Protein AF-A0A2H9SI60-F1 (afdb_monomer_lite)

Radius of gyration: 34.33 Å; chains: 1; bounding box: 69×38×108 Å

Sequence (485 aa):
MTLIVFSLGQKINSDFNVLLRNLSELSQNQLTSEQAKSWVTPHLKALRLEAYYVESSSKYQALLNDVLPIDNGLDKVLRAFNQQFNLNVDYDAFLEKWNEMCRISPEKLGELQHELHLLDQSESVQMLLVTHTNHYHLRFILDQIRNFDPAMAQKINIFDQARSNRSSKVLMVSSMHTQQIDHSDMLEKVLRDLNVGIDEKIACFHNAIELKIPVNLSYHNPGKTMQHAHALIQSLKPIHPAKQKLVMSLGEIVRQDRRKAMALFLPLIPEERISALMLFLKDAEHSWIKSFKEGAMTEEAFDAQMIADIKDCTGVELSVETFNSIWAAMNPSFEEVVATLMTLNVDELRQQGYELKIVSYTNLKDIRHWQQELEKNDQAYVLHKGHLVGFSGFELVCSYQVKQNKHQLFRSCVEKRPHSPTFSFASTDGASPVWYITSAPSTHSDVCDINAIEGIEVKADWDGQTSLSTWLATHSSPESLAAII

Secondary structure (DSSP, 8-state):
-EEEEEEGGGTS---HHHHHHHHHHHTTT-S-HHHHHHHHHHHHHHHHHS------SGGGGTTTTS---S--HHHHHHHHHHHHHT----HHHHHHHHHGGGPPPHHHHHHHHHHHHHHHT-TTEEEEEEE---HHHHHHHHHHHHHH-HHHHHTEEEP-TTS-GGG-SEEEEEHHHH--SSHHHHHHHHHHHTT--TTSEEEE--TT----S--EEEE----SSTHHHHHHHHHT----S--EEEEEEHHHHS---HHHHHHHHGGGS-GGGHHHHHHHHH-TT-HHHHHHHTTSS-HHHHHHHHHHHHHHHHSPPPPHHHHHHHHHTTSPPHHHHHHHHHHT-HHHHHHTTEEEEEEE---HHHHHHHHHHHHHTT--EEEETTEEEEETTEEEEEHHHHT--HHHHHHHHHS--S--SS------SS-PPEEEEESSS--SHHHHHHHTSTTEEEEE---SSS-HHHHHHHH-SHHHHTTT-

Structure (mmCIF, N/CA/C/O backbone):
data_AF-A0A2H9SI60-F1
#
_entry.id   AF-A0A2H9SI60-F1
#
loop_
_atom_site.group_PDB
_atom_site.id
_atom_site.type_symbol
_atom_site.label_atom_id
_atom_site.label_alt_id
_atom_site.label_comp_id
_atom_site.label_asym_id
_atom_site.label_entity_id
_atom_site.label_seq_id
_atom_site.pdbx_PDB_ins_code
_atom_site.Cartn_x
_atom_site.Cartn_y
_atom_site.Cartn_z
_atom_site.occupancy
_atom_site.B_iso_or_equiv
_atom_site.auth_seq_id
_atom_site.auth_comp_id
_atom_site.auth_asym_id
_atom_site.auth_atom_id
_atom_site.pdbx_PDB_model_num
ATOM 1 N N . MET A 1 1 ? 0.396 1.955 -5.304 1.00 77.06 1 MET A N 1
ATOM 2 C CA . MET A 1 1 ? 1.523 2.461 -6.112 1.00 77.06 1 MET A CA 1
ATOM 3 C C . MET A 1 1 ? 0.955 3.159 -7.348 1.00 77.06 1 MET A C 1
ATOM 5 O O . MET A 1 1 ? -0.186 2.897 -7.710 1.00 77.06 1 MET A O 1
ATOM 9 N N . THR A 1 2 ? 1.678 4.105 -7.951 1.00 86.75 2 THR A N 1
ATO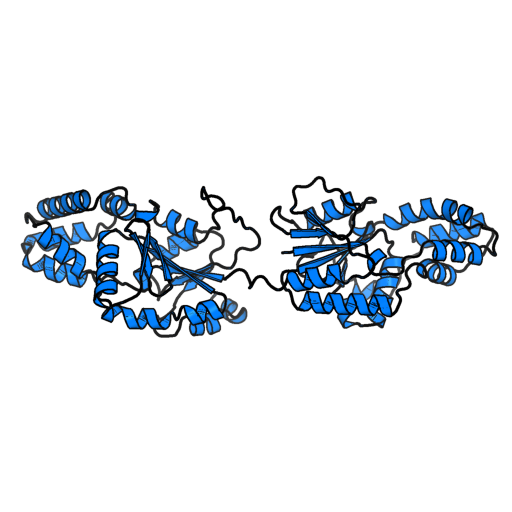M 10 C CA . THR A 1 2 ? 1.318 4.710 -9.243 1.00 86.75 2 THR A CA 1
ATOM 11 C C . THR A 1 2 ? 2.375 4.344 -10.273 1.00 86.75 2 THR A C 1
ATOM 13 O O . THR A 1 2 ? 3.559 4.611 -10.070 1.00 86.75 2 THR A O 1
ATOM 16 N N . LEU A 1 3 ? 1.941 3.760 -11.385 1.00 89.81 3 LEU A N 1
ATOM 17 C CA . LEU A 1 3 ? 2.791 3.427 -12.517 1.00 89.81 3 LEU A CA 1
ATOM 18 C C . LEU A 1 3 ? 2.677 4.500 -13.586 1.00 89.81 3 LEU A C 1
ATOM 20 O O . LEU A 1 3 ? 1.579 4.852 -14.017 1.00 89.81 3 LEU A O 1
ATOM 24 N N . ILE A 1 4 ? 3.818 4.998 -14.046 1.00 91.19 4 ILE A N 1
ATOM 25 C CA . ILE A 1 4 ? 3.871 5.953 -15.149 1.00 91.19 4 ILE A CA 1
ATOM 26 C C . ILE A 1 4 ? 4.554 5.292 -16.333 1.00 91.19 4 ILE A C 1
ATOM 28 O O . ILE A 1 4 ? 5.718 4.911 -16.252 1.00 91.19 4 ILE A O 1
ATOM 32 N N . VAL A 1 5 ? 3.826 5.155 -17.435 1.00 91.19 5 VAL A N 1
ATOM 33 C CA . VAL A 1 5 ? 4.270 4.402 -18.608 1.00 91.19 5 VAL A CA 1
ATOM 34 C C . VAL A 1 5 ? 4.674 5.358 -19.723 1.00 91.19 5 VAL A C 1
ATOM 36 O O . VAL A 1 5 ? 3.852 6.145 -20.200 1.00 91.19 5 VAL A O 1
ATOM 39 N N . PHE A 1 6 ? 5.919 5.236 -20.182 1.00 90.56 6 PHE A N 1
ATOM 40 C CA . PHE A 1 6 ? 6.437 5.908 -21.373 1.00 90.56 6 PHE A CA 1
ATOM 41 C C . PHE A 1 6 ? 6.926 4.893 -22.400 1.00 90.56 6 PHE A C 1
ATOM 43 O O . PHE A 1 6 ? 7.384 3.804 -22.054 1.00 90.56 6 PHE A O 1
ATOM 50 N N . SER A 1 7 ? 6.915 5.288 -23.671 1.00 88.19 7 SER A N 1
ATOM 51 C CA . SER A 1 7 ? 7.772 4.637 -24.658 1.00 88.19 7 SER A CA 1
ATOM 52 C C . SER A 1 7 ? 9.204 5.137 -24.481 1.00 88.19 7 SER A C 1
ATOM 54 O O . SER A 1 7 ? 9.429 6.342 -24.357 1.00 88.19 7 SER A O 1
ATOM 56 N N . LEU A 1 8 ? 10.196 4.245 -24.544 1.00 87.81 8 LEU A N 1
ATOM 57 C CA . LEU A 1 8 ? 11.604 4.654 -24.523 1.00 87.81 8 LEU A CA 1
ATOM 58 C C . LEU A 1 8 ? 11.927 5.644 -25.650 1.00 87.81 8 LEU A C 1
ATOM 60 O O . LEU A 1 8 ? 12.702 6.568 -25.436 1.00 87.81 8 LEU A O 1
ATOM 64 N N . GLY A 1 9 ? 11.280 5.515 -26.814 1.00 84.38 9 GLY A N 1
ATOM 65 C CA . GLY A 1 9 ? 11.445 6.441 -27.940 1.00 84.38 9 GLY A CA 1
ATOM 66 C C . GLY A 1 9 ? 11.015 7.883 -2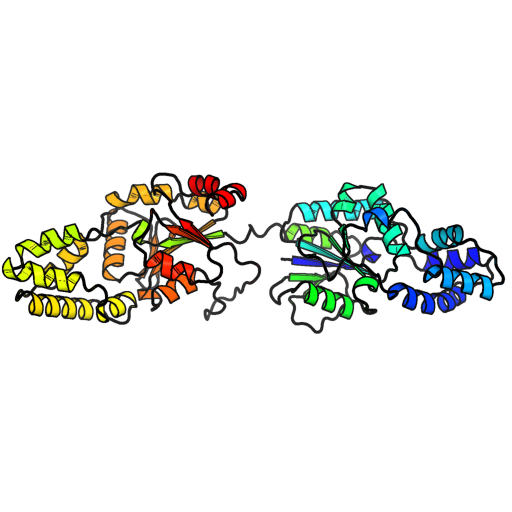7.642 1.00 84.38 9 GLY A C 1
ATOM 67 O O . GLY A 1 9 ? 11.397 8.788 -28.369 1.00 84.38 9 GLY A O 1
ATOM 68 N N . GLN A 1 10 ? 10.263 8.131 -26.564 1.00 83.19 10 GLN A N 1
ATOM 69 C CA . GLN A 1 10 ? 9.963 9.491 -26.089 1.00 83.19 10 GLN A CA 1
ATOM 70 C C . GLN A 1 10 ? 11.130 10.093 -25.282 1.00 83.19 10 GLN A C 1
ATOM 72 O O . GLN A 1 10 ? 11.234 11.316 -25.142 1.00 83.19 10 GLN A O 1
ATOM 77 N N . LYS A 1 11 ? 12.008 9.231 -24.755 1.00 83.62 11 LYS A N 1
ATOM 78 C CA . LYS A 1 11 ? 13.147 9.565 -23.887 1.00 83.62 11 LYS A CA 1
ATOM 79 C C . LYS A 1 11 ? 14.493 9.517 -24.601 1.00 83.62 11 LYS A C 1
ATOM 81 O O . LYS A 1 11 ? 15.465 10.036 -24.071 1.00 83.62 11 LYS A O 1
ATOM 86 N N . ILE A 1 12 ? 14.563 8.913 -25.785 1.00 84.56 12 ILE A N 1
ATOM 87 C CA . ILE A 1 12 ? 15.786 8.827 -26.591 1.00 84.56 12 ILE A CA 1
ATOM 88 C C . ILE A 1 12 ? 15.520 9.285 -28.023 1.00 84.56 12 ILE A C 1
ATOM 90 O O . ILE A 1 12 ? 14.391 9.194 -28.504 1.00 84.56 12 ILE A O 1
ATOM 94 N N . ASN A 1 13 ? 16.565 9.700 -28.739 1.00 78.69 13 ASN A N 1
ATOM 95 C CA . ASN A 1 13 ? 16.451 10.076 -30.151 1.00 78.69 13 ASN A CA 1
ATOM 96 C C . ASN A 1 13 ? 16.470 8.826 -31.037 1.00 78.69 13 ASN A C 1
ATOM 98 O O . ASN A 1 13 ? 17.417 8.593 -31.780 1.00 78.69 13 ASN A O 1
ATOM 102 N N . SER A 1 14 ? 15.435 7.993 -30.920 1.00 82.50 14 SER A N 1
ATOM 103 C CA . SER A 1 14 ? 15.285 6.810 -31.764 1.00 82.50 14 SER A CA 1
ATOM 104 C C . SER A 1 14 ? 14.895 7.228 -33.183 1.00 82.50 14 SER A C 1
ATOM 106 O O . SER A 1 14 ? 13.711 7.422 -33.459 1.00 82.50 14 SER A O 1
ATOM 108 N N . ASP A 1 15 ? 15.867 7.324 -34.090 1.00 89.19 15 ASP A N 1
ATOM 109 C CA . ASP A 1 15 ? 15.628 7.705 -35.486 1.00 89.19 15 ASP A CA 1
ATOM 110 C C . ASP A 1 15 ? 15.933 6.549 -36.443 1.00 89.19 15 ASP A C 1
ATOM 112 O O . ASP A 1 15 ? 17.079 6.253 -36.784 1.00 89.19 15 ASP A O 1
ATOM 116 N N . PHE A 1 16 ? 14.876 5.898 -36.923 1.00 89.88 16 PHE A N 1
ATOM 117 C CA . PHE A 1 16 ? 15.004 4.808 -37.884 1.00 89.88 16 PHE A CA 1
ATOM 118 C C . PHE A 1 16 ? 15.634 5.264 -39.209 1.00 89.88 16 PHE A C 1
ATOM 120 O O . PHE A 1 16 ? 16.330 4.478 -39.845 1.00 89.88 16 PHE A O 1
ATOM 127 N N . ASN A 1 17 ? 15.480 6.532 -39.607 1.00 92.75 17 ASN A N 1
ATOM 128 C CA . ASN A 1 17 ? 16.110 7.041 -40.826 1.00 92.75 17 ASN A CA 1
ATOM 129 C C . ASN A 1 17 ? 17.635 7.104 -40.701 1.00 92.75 17 ASN A C 1
ATOM 131 O O . ASN A 1 17 ? 18.323 6.940 -41.708 1.00 92.75 17 ASN A O 1
ATOM 135 N N . VAL A 1 18 ? 18.170 7.283 -39.486 1.00 93.50 18 VAL A N 1
ATOM 136 C CA . VAL A 1 18 ? 19.614 7.174 -39.232 1.00 93.50 18 VAL A CA 1
ATOM 137 C C . VAL A 1 18 ? 20.090 5.759 -39.536 1.00 93.50 18 VAL A C 1
ATOM 139 O O . VAL A 1 18 ? 21.079 5.607 -40.247 1.00 93.50 18 VAL A O 1
ATOM 142 N N . LEU A 1 19 ? 19.357 4.727 -39.101 1.00 92.75 19 LEU A N 1
ATOM 143 C CA . LEU A 1 19 ? 19.691 3.342 -39.446 1.00 92.75 19 LEU A CA 1
ATOM 144 C C . LEU A 1 19 ? 19.655 3.118 -40.964 1.00 92.75 19 LEU A C 1
ATOM 146 O O . LEU A 1 19 ? 20.586 2.540 -41.516 1.00 92.75 19 LEU A O 1
ATOM 150 N N . LEU A 1 20 ? 18.616 3.601 -41.653 1.00 94.25 20 LEU A N 1
ATOM 151 C CA . LEU A 1 20 ? 18.503 3.448 -43.109 1.00 94.25 20 LEU A CA 1
ATOM 152 C C . LEU A 1 20 ? 19.657 4.128 -43.854 1.00 94.25 20 LEU A C 1
ATOM 154 O O . LEU A 1 20 ? 20.244 3.528 -44.754 1.00 94.25 20 LEU A O 1
ATOM 158 N N . ARG A 1 21 ? 20.009 5.356 -43.458 1.00 94.62 21 ARG A N 1
ATOM 159 C CA . ARG A 1 21 ? 21.152 6.087 -44.016 1.00 94.62 21 ARG A CA 1
ATOM 160 C C . ARG A 1 21 ? 22.457 5.339 -43.760 1.00 94.62 21 ARG A C 1
ATOM 162 O O . ARG A 1 21 ? 23.238 5.161 -44.685 1.00 94.62 21 ARG A O 1
ATOM 169 N N . ASN A 1 22 ? 22.662 4.852 -42.543 1.00 94.50 22 ASN A N 1
ATOM 170 C CA . ASN A 1 22 ? 23.868 4.126 -42.170 1.00 94.50 22 ASN A CA 1
ATOM 171 C C . ASN A 1 22 ? 24.013 2.807 -42.945 1.00 94.50 22 ASN A C 1
ATOM 173 O O . ASN A 1 22 ? 25.107 2.481 -43.391 1.00 94.50 22 ASN A O 1
ATOM 177 N N . LEU A 1 23 ? 22.918 2.077 -43.177 1.00 93.19 23 LEU A N 1
ATOM 178 C CA . LEU A 1 23 ? 22.928 0.892 -44.040 1.00 93.19 23 LEU A CA 1
ATOM 179 C C . LEU A 1 23 ? 23.219 1.252 -45.503 1.00 93.19 23 LEU A C 1
ATOM 181 O O . LEU A 1 23 ? 23.973 0.540 -46.162 1.00 93.19 23 LEU A O 1
ATOM 185 N N . SER A 1 24 ? 22.684 2.371 -46.006 1.00 92.25 24 SER A N 1
ATOM 186 C CA . SER A 1 24 ? 23.043 2.891 -47.333 1.00 92.25 24 SER A CA 1
ATOM 187 C C . SER A 1 24 ? 24.539 3.190 -47.425 1.00 92.25 24 SER A C 1
ATOM 189 O O . SER A 1 24 ? 25.197 2.695 -48.338 1.00 92.25 24 SER A O 1
ATOM 191 N N . GLU A 1 25 ? 25.097 3.922 -46.459 1.00 92.50 25 GLU A N 1
ATOM 192 C CA . GLU A 1 25 ? 26.527 4.249 -46.388 1.00 92.50 25 GLU A CA 1
ATOM 193 C C . GLU A 1 25 ? 27.399 2.987 -46.352 1.00 92.50 25 GLU A C 1
ATOM 195 O O . GLU A 1 25 ? 28.327 2.858 -47.152 1.00 92.50 25 GLU A O 1
ATOM 200 N N . LEU A 1 26 ? 27.066 2.026 -45.483 1.00 92.94 26 LEU A N 1
ATOM 201 C CA . LEU A 1 26 ? 27.769 0.744 -45.381 1.00 92.94 26 LEU A CA 1
ATOM 202 C C . LEU A 1 26 ? 27.690 -0.063 -46.679 1.00 92.94 26 LEU A C 1
ATOM 204 O O . LEU A 1 26 ? 28.658 -0.723 -47.050 1.00 92.94 26 LEU A O 1
ATOM 208 N N . SER A 1 27 ? 26.570 0.035 -47.400 1.00 89.94 27 SER A N 1
ATOM 209 C CA . SER A 1 27 ? 26.397 -0.584 -48.717 1.00 89.94 27 SER A CA 1
ATOM 210 C C . SER A 1 27 ? 27.090 0.161 -49.858 1.00 89.94 27 SER A C 1
ATOM 212 O O . SER A 1 27 ? 26.871 -0.177 -51.016 1.00 89.94 27 SER A O 1
ATOM 214 N N . GLN A 1 28 ? 27.884 1.199 -49.569 1.00 90.31 28 GLN A N 1
ATOM 215 C CA . GLN A 1 28 ? 28.483 2.078 -50.579 1.00 90.31 28 GLN A CA 1
ATOM 216 C C . GLN A 1 28 ? 27.424 2.711 -51.504 1.00 90.31 28 GLN A C 1
ATOM 218 O O . GLN A 1 28 ? 27.647 2.899 -52.698 1.00 90.31 28 GLN A O 1
ATOM 223 N N . ASN A 1 29 ? 26.259 3.044 -50.938 1.00 87.69 29 ASN A N 1
ATOM 224 C CA . ASN A 1 29 ? 25.079 3.588 -51.617 1.00 87.69 29 ASN A CA 1
ATOM 225 C C . ASN A 1 29 ? 24.453 2.661 -52.675 1.00 87.69 29 ASN A C 1
ATOM 227 O O . ASN A 1 29 ? 23.776 3.133 -53.589 1.00 87.69 29 ASN A O 1
ATOM 231 N N . GLN A 1 30 ? 24.634 1.343 -52.541 1.00 86.06 30 GLN A N 1
ATOM 232 C CA . GLN A 1 30 ? 23.893 0.354 -53.334 1.00 86.06 30 GLN A CA 1
ATOM 233 C C . GLN A 1 30 ? 22.415 0.247 -52.913 1.00 86.06 30 GLN A C 1
ATOM 235 O O . GLN A 1 30 ? 21.586 -0.234 -53.686 1.00 86.06 30 GLN A O 1
ATOM 240 N N . LEU A 1 31 ? 22.073 0.696 -51.699 1.00 86.31 31 LEU A N 1
ATOM 241 C CA . LEU A 1 31 ? 20.716 0.707 -51.162 1.00 86.31 31 LEU A CA 1
ATOM 242 C C . LEU A 1 31 ? 20.084 2.098 -51.206 1.00 86.31 31 LEU A C 1
ATOM 244 O O . LEU A 1 31 ? 20.589 3.043 -50.611 1.00 86.31 31 LEU A O 1
ATOM 248 N N . THR A 1 32 ? 18.893 2.204 -51.793 1.00 89.12 32 THR A N 1
ATOM 249 C CA . THR A 1 32 ? 17.984 3.316 -51.471 1.00 89.12 32 THR A CA 1
ATOM 250 C C . THR A 1 32 ? 17.386 3.135 -50.069 1.00 89.12 32 THR A C 1
ATOM 252 O O . THR A 1 32 ? 17.312 2.015 -49.558 1.00 89.12 32 THR A O 1
ATOM 255 N N . SER A 1 33 ? 16.877 4.209 -49.455 1.00 86.25 33 SER A N 1
ATOM 256 C CA . SER A 1 33 ? 16.237 4.136 -48.130 1.00 86.25 33 SER A CA 1
ATOM 257 C C . SER A 1 33 ? 15.079 3.128 -48.071 1.00 86.25 33 SER A C 1
ATOM 259 O O . SER A 1 33 ? 14.945 2.406 -47.085 1.00 86.25 33 SER A O 1
ATOM 261 N N . GLU A 1 34 ? 14.269 3.020 -49.131 1.00 90.00 34 GLU A N 1
ATOM 262 C CA . GLU A 1 34 ? 13.149 2.064 -49.187 1.00 90.00 34 GLU A CA 1
ATOM 263 C C . GLU A 1 34 ? 13.619 0.608 -49.312 1.00 90.00 34 GLU A C 1
ATOM 265 O O . GLU A 1 34 ? 13.040 -0.296 -48.701 1.00 90.00 34 GLU A O 1
ATOM 270 N N . GLN A 1 35 ? 14.706 0.365 -50.051 1.00 90.44 35 GLN A N 1
ATOM 271 C CA . GLN A 1 35 ? 15.323 -0.960 -50.133 1.00 90.44 35 GLN A CA 1
ATOM 272 C C . GLN A 1 35 ? 15.969 -1.350 -48.801 1.00 90.44 35 GLN A C 1
ATOM 274 O O . GLN A 1 35 ? 15.750 -2.465 -48.332 1.00 90.44 35 GLN A O 1
ATOM 279 N N . ALA A 1 36 ? 16.689 -0.428 -48.151 1.00 88.56 36 ALA A N 1
ATOM 280 C CA . ALA A 1 36 ? 17.264 -0.651 -46.825 1.00 88.56 36 ALA A CA 1
ATOM 281 C C . ALA A 1 36 ? 16.170 -0.977 -45.799 1.00 88.56 36 ALA A C 1
ATOM 283 O O . ALA A 1 36 ? 16.299 -1.926 -45.027 1.00 88.56 36 ALA A O 1
ATOM 284 N N . LYS A 1 37 ? 15.050 -0.245 -45.838 1.00 92.06 37 LYS A N 1
ATOM 285 C CA . LYS A 1 37 ? 13.888 -0.476 -44.976 1.00 92.06 37 LYS A CA 1
ATOM 286 C C . LYS A 1 37 ? 13.269 -1.848 -45.207 1.00 92.06 37 LYS A C 1
ATOM 288 O O . LYS A 1 37 ? 13.022 -2.575 -44.242 1.00 92.06 37 LYS A O 1
ATOM 293 N N . SER A 1 38 ? 13.037 -2.207 -46.466 1.00 91.06 38 SER A N 1
ATOM 294 C CA . SER A 1 38 ? 12.468 -3.506 -46.842 1.00 91.06 38 SER A CA 1
ATOM 295 C C . SER A 1 38 ? 13.372 -4.663 -46.416 1.00 91.06 38 SER A C 1
ATOM 297 O O . SER A 1 38 ? 12.882 -5.663 -45.898 1.00 91.06 38 SER A O 1
ATOM 299 N N . TRP A 1 39 ? 14.689 -4.498 -46.565 1.00 90.94 39 TRP A N 1
ATOM 300 C CA . TRP A 1 39 ? 15.684 -5.489 -46.165 1.00 90.94 39 TRP A CA 1
ATOM 301 C C . TRP A 1 39 ? 15.796 -5.634 -44.642 1.00 90.94 39 TRP A C 1
ATOM 303 O O . TRP A 1 39 ? 15.775 -6.747 -44.128 1.00 90.94 39 TRP A O 1
ATOM 313 N N . VAL A 1 40 ? 15.865 -4.529 -43.891 1.00 90.81 40 VAL A N 1
ATOM 314 C CA . VAL A 1 40 ? 16.146 -4.574 -42.445 1.00 90.81 40 VAL A CA 1
ATOM 315 C C . VAL A 1 40 ? 14.928 -4.958 -41.598 1.00 90.81 40 VAL A C 1
ATOM 317 O O . VAL A 1 40 ? 15.074 -5.502 -40.504 1.00 90.81 40 VAL A O 1
ATOM 320 N N . THR A 1 41 ? 13.707 -4.705 -42.078 1.00 88.69 41 THR A N 1
ATOM 321 C CA . THR A 1 41 ? 12.476 -4.904 -41.290 1.00 88.69 41 THR A CA 1
ATOM 322 C C . THR A 1 41 ? 12.277 -6.353 -40.804 1.00 88.69 41 THR A C 1
ATOM 324 O O . THR A 1 41 ? 12.015 -6.534 -39.608 1.00 88.69 41 THR A O 1
ATOM 327 N N . PRO A 1 42 ? 12.434 -7.401 -41.644 1.00 85.88 42 PRO A N 1
ATOM 328 C CA . PRO A 1 42 ? 12.361 -8.791 -41.188 1.00 85.88 42 PRO A CA 1
ATOM 329 C C . PRO A 1 42 ? 13.407 -9.123 -40.115 1.00 85.88 42 PRO A C 1
ATOM 331 O O . PRO A 1 42 ? 13.096 -9.801 -39.134 1.00 85.88 42 PRO A O 1
ATOM 334 N N . HIS A 1 43 ? 14.625 -8.593 -40.262 1.00 88.19 43 HIS A N 1
ATOM 335 C CA . HIS A 1 43 ? 15.719 -8.804 -39.316 1.00 88.19 43 HIS A CA 1
ATOM 336 C C . HIS A 1 43 ? 15.462 -8.121 -37.970 1.00 88.19 43 HIS A C 1
ATOM 338 O O . HIS A 1 43 ? 15.686 -8.727 -36.925 1.00 88.19 43 HIS A O 1
ATOM 344 N N . LEU A 1 44 ? 14.909 -6.903 -37.964 1.00 84.62 44 LEU A N 1
ATOM 345 C CA . LEU A 1 44 ? 14.552 -6.205 -36.725 1.00 84.62 44 LEU A CA 1
ATOM 346 C C . LEU A 1 44 ? 13.514 -6.963 -35.906 1.00 84.62 44 LEU A C 1
ATOM 348 O O . LEU A 1 44 ? 13.621 -7.004 -34.683 1.00 84.62 44 LEU A O 1
ATOM 352 N N . LYS A 1 45 ? 12.519 -7.571 -36.560 1.00 82.25 45 LYS A N 1
ATOM 353 C CA . LYS A 1 45 ? 11.515 -8.384 -35.865 1.00 82.25 45 LYS A CA 1
ATOM 354 C C . LYS A 1 45 ? 12.167 -9.573 -35.155 1.00 82.25 45 LYS A C 1
ATOM 356 O O . LYS A 1 45 ? 11.852 -9.819 -33.995 1.00 82.25 45 LYS A O 1
ATOM 361 N N . ALA A 1 46 ? 13.087 -10.263 -35.831 1.00 81.94 46 ALA A N 1
ATOM 362 C CA . ALA A 1 46 ? 13.824 -11.382 -35.251 1.00 81.94 46 ALA A CA 1
ATOM 363 C C . ALA A 1 46 ? 14.707 -10.932 -34.074 1.00 81.94 46 ALA A C 1
ATOM 365 O O . ALA A 1 46 ? 14.587 -11.473 -32.980 1.00 81.94 46 ALA A O 1
ATOM 366 N N . LEU A 1 47 ? 15.509 -9.879 -34.259 1.00 83.88 47 LEU A N 1
ATOM 367 C CA . LEU A 1 47 ? 16.407 -9.343 -33.226 1.00 83.88 47 LEU A CA 1
ATOM 368 C C . LEU A 1 47 ? 15.673 -8.811 -31.984 1.00 83.88 47 LEU A C 1
ATOM 370 O O . LEU A 1 47 ? 16.218 -8.819 -30.886 1.00 83.88 47 LEU A O 1
ATOM 374 N N . ARG A 1 48 ? 14.439 -8.319 -32.138 1.00 82.94 48 ARG A N 1
ATOM 375 C CA . ARG A 1 48 ? 13.603 -7.825 -31.027 1.00 82.94 48 ARG A CA 1
ATOM 376 C C . ARG A 1 48 ? 13.044 -8.931 -30.140 1.00 82.94 48 ARG A C 1
ATOM 378 O O . ARG A 1 48 ? 12.643 -8.633 -29.015 1.00 82.94 48 ARG A O 1
ATOM 385 N N . LEU A 1 49 ? 12.955 -10.150 -30.666 1.00 77.12 49 LEU A N 1
ATOM 386 C CA . LEU A 1 49 ? 12.439 -11.328 -29.971 1.00 77.12 49 LEU A CA 1
ATOM 387 C C . LEU A 1 49 ? 13.529 -12.326 -29.601 1.00 77.12 49 LEU A C 1
ATOM 389 O O . LEU A 1 49 ? 13.245 -13.263 -28.861 1.00 77.12 49 LEU A O 1
ATOM 393 N N . GLU A 1 50 ? 14.751 -12.139 -30.100 1.00 76.94 50 GLU A N 1
ATOM 394 C CA . GLU A 1 50 ? 15.893 -12.971 -29.745 1.00 76.94 50 GLU A CA 1
ATOM 395 C C . GLU A 1 50 ? 15.981 -13.063 -28.217 1.00 76.94 50 GLU A C 1
ATOM 397 O O . GLU A 1 50 ? 16.131 -12.055 -27.520 1.00 76.94 50 GLU A O 1
ATOM 402 N N . ALA A 1 51 ? 15.736 -14.273 -27.706 1.00 57.25 51 ALA A N 1
ATOM 403 C CA . ALA A 1 51 ? 15.515 -14.492 -26.290 1.00 57.25 51 ALA A CA 1
ATOM 404 C C . ALA A 1 51 ? 16.763 -14.096 -25.506 1.00 57.25 51 ALA A C 1
ATOM 406 O O . ALA A 1 51 ? 17.866 -14.583 -25.761 1.00 57.25 51 ALA A O 1
ATOM 407 N N . TYR A 1 52 ? 16.567 -13.228 -24.519 1.00 52.47 52 TYR A N 1
ATOM 408 C CA . TYR A 1 52 ? 17.596 -12.921 -23.547 1.00 52.47 52 TYR A CA 1
ATOM 409 C C . TYR A 1 52 ? 17.669 -14.089 -22.555 1.00 52.47 52 TYR A C 1
ATOM 411 O O . TYR A 1 52 ? 16.833 -14.207 -21.661 1.00 52.47 52 TYR A O 1
ATOM 419 N N . TYR A 1 53 ? 18.630 -14.997 -22.743 1.00 46.91 53 TYR A N 1
ATOM 420 C CA . TYR A 1 53 ? 18.922 -16.049 -21.765 1.00 46.91 53 TYR A CA 1
ATOM 421 C C . TYR A 1 53 ? 19.634 -15.428 -20.554 1.00 46.91 53 TYR A C 1
ATOM 423 O O . TYR A 1 53 ? 20.859 -15.332 -20.516 1.00 46.91 53 TYR A O 1
ATOM 431 N N . VAL A 1 54 ? 18.856 -14.998 -19.558 1.00 42.28 54 VAL A N 1
ATOM 432 C CA . VAL A 1 54 ? 19.353 -14.734 -18.200 1.00 42.28 54 VAL A CA 1
ATOM 433 C C . VAL A 1 54 ? 19.188 -16.019 -17.407 1.00 42.28 54 VAL A C 1
ATOM 435 O O . VAL A 1 54 ? 18.152 -16.243 -16.788 1.00 42.28 54 VAL A O 1
ATOM 438 N N . GLU A 1 55 ? 20.194 -16.890 -17.404 1.00 36.84 55 GLU A N 1
ATOM 439 C CA . GLU A 1 55 ? 20.264 -17.862 -16.314 1.00 36.84 55 GLU A CA 1
ATOM 440 C C . GLU A 1 55 ? 20.700 -17.131 -15.041 1.00 36.84 55 GLU A C 1
ATOM 442 O O . GLU A 1 55 ? 21.793 -16.570 -14.926 1.00 36.84 55 GLU A O 1
ATOM 447 N N . SER A 1 56 ? 19.780 -17.111 -14.085 1.00 38.69 56 SER A N 1
ATOM 448 C CA . SER A 1 56 ? 19.912 -16.578 -12.739 1.00 38.69 56 SER A CA 1
ATOM 449 C C . SER A 1 56 ? 21.117 -17.171 -11.997 1.00 38.69 56 SER A C 1
ATOM 451 O O . SER A 1 56 ? 21.075 -18.309 -11.544 1.00 38.69 56 SER A O 1
ATOM 453 N N . SER A 1 57 ? 22.186 -16.398 -11.822 1.00 38.25 57 SER A N 1
ATOM 454 C CA . SER A 1 57 ? 23.085 -16.444 -10.655 1.00 38.25 57 SER A CA 1
ATOM 455 C C . SER A 1 57 ? 24.121 -15.321 -10.769 1.00 38.25 57 SER A C 1
ATOM 457 O O . SER A 1 57 ? 24.262 -14.689 -11.815 1.00 38.25 57 SER A O 1
ATOM 459 N N . SER A 1 58 ? 24.853 -15.066 -9.689 1.00 40.44 58 SER A N 1
ATOM 460 C CA . SER A 1 58 ? 25.952 -14.101 -9.483 1.00 40.44 58 SER A CA 1
ATOM 461 C C . SER A 1 58 ? 27.089 -14.078 -10.534 1.00 40.44 58 SER A C 1
ATOM 463 O O . SER A 1 58 ? 28.079 -13.372 -10.368 1.00 40.44 58 SER A O 1
ATOM 465 N N . LYS A 1 59 ? 26.945 -14.794 -11.652 1.00 40.66 59 LYS A N 1
ATOM 466 C CA . LYS A 1 59 ? 27.854 -14.882 -12.802 1.00 40.66 59 LYS A CA 1
ATOM 467 C C . LYS A 1 59 ? 27.805 -13.684 -13.761 1.00 40.66 59 LYS A C 1
ATOM 469 O O . LYS A 1 59 ? 28.681 -13.562 -14.616 1.00 40.66 59 LYS A O 1
ATOM 474 N N . TYR A 1 60 ? 26.832 -12.780 -13.619 1.00 43.84 60 TYR A N 1
ATOM 475 C CA . TYR A 1 60 ? 26.644 -11.638 -14.532 1.00 43.84 60 TYR A CA 1
ATOM 476 C C . TYR A 1 60 ? 27.770 -10.590 -14.505 1.00 43.84 60 TYR A C 1
ATOM 478 O O . TYR A 1 60 ? 27.848 -9.752 -15.398 1.00 43.84 60 TYR A O 1
ATOM 486 N N . GLN A 1 61 ? 28.677 -10.666 -13.530 1.00 40.53 61 GLN A N 1
ATOM 487 C CA . GLN A 1 61 ? 29.882 -9.834 -13.477 1.00 40.53 61 GLN A CA 1
ATOM 488 C C . GLN A 1 61 ? 31.090 -10.467 -14.191 1.00 40.53 61 GLN A C 1
ATOM 490 O O . GLN A 1 61 ? 32.004 -9.751 -14.583 1.00 40.53 61 GLN A O 1
ATOM 495 N N . ALA A 1 62 ? 31.072 -11.784 -14.425 1.00 38.94 62 ALA A N 1
ATOM 496 C CA . ALA A 1 62 ? 32.100 -12.493 -15.191 1.00 38.94 62 ALA A CA 1
ATOM 497 C C . ALA A 1 62 ? 31.728 -12.625 -16.682 1.00 38.94 62 ALA A C 1
ATOM 499 O O . ALA A 1 62 ? 32.601 -12.581 -17.543 1.00 38.94 62 ALA A O 1
ATOM 500 N N . LEU A 1 63 ? 30.430 -12.697 -17.005 1.00 41.44 63 LEU A N 1
ATOM 501 C CA . LEU A 1 63 ? 29.934 -12.824 -18.386 1.00 41.44 63 LEU A CA 1
ATOM 502 C C . LEU A 1 63 ? 30.052 -11.533 -19.222 1.00 41.44 63 LEU A C 1
ATOM 504 O O . LEU A 1 63 ? 29.846 -11.556 -20.432 1.00 41.44 63 LEU A O 1
ATOM 508 N N . LEU A 1 64 ? 30.379 -10.404 -18.586 1.00 43.19 64 LEU A N 1
ATOM 509 C CA . LEU A 1 64 ? 30.680 -9.144 -19.270 1.00 43.19 64 LEU A CA 1
ATOM 510 C C . LEU A 1 64 ? 32.133 -9.056 -19.763 1.00 43.19 64 LEU A C 1
ATOM 512 O O . LEU A 1 64 ? 32.411 -8.167 -20.565 1.00 43.19 64 LEU A O 1
ATOM 516 N N . ASN A 1 65 ? 33.025 -9.960 -19.332 1.00 40.41 65 ASN A N 1
ATOM 517 C CA . ASN A 1 65 ? 34.460 -9.836 -19.599 1.00 40.41 65 ASN A CA 1
ATOM 518 C C . ASN A 1 65 ? 35.096 -10.959 -20.425 1.00 40.41 65 ASN A C 1
ATOM 520 O O . ASN A 1 65 ? 36.133 -10.680 -21.004 1.00 40.41 65 ASN A O 1
ATOM 524 N N . ASP A 1 66 ? 34.520 -12.158 -20.568 1.00 45.91 66 ASP A N 1
ATOM 525 C CA . ASP A 1 66 ? 35.180 -13.205 -21.363 1.00 45.91 66 ASP A CA 1
ATOM 526 C C . ASP A 1 66 ? 34.196 -14.179 -22.039 1.00 45.91 66 ASP A C 1
ATOM 528 O O . ASP A 1 66 ? 33.471 -14.925 -21.386 1.00 45.91 66 ASP A O 1
ATOM 532 N N . VAL A 1 67 ? 34.243 -14.179 -23.378 1.00 48.88 67 VAL A N 1
ATOM 533 C CA . VAL A 1 67 ? 33.839 -15.252 -24.308 1.00 48.88 67 VAL A CA 1
ATOM 534 C C . VAL A 1 67 ? 32.363 -15.695 -24.275 1.00 48.88 67 VAL A C 1
ATOM 536 O O . VAL A 1 67 ? 31.983 -16.638 -23.586 1.00 48.88 67 VAL A O 1
ATOM 539 N N . LEU A 1 68 ? 31.551 -15.134 -25.180 1.00 36.72 68 LEU A N 1
ATOM 540 C CA . LEU A 1 68 ? 30.412 -15.857 -25.766 1.00 36.72 68 LEU A CA 1
ATOM 541 C C . LEU A 1 68 ? 30.670 -16.074 -27.272 1.00 36.72 68 LEU A C 1
ATOM 543 O O . LEU A 1 68 ? 30.870 -15.095 -27.993 1.00 36.72 68 LEU A O 1
ATOM 547 N N . PRO A 1 69 ? 30.711 -17.330 -27.762 1.00 38.22 69 PRO A N 1
ATOM 548 C CA . PRO A 1 69 ? 31.102 -17.638 -29.132 1.00 38.22 69 PRO A CA 1
ATOM 549 C C . PRO A 1 69 ? 29.964 -17.436 -30.154 1.00 38.22 69 PRO A C 1
ATOM 551 O O . PRO A 1 69 ? 28.880 -17.989 -30.011 1.00 38.22 69 PRO A O 1
ATOM 554 N N . ILE A 1 70 ? 30.263 -16.658 -31.202 1.00 41.88 70 ILE A N 1
ATOM 555 C CA . ILE A 1 70 ? 30.118 -16.985 -32.638 1.00 41.88 70 ILE A CA 1
ATOM 556 C C . ILE A 1 70 ? 28.792 -17.657 -33.071 1.00 41.88 70 ILE A C 1
ATOM 558 O O . ILE A 1 70 ? 28.821 -18.749 -33.622 1.00 41.88 70 ILE A O 1
ATOM 562 N N . ASP A 1 71 ? 27.639 -17.016 -32.837 1.00 47.41 71 ASP A N 1
ATOM 563 C CA . ASP A 1 71 ? 26.470 -17.024 -33.756 1.00 47.41 71 ASP A CA 1
ATOM 564 C C . ASP A 1 71 ? 25.345 -16.084 -33.261 1.00 47.41 71 ASP A C 1
ATOM 566 O O . ASP A 1 71 ? 24.163 -16.438 -33.226 1.00 47.41 71 ASP A O 1
ATOM 570 N N . ASN A 1 72 ? 25.714 -14.875 -32.827 1.00 68.56 72 ASN A N 1
ATOM 571 C CA . ASN A 1 72 ? 24.752 -13.902 -32.307 1.00 68.56 72 ASN A CA 1
ATOM 572 C C . ASN A 1 72 ? 23.838 -13.367 -33.439 1.00 68.56 72 ASN A C 1
ATOM 574 O O . ASN A 1 72 ? 24.229 -13.347 -34.612 1.00 68.56 72 ASN A O 1
ATOM 578 N N . GLY A 1 73 ? 22.595 -12.986 -33.130 1.00 78.88 73 GLY A N 1
ATOM 579 C CA . GLY A 1 73 ? 21.621 -12.601 -34.153 1.00 78.88 73 GLY A CA 1
ATOM 580 C C . GLY A 1 73 ? 22.083 -11.454 -35.054 1.00 78.88 73 GLY A C 1
ATOM 581 O O . GLY A 1 73 ? 21.798 -11.477 -36.252 1.00 78.88 73 GLY A O 1
ATOM 582 N N . LEU A 1 74 ? 22.835 -10.478 -34.530 1.00 86.94 74 LEU A N 1
ATOM 583 C CA . LEU A 1 74 ? 23.329 -9.353 -35.334 1.00 86.94 74 LEU A CA 1
ATOM 584 C C . LEU A 1 74 ? 24.441 -9.765 -36.301 1.00 86.94 74 LEU A C 1
ATOM 586 O O . LEU A 1 74 ? 24.477 -9.267 -37.420 1.00 86.94 74 LEU A O 1
ATOM 590 N N . ASP A 1 75 ? 25.304 -10.702 -35.922 1.00 87.56 75 ASP A N 1
ATOM 591 C CA . ASP A 1 75 ? 26.329 -11.245 -36.811 1.00 87.56 75 ASP A CA 1
ATOM 592 C C . ASP A 1 75 ? 25.688 -12.009 -37.977 1.00 87.56 75 ASP A C 1
ATOM 594 O O . ASP A 1 75 ? 26.108 -11.866 -39.122 1.00 87.56 75 ASP A O 1
ATOM 598 N N . LYS A 1 76 ? 24.578 -12.724 -37.745 1.00 87.38 76 LYS A N 1
ATOM 599 C CA . LYS A 1 76 ? 23.785 -13.314 -38.842 1.00 87.38 76 LYS A CA 1
ATOM 600 C C . LYS A 1 76 ? 23.238 -12.248 -39.788 1.00 87.38 76 LYS A C 1
ATOM 602 O O . LYS A 1 76 ? 23.254 -12.446 -41.003 1.00 87.38 76 LYS A O 1
ATOM 607 N N . VAL A 1 77 ? 22.783 -11.117 -39.247 1.00 90.25 77 VAL A N 1
ATOM 608 C CA . VAL A 1 77 ? 22.323 -9.968 -40.041 1.00 90.25 77 VAL A CA 1
ATOM 609 C C . VAL A 1 77 ? 23.475 -9.354 -40.838 1.00 90.25 77 VAL A C 1
ATOM 611 O O . VAL A 1 77 ? 23.304 -9.091 -42.026 1.00 90.25 77 VAL A O 1
ATOM 614 N N . LEU A 1 78 ? 24.657 -9.200 -40.240 1.00 92.81 78 LEU A N 1
ATOM 615 C CA . LEU A 1 78 ? 25.859 -8.727 -40.924 1.00 92.81 78 LEU A CA 1
ATOM 616 C C . LEU A 1 78 ? 26.298 -9.678 -42.040 1.00 92.81 78 LEU A C 1
ATOM 618 O O . LEU A 1 78 ? 26.548 -9.231 -43.155 1.00 92.81 78 LEU A O 1
ATOM 622 N N . ARG A 1 79 ? 26.373 -10.989 -41.783 1.00 91.69 79 ARG A N 1
ATOM 623 C CA . ARG A 1 79 ? 26.734 -11.977 -42.811 1.00 91.69 79 ARG A CA 1
ATOM 624 C C . ARG A 1 79 ? 25.747 -11.937 -43.976 1.00 91.69 79 ARG A C 1
ATOM 626 O O . ARG A 1 79 ? 26.177 -11.932 -45.125 1.00 91.69 79 ARG A O 1
ATOM 633 N N . ALA A 1 80 ? 24.445 -11.838 -43.692 1.00 91.00 80 ALA A N 1
ATOM 634 C CA . ALA A 1 80 ? 23.419 -11.670 -44.719 1.00 91.00 80 ALA A CA 1
ATOM 635 C C . ALA A 1 80 ? 23.585 -10.350 -45.492 1.00 91.00 80 ALA A C 1
ATOM 637 O O . ALA A 1 80 ? 23.433 -10.337 -46.710 1.00 91.00 80 ALA A O 1
ATOM 638 N N . PHE A 1 81 ? 23.937 -9.257 -44.809 1.00 92.62 81 PHE A N 1
ATOM 639 C CA . PHE A 1 81 ? 24.218 -7.960 -45.428 1.00 92.62 81 PHE A CA 1
ATOM 640 C C . PHE A 1 81 ? 25.429 -8.041 -46.368 1.00 92.62 81 PHE A C 1
ATOM 642 O O . PHE A 1 81 ? 25.321 -7.738 -47.554 1.00 92.62 81 PHE A O 1
ATOM 649 N N . ASN A 1 82 ? 26.562 -8.534 -45.868 1.00 93.25 82 ASN A N 1
ATOM 650 C CA . ASN A 1 82 ? 27.788 -8.711 -46.642 1.00 93.25 82 ASN A CA 1
ATOM 651 C C . ASN A 1 82 ? 27.573 -9.642 -47.842 1.00 93.25 82 ASN A C 1
ATOM 653 O O . ASN A 1 82 ? 28.027 -9.332 -48.941 1.00 93.25 82 ASN A O 1
ATOM 657 N N . GLN A 1 83 ? 26.832 -10.740 -47.671 1.00 93.25 83 GLN A N 1
ATOM 658 C CA . GLN A 1 83 ? 26.508 -11.660 -48.761 1.00 93.25 83 GLN A CA 1
ATOM 659 C C . GLN A 1 83 ? 25.602 -11.013 -49.817 1.00 93.25 83 GLN A C 1
ATOM 661 O O . GLN A 1 83 ? 25.865 -11.148 -51.009 1.00 93.25 83 GLN A O 1
ATOM 666 N N . GLN A 1 84 ? 24.546 -10.313 -49.395 1.00 90.31 84 GLN A N 1
ATOM 667 C CA . GLN A 1 84 ? 23.568 -9.703 -50.299 1.00 90.31 84 GLN A CA 1
ATOM 668 C C . GLN A 1 84 ? 24.184 -8.598 -51.167 1.00 90.31 84 GLN A C 1
ATOM 670 O O . GLN A 1 84 ? 23.804 -8.453 -52.329 1.00 90.31 84 GLN A O 1
ATOM 675 N N . PHE A 1 85 ? 25.119 -7.824 -50.609 1.00 87.44 85 PHE A N 1
ATOM 676 C CA . PHE A 1 85 ? 25.717 -6.655 -51.266 1.00 87.44 85 PHE A CA 1
ATOM 677 C C . PHE A 1 85 ? 27.173 -6.875 -51.704 1.00 87.44 85 PHE A C 1
ATOM 679 O O . PHE A 1 85 ? 27.820 -5.950 -52.191 1.00 87.44 85 PHE A O 1
ATOM 686 N N . ASN A 1 86 ? 27.686 -8.102 -51.554 1.00 90.50 86 ASN A N 1
ATOM 687 C CA . ASN A 1 86 ? 29.066 -8.478 -51.862 1.00 90.50 86 ASN A CA 1
ATOM 688 C C . ASN A 1 86 ? 30.097 -7.540 -51.198 1.00 90.50 86 ASN A C 1
ATOM 690 O O . ASN A 1 86 ? 30.970 -6.968 -51.853 1.00 90.50 86 ASN A O 1
ATOM 694 N N . LEU A 1 87 ? 29.949 -7.357 -49.886 1.00 92.62 87 LEU A N 1
ATOM 695 C CA . LEU A 1 87 ? 30.776 -6.481 -49.057 1.00 92.62 87 LEU A CA 1
ATOM 696 C C . LEU A 1 87 ? 31.618 -7.297 -48.072 1.00 92.62 87 LEU A C 1
ATOM 698 O O . LEU A 1 87 ? 31.376 -8.480 -47.842 1.00 92.62 87 LEU A O 1
ATOM 702 N N . ASN A 1 88 ? 32.581 -6.624 -47.446 1.00 93.00 88 ASN A N 1
ATOM 703 C CA . ASN A 1 88 ? 33.357 -7.155 -46.329 1.00 93.00 88 ASN A CA 1
ATOM 704 C C . ASN A 1 88 ? 33.382 -6.136 -45.181 1.00 93.00 88 ASN A C 1
ATOM 706 O O . ASN A 1 88 ? 34.442 -5.645 -44.794 1.00 93.00 88 ASN A O 1
ATOM 710 N N . VAL A 1 89 ? 32.194 -5.735 -44.714 1.00 93.69 89 VAL A N 1
ATOM 711 C CA . VAL A 1 89 ? 32.058 -4.848 -43.554 1.00 93.69 89 VAL A CA 1
ATOM 712 C C . VAL A 1 89 ? 32.428 -5.632 -42.299 1.00 93.69 89 VAL A C 1
ATOM 714 O O . VAL A 1 89 ? 31.917 -6.733 -42.086 1.00 93.69 89 VAL A O 1
ATOM 717 N N . ASP A 1 90 ? 33.309 -5.055 -41.486 1.00 94.12 90 ASP A N 1
ATOM 718 C CA . ASP A 1 90 ? 33.685 -5.606 -40.188 1.00 94.12 90 ASP A CA 1
ATOM 719 C C . ASP A 1 90 ? 32.552 -5.460 -39.157 1.00 94.12 90 ASP A C 1
ATOM 721 O O . ASP A 1 90 ? 31.752 -4.521 -39.213 1.00 94.12 90 ASP A O 1
ATOM 725 N N . TYR A 1 91 ? 32.490 -6.391 -38.205 1.00 91.94 91 TYR A N 1
ATOM 726 C CA . TYR A 1 91 ? 31.432 -6.426 -37.204 1.00 91.94 91 TYR A CA 1
ATOM 727 C C . TYR A 1 91 ? 31.386 -5.176 -36.328 1.00 91.94 91 TYR A C 1
ATOM 729 O O . TYR A 1 91 ? 30.292 -4.663 -36.086 1.00 91.94 91 TYR A O 1
ATOM 737 N N . ASP A 1 92 ? 32.531 -4.644 -35.901 1.00 91.88 92 ASP A N 1
ATOM 738 C CA . ASP A 1 92 ? 32.560 -3.478 -35.018 1.00 91.88 92 ASP A CA 1
ATOM 739 C C . ASP A 1 92 ? 32.080 -2.227 -35.758 1.00 91.88 92 ASP A C 1
ATOM 741 O O . ASP A 1 92 ? 31.259 -1.467 -35.238 1.00 91.88 92 ASP A O 1
ATOM 745 N N . ALA A 1 93 ? 32.499 -2.068 -37.017 1.00 92.62 93 ALA A N 1
ATOM 746 C CA . ALA A 1 93 ? 32.030 -0.988 -37.882 1.00 92.62 93 ALA A CA 1
ATOM 747 C C . ALA A 1 93 ? 30.516 -1.082 -38.153 1.00 92.62 93 ALA A C 1
ATOM 749 O O . ALA A 1 93 ? 29.809 -0.069 -38.151 1.00 92.62 93 ALA A O 1
ATOM 750 N N . PHE A 1 94 ? 29.998 -2.297 -38.365 1.00 94.69 94 PHE A N 1
ATOM 751 C CA . PHE A 1 94 ? 28.565 -2.520 -38.533 1.00 94.69 94 PHE A CA 1
ATOM 752 C C . PHE A 1 94 ? 27.794 -2.215 -37.246 1.00 94.69 94 PHE A C 1
ATOM 754 O O . PHE A 1 94 ? 26.788 -1.510 -37.293 1.00 94.69 94 PHE A O 1
ATOM 761 N N . LEU A 1 95 ? 28.268 -2.705 -36.097 1.00 93.19 95 LEU A N 1
ATOM 762 C CA . LEU A 1 95 ? 27.651 -2.510 -34.786 1.00 93.19 95 LEU A CA 1
ATOM 763 C C . LEU A 1 95 ? 27.605 -1.031 -34.391 1.00 93.19 95 LEU A C 1
ATOM 765 O O . LEU A 1 95 ? 26.579 -0.569 -33.887 1.00 93.19 95 LEU A O 1
ATOM 769 N N . GLU A 1 96 ? 28.685 -0.284 -34.627 1.00 93.56 96 GLU A N 1
ATOM 770 C CA . GLU A 1 96 ? 28.734 1.159 -34.385 1.00 93.56 96 GLU A CA 1
ATOM 771 C C . GLU A 1 96 ? 27.609 1.858 -35.156 1.00 93.56 96 GLU A C 1
ATOM 773 O O . GLU A 1 96 ? 26.719 2.466 -34.556 1.00 93.56 96 GLU A O 1
ATOM 778 N N . LYS A 1 97 ? 27.580 1.675 -36.481 1.00 94.31 97 LYS A N 1
ATOM 779 C CA . LYS A 1 97 ? 26.569 2.253 -37.377 1.00 94.31 97 LYS A CA 1
ATOM 780 C C . LYS A 1 97 ? 25.149 1.777 -37.071 1.00 94.31 97 LYS A C 1
ATOM 782 O O . LYS A 1 97 ? 24.202 2.554 -37.200 1.00 94.31 97 LYS A O 1
ATOM 787 N N . TRP A 1 98 ? 24.991 0.530 -36.641 1.00 93.25 98 TRP A N 1
ATOM 788 C CA . TRP A 1 98 ? 23.716 -0.046 -36.222 1.00 93.25 98 TRP A CA 1
ATOM 789 C C . TRP A 1 98 ? 23.159 0.633 -34.967 1.00 93.25 98 TRP A C 1
ATOM 791 O O . TRP A 1 98 ? 21.954 0.871 -34.867 1.00 93.25 98 TRP A O 1
ATOM 801 N N . ASN A 1 99 ? 24.027 0.961 -34.011 1.00 93.50 99 ASN A N 1
ATOM 802 C CA . ASN A 1 99 ? 23.647 1.546 -32.728 1.00 93.50 99 ASN A CA 1
ATOM 803 C C . ASN A 1 99 ? 23.396 3.057 -32.786 1.00 93.50 99 ASN A C 1
ATOM 805 O O . ASN A 1 99 ? 22.669 3.581 -31.941 1.00 93.50 99 ASN A O 1
ATOM 809 N N . GLU A 1 100 ? 23.933 3.764 -33.784 1.00 92.94 100 GLU A N 1
ATOM 810 C CA . GLU A 1 100 ? 23.779 5.220 -33.908 1.00 92.94 100 GLU A CA 1
ATOM 811 C C . GLU A 1 100 ? 22.324 5.699 -33.948 1.00 92.94 100 GLU A C 1
ATOM 813 O O . GLU A 1 100 ? 22.044 6.809 -33.492 1.00 92.94 100 GLU A O 1
ATOM 818 N N . MET A 1 101 ? 21.384 4.866 -34.410 1.00 91.56 101 MET A N 1
ATOM 819 C CA . MET A 1 101 ? 19.955 5.195 -34.372 1.00 91.56 101 MET A CA 1
ATOM 820 C C . MET A 1 101 ? 19.399 5.383 -32.952 1.00 91.56 101 MET A C 1
ATOM 822 O O . MET A 1 101 ? 18.302 5.907 -32.802 1.00 91.56 101 MET A O 1
ATOM 826 N N . CYS A 1 102 ? 20.125 4.934 -31.924 1.00 92.75 102 CYS A N 1
ATOM 827 C CA . CYS A 1 102 ? 19.769 5.035 -30.509 1.00 92.75 102 CYS A CA 1
ATOM 828 C C . CYS A 1 102 ? 20.673 6.014 -29.740 1.00 92.75 102 CYS A C 1
ATOM 830 O O . CYS A 1 102 ? 20.757 5.947 -28.509 1.00 92.75 102 CYS A O 1
ATOM 832 N N . ARG A 1 103 ? 21.383 6.910 -30.436 1.00 93.19 103 ARG A N 1
ATOM 833 C CA . ARG A 1 103 ? 22.203 7.940 -29.790 1.00 93.19 103 ARG A CA 1
ATOM 834 C C . ARG A 1 103 ? 21.312 8.911 -29.009 1.00 93.19 103 ARG A C 1
ATOM 836 O O . ARG A 1 103 ? 20.361 9.460 -29.555 1.00 93.19 103 ARG A O 1
ATOM 843 N N . ILE A 1 104 ? 21.616 9.145 -27.737 1.00 93.25 104 ILE A N 1
ATOM 844 C CA . ILE A 1 104 ? 20.826 10.026 -26.866 1.00 93.25 104 ILE A CA 1
ATOM 845 C C . ILE A 1 104 ? 21.451 11.425 -26.891 1.00 93.25 104 ILE A C 1
ATOM 847 O O . ILE A 1 104 ? 22.659 11.561 -26.696 1.00 93.25 104 ILE A O 1
ATOM 851 N N . SER A 1 105 ? 20.663 12.476 -27.148 1.00 91.88 105 SER A N 1
ATOM 852 C CA . SER A 1 105 ? 21.187 13.845 -27.038 1.00 91.88 105 SER A CA 1
ATOM 853 C C . SER A 1 105 ? 21.414 14.228 -25.571 1.00 91.88 105 SER A C 1
ATOM 855 O O . SER A 1 105 ? 20.712 13.729 -24.687 1.00 91.88 105 SER A O 1
ATOM 857 N N . PRO A 1 106 ? 22.336 15.170 -25.297 1.00 92.00 106 PRO A N 1
ATOM 858 C CA . PRO A 1 106 ? 22.528 15.714 -23.953 1.00 92.00 106 PRO A CA 1
ATOM 859 C C . PRO A 1 106 ? 21.239 16.264 -23.327 1.00 92.00 106 PRO A C 1
ATOM 861 O O . PRO A 1 106 ? 21.009 16.091 -22.136 1.00 92.00 106 PRO A O 1
ATOM 864 N N . GLU A 1 107 ? 20.368 16.875 -24.132 1.00 91.00 107 GLU A N 1
ATOM 865 C CA . GLU A 1 107 ? 19.074 17.409 -23.685 1.00 91.00 107 GLU A CA 1
ATOM 866 C C . GLU A 1 107 ? 18.170 16.299 -23.136 1.00 91.00 107 GLU A C 1
ATOM 868 O O . GLU A 1 107 ? 17.603 16.438 -22.057 1.00 91.00 107 GLU A O 1
ATOM 873 N N . LYS A 1 108 ? 18.092 15.161 -23.839 1.00 90.50 108 LYS A N 1
ATOM 874 C CA . LYS A 1 108 ? 17.301 13.999 -23.420 1.00 90.50 108 LYS A CA 1
ATOM 875 C C . LYS A 1 108 ? 17.861 13.311 -22.180 1.00 90.50 108 LYS A C 1
ATOM 877 O O . LYS A 1 108 ? 17.092 12.861 -21.335 1.00 90.50 108 LYS A O 1
ATOM 882 N N . LEU A 1 109 ? 19.186 13.276 -22.041 1.00 92.06 109 LEU A N 1
ATOM 883 C CA . LEU A 1 109 ? 19.836 12.818 -20.810 1.00 92.06 109 LEU A CA 1
ATOM 884 C C . LEU A 1 109 ? 19.504 13.745 -19.630 1.00 92.06 109 LEU A C 1
ATOM 886 O O . LEU A 1 109 ? 19.174 13.256 -18.552 1.00 92.06 109 LEU A O 1
ATOM 890 N N . GLY A 1 110 ? 19.499 15.064 -19.849 1.00 91.12 110 GLY A N 1
ATOM 891 C CA . GLY A 1 110 ? 19.071 16.047 -18.850 1.00 91.12 110 GLY A CA 1
ATOM 892 C C . GLY A 1 110 ? 17.593 15.918 -18.462 1.00 91.12 110 GLY A C 1
ATOM 893 O O . GLY A 1 110 ? 17.263 15.987 -17.279 1.00 91.12 110 GLY A O 1
ATOM 894 N N . GLU A 1 111 ? 16.703 15.670 -19.430 1.00 89.50 111 GLU A N 1
ATOM 895 C CA . GLU A 1 111 ? 15.284 15.376 -19.168 1.00 89.50 111 GLU A CA 1
ATOM 896 C C . GLU A 1 111 ? 15.128 14.123 -18.292 1.00 89.50 111 GLU A C 1
ATOM 898 O O . GLU A 1 111 ? 14.450 14.173 -17.267 1.00 89.50 111 GLU A O 1
ATOM 903 N N . LEU A 1 112 ? 15.801 13.020 -18.643 1.00 89.88 112 LEU A N 1
ATOM 904 C CA . LEU A 1 112 ? 15.745 11.773 -17.876 1.00 89.88 112 LEU A CA 1
ATOM 905 C C . LEU A 1 112 ? 16.288 11.947 -16.447 1.00 89.88 112 LEU A C 1
ATOM 907 O O . LEU A 1 112 ? 15.695 11.435 -15.496 1.00 89.88 112 LEU A O 1
ATOM 911 N N . GLN A 1 113 ? 17.382 12.695 -16.278 1.00 91.31 113 GLN A N 1
ATOM 912 C CA . GLN A 1 113 ? 17.944 13.001 -14.961 1.00 91.31 113 GLN A CA 1
ATOM 913 C C . GLN A 1 113 ? 16.963 13.817 -14.107 1.00 91.31 113 GLN A C 1
ATOM 915 O O . GLN A 1 113 ? 16.772 13.519 -12.925 1.00 91.31 113 GLN A O 1
ATOM 920 N N . HIS A 1 114 ? 16.303 14.817 -14.699 1.00 89.56 114 HIS A N 1
ATOM 921 C CA . HIS A 1 114 ? 15.286 15.604 -14.006 1.00 89.56 114 HIS A CA 1
ATOM 922 C C . HIS A 1 114 ? 14.101 14.738 -13.564 1.00 89.56 114 HIS A C 1
ATOM 924 O O . HIS A 1 114 ? 13.661 14.832 -12.421 1.00 89.56 114 HIS A O 1
ATOM 930 N N . GLU A 1 115 ? 13.610 13.853 -14.429 1.00 89.38 115 GLU A N 1
ATOM 931 C CA . GLU A 1 115 ? 12.513 12.944 -14.093 1.00 89.38 115 GLU A CA 1
ATOM 932 C C . GLU A 1 115 ? 12.881 11.977 -12.972 1.00 89.38 115 GLU A C 1
ATOM 934 O O . GLU A 1 115 ? 12.088 11.769 -12.057 1.00 89.38 115 GLU A O 1
ATOM 939 N N . LEU A 1 116 ? 14.097 11.432 -12.994 1.00 89.25 116 LEU A N 1
ATOM 940 C CA . LEU A 1 116 ? 14.607 10.595 -11.912 1.00 89.25 116 LEU A CA 1
ATOM 941 C C . LEU A 1 116 ? 14.678 11.351 -10.585 1.00 89.25 116 LEU A C 1
ATOM 943 O O . LEU A 1 116 ? 14.293 10.799 -9.558 1.00 89.25 116 LEU A O 1
ATOM 947 N N . HIS A 1 117 ? 15.080 12.623 -10.604 1.00 88.25 117 HIS A N 1
ATOM 948 C CA . HIS A 1 117 ? 15.038 13.464 -9.411 1.00 88.25 117 HIS A CA 1
ATOM 949 C C . HIS A 1 117 ? 13.606 13.658 -8.886 1.00 88.25 117 HIS A C 1
ATOM 951 O O . HIS A 1 117 ? 13.383 13.629 -7.678 1.00 88.25 117 HIS A O 1
ATOM 957 N N . LEU A 1 118 ? 12.614 13.811 -9.769 1.00 87.50 118 LEU A N 1
ATOM 958 C CA . LEU A 1 118 ? 11.206 13.874 -9.359 1.00 87.50 118 LEU A CA 1
ATOM 959 C C . LEU A 1 118 ? 10.710 12.536 -8.783 1.00 87.50 118 LEU A C 1
ATOM 961 O O . LEU A 1 118 ? 9.948 12.531 -7.819 1.00 87.50 118 LEU A O 1
ATOM 965 N N . LEU A 1 119 ? 11.156 11.403 -9.333 1.00 87.75 119 LEU A N 1
ATOM 966 C CA . LEU A 1 119 ? 10.832 10.067 -8.818 1.00 87.75 119 LEU A CA 1
ATOM 967 C C . LEU A 1 119 ? 11.478 9.778 -7.454 1.00 87.75 119 LEU A C 1
ATOM 969 O O . LEU A 1 119 ? 10.898 9.055 -6.641 1.00 87.75 119 LEU A O 1
ATOM 973 N N . ASP A 1 120 ? 12.652 10.346 -7.167 1.00 85.94 120 ASP A N 1
ATOM 974 C CA . ASP A 1 120 ? 13.279 10.242 -5.842 1.00 85.94 120 ASP A CA 1
ATOM 975 C C . ASP A 1 120 ? 12.428 10.918 -4.756 1.00 85.94 120 ASP A C 1
ATOM 977 O O . ASP A 1 120 ? 12.436 10.491 -3.606 1.00 85.94 120 ASP A O 1
ATOM 981 N N . GLN A 1 121 ? 11.644 11.936 -5.124 1.00 83.38 121 GLN A N 1
ATOM 982 C CA . GLN A 1 121 ? 10.747 12.650 -4.211 1.00 83.38 121 GLN A CA 1
ATOM 983 C C . GLN A 1 121 ? 9.425 11.905 -3.944 1.00 83.38 121 GLN A C 1
ATOM 985 O O . GLN A 1 121 ? 8.610 12.380 -3.151 1.00 83.38 121 GLN A O 1
ATOM 990 N N . SER A 1 122 ? 9.180 10.759 -4.594 1.00 80.06 122 SER A N 1
ATOM 991 C CA . SER A 1 122 ? 7.965 9.962 -4.398 1.00 80.06 122 SER A CA 1
ATOM 992 C C . SER A 1 122 ? 8.275 8.472 -4.282 1.00 80.06 122 SER A C 1
ATOM 994 O O . SER A 1 122 ? 8.622 7.804 -5.252 1.00 80.06 122 SER A O 1
ATOM 996 N N . GLU A 1 123 ? 8.106 7.907 -3.086 1.00 76.56 123 GLU A N 1
ATOM 997 C CA . GLU A 1 123 ? 8.251 6.460 -2.850 1.00 76.56 123 GLU A CA 1
ATOM 998 C C . GLU A 1 123 ? 7.169 5.634 -3.549 1.00 76.56 123 GLU A C 1
ATOM 1000 O O . GLU A 1 123 ? 7.393 4.482 -3.904 1.00 76.56 123 GLU A O 1
ATOM 1005 N N . SER A 1 124 ? 6.011 6.245 -3.799 1.00 79.81 124 SER A N 1
ATOM 1006 C CA . SER A 1 124 ? 4.828 5.566 -4.327 1.00 79.81 124 SER A CA 1
ATOM 1007 C C . SER A 1 124 ? 4.740 5.523 -5.855 1.00 79.81 124 SER A C 1
ATOM 1009 O O . SER A 1 124 ? 3.769 4.969 -6.373 1.00 79.81 124 SER A O 1
ATOM 1011 N N . VAL A 1 125 ? 5.704 6.112 -6.573 1.00 87.06 125 VAL A N 1
ATOM 1012 C CA . VAL A 1 125 ? 5.697 6.222 -8.038 1.00 87.06 125 VAL A CA 1
ATOM 1013 C C . VAL A 1 125 ? 6.839 5.407 -8.640 1.00 87.06 125 VAL A C 1
ATOM 1015 O O . VAL A 1 125 ? 7.998 5.567 -8.259 1.00 87.06 125 VAL A O 1
ATOM 1018 N N . GLN A 1 126 ? 6.505 4.580 -9.628 1.00 90.31 126 GLN A N 1
ATOM 1019 C CA . GLN A 1 126 ? 7.460 3.838 -10.448 1.00 90.31 126 GLN A CA 1
ATOM 1020 C C . GLN A 1 126 ? 7.229 4.170 -11.928 1.00 90.31 126 GLN A C 1
ATOM 1022 O O . GLN A 1 126 ? 6.095 4.295 -12.395 1.00 90.31 126 GLN A O 1
ATOM 1027 N N . MET A 1 127 ? 8.318 4.319 -12.678 1.00 92.56 127 MET A N 1
ATOM 1028 C CA . MET A 1 127 ? 8.283 4.576 -14.114 1.00 92.56 127 MET A CA 1
ATOM 1029 C C . MET A 1 127 ? 8.562 3.295 -14.902 1.00 92.56 127 MET A C 1
ATOM 1031 O O . MET A 1 127 ? 9.569 2.625 -14.677 1.00 92.56 127 MET A O 1
ATOM 1035 N N . LEU A 1 128 ? 7.706 2.993 -15.875 1.00 92.75 128 LEU A N 1
ATOM 1036 C CA . LEU A 1 128 ? 7.901 1.925 -16.850 1.00 92.75 128 LEU A CA 1
ATOM 1037 C C . LEU A 1 128 ? 8.318 2.528 -18.196 1.00 92.75 128 LEU A C 1
ATOM 1039 O O . LEU A 1 128 ? 7.596 3.344 -18.771 1.00 92.75 128 LEU A O 1
ATOM 1043 N N . LEU A 1 129 ? 9.471 2.104 -18.713 1.00 91.56 129 LEU A N 1
ATOM 1044 C CA . LEU A 1 129 ? 9.963 2.465 -20.043 1.00 91.56 129 LEU A CA 1
ATOM 1045 C C . LEU A 1 129 ? 9.780 1.276 -20.987 1.00 91.56 129 LEU A C 1
ATOM 1047 O O . LEU A 1 129 ? 10.573 0.339 -20.969 1.00 91.56 129 LEU A O 1
ATOM 1051 N N . VAL A 1 130 ? 8.737 1.319 -21.811 1.00 89.94 130 VAL A N 1
ATOM 1052 C CA . VAL A 1 130 ? 8.361 0.245 -22.742 1.00 89.94 130 VAL A CA 1
ATOM 1053 C C . VAL A 1 130 ? 9.060 0.446 -24.089 1.00 89.94 130 VAL A C 1
ATOM 1055 O O . VAL A 1 130 ? 9.100 1.564 -24.612 1.00 89.94 130 VAL A O 1
ATOM 1058 N N . THR A 1 131 ? 9.643 -0.610 -24.667 1.00 88.50 131 THR A N 1
ATOM 1059 C CA . THR A 1 131 ? 10.407 -0.487 -25.918 1.00 88.50 131 THR A CA 1
ATOM 1060 C C . THR A 1 131 ? 10.488 -1.751 -26.778 1.00 88.50 131 THR A C 1
ATOM 1062 O O . THR A 1 131 ? 10.632 -2.873 -26.293 1.00 88.50 131 THR A O 1
ATOM 1065 N N . HIS A 1 132 ? 10.516 -1.554 -28.096 1.00 86.62 132 HIS A N 1
ATOM 1066 C CA . HIS A 1 132 ? 10.906 -2.565 -29.080 1.00 86.62 132 HIS A CA 1
ATOM 1067 C C . HIS A 1 132 ? 12.389 -2.431 -29.428 1.00 86.62 132 HIS A C 1
ATOM 1069 O O . HIS A 1 132 ? 12.755 -1.924 -30.493 1.00 86.62 132 HIS A O 1
ATOM 1075 N N . THR A 1 133 ? 13.243 -2.892 -28.520 1.00 85.81 133 THR A N 1
ATOM 1076 C CA . THR A 1 133 ? 14.702 -2.843 -28.672 1.00 85.81 133 THR A CA 1
ATOM 1077 C C . THR A 1 133 ? 15.300 -4.245 -28.776 1.00 85.81 133 THR A C 1
ATOM 1079 O O . THR A 1 133 ? 14.654 -5.227 -28.411 1.00 85.81 133 THR A O 1
ATOM 1082 N N . ASN A 1 134 ? 16.534 -4.328 -29.268 1.00 85.81 134 ASN A N 1
ATOM 1083 C CA . ASN A 1 134 ? 17.373 -5.524 -29.195 1.00 85.81 134 ASN A CA 1
ATOM 1084 C C . ASN A 1 134 ? 18.495 -5.316 -28.155 1.00 85.81 134 ASN A C 1
ATOM 1086 O O . ASN A 1 134 ? 18.649 -4.226 -27.596 1.00 85.81 134 ASN A O 1
ATOM 1090 N N . HIS A 1 135 ? 19.278 -6.360 -27.884 1.00 84.19 135 HIS A N 1
ATOM 1091 C CA . HIS A 1 135 ? 20.286 -6.334 -26.825 1.00 84.19 135 HIS A CA 1
ATOM 1092 C C . HIS A 1 135 ? 21.375 -5.287 -27.094 1.00 84.19 135 HIS A C 1
ATOM 1094 O O . HIS A 1 135 ? 21.833 -4.607 -26.177 1.00 84.19 135 HIS A O 1
ATOM 1100 N N . TYR A 1 136 ? 21.758 -5.122 -28.359 1.00 88.06 136 TYR A N 1
ATOM 1101 C CA . TYR A 1 136 ? 22.804 -4.198 -28.794 1.00 88.06 136 TYR A CA 1
ATOM 1102 C C . TYR A 1 136 ? 22.396 -2.746 -28.563 1.00 88.06 136 TYR A C 1
ATOM 1104 O O . TYR A 1 136 ? 23.113 -1.996 -27.902 1.00 88.06 136 TYR A O 1
ATOM 1112 N N . HIS A 1 137 ? 21.193 -2.389 -29.013 1.00 89.69 137 HIS A N 1
ATOM 1113 C CA . HIS A 1 137 ? 20.610 -1.069 -28.799 1.00 89.69 137 HIS A CA 1
ATOM 1114 C C . HIS A 1 137 ? 20.409 -0.779 -27.312 1.00 89.69 137 HIS A C 1
ATOM 1116 O O . HIS A 1 137 ? 20.776 0.297 -26.848 1.00 89.69 137 HIS A O 1
ATOM 1122 N N . LEU A 1 138 ? 19.879 -1.736 -26.541 1.00 88.12 138 LEU A N 1
ATOM 1123 C CA . LEU A 1 138 ? 19.679 -1.562 -25.099 1.00 88.12 138 LEU A CA 1
ATOM 1124 C C . LEU A 1 138 ? 21.000 -1.327 -24.361 1.00 88.12 138 LEU A C 1
ATOM 1126 O O . LEU A 1 138 ? 21.093 -0.389 -23.571 1.00 88.12 138 LEU A O 1
ATOM 1130 N N . ARG A 1 139 ? 22.027 -2.137 -24.640 1.00 87.38 139 ARG A N 1
ATOM 1131 C CA . ARG A 1 139 ? 23.360 -1.963 -24.052 1.00 87.38 139 ARG A CA 1
ATOM 1132 C C . ARG A 1 139 ? 23.938 -0.597 -24.404 1.00 87.38 139 ARG A C 1
ATOM 1134 O O . ARG A 1 139 ? 24.382 0.115 -23.512 1.00 87.38 139 ARG A O 1
ATOM 1141 N N . PHE A 1 140 ? 23.857 -0.199 -25.671 1.00 91.69 140 PHE A N 1
ATOM 1142 C CA . PHE A 1 140 ? 24.344 1.100 -26.128 1.00 91.69 140 PHE A CA 1
ATOM 1143 C C . PHE A 1 140 ? 23.637 2.280 -25.441 1.00 91.69 140 PHE A C 1
ATOM 1145 O O . PHE A 1 140 ? 24.269 3.275 -25.092 1.00 91.69 140 PHE A O 1
ATOM 1152 N N . ILE A 1 141 ? 22.327 2.177 -25.208 1.00 91.94 141 ILE A N 1
ATOM 1153 C CA . ILE A 1 141 ? 21.545 3.169 -24.455 1.00 91.94 141 ILE A CA 1
ATOM 1154 C C . ILE A 1 141 ? 22.016 3.233 -22.996 1.00 91.94 141 ILE A C 1
ATOM 1156 O O . ILE A 1 141 ? 22.291 4.317 -22.484 1.00 91.94 141 ILE A O 1
ATOM 1160 N N . LEU A 1 142 ? 22.149 2.081 -22.333 1.00 90.19 142 LEU A N 1
ATOM 1161 C CA . LEU A 1 142 ? 22.578 2.006 -20.934 1.00 90.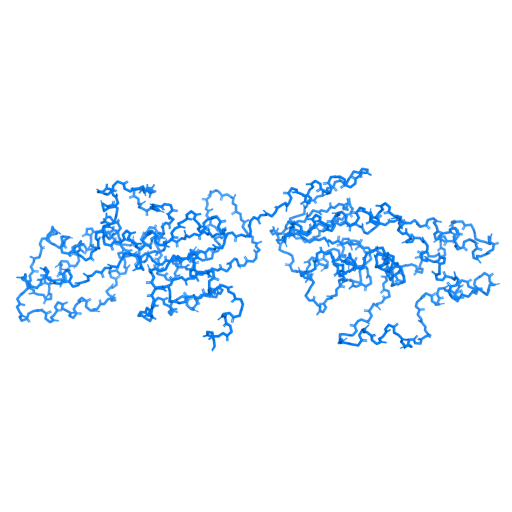19 142 LEU A CA 1
ATOM 1162 C C . LEU A 1 142 ? 24.019 2.490 -20.733 1.00 90.19 142 LEU A C 1
ATOM 1164 O O . LEU A 1 142 ? 24.300 3.140 -19.730 1.00 90.19 142 LEU A O 1
ATOM 1168 N N . ASP A 1 143 ? 24.916 2.221 -21.681 1.00 91.56 143 ASP A N 1
ATOM 1169 C CA . ASP A 1 143 ? 26.300 2.694 -21.633 1.00 91.56 143 ASP A CA 1
ATOM 1170 C C . ASP A 1 143 ? 26.366 4.224 -21.781 1.00 91.56 143 ASP A C 1
ATOM 1172 O O . ASP A 1 143 ? 27.083 4.879 -21.028 1.00 91.56 143 ASP A O 1
ATOM 1176 N N . GLN A 1 144 ? 25.556 4.825 -22.664 1.00 94.56 144 GLN A N 1
ATOM 1177 C CA . GLN A 1 144 ? 25.438 6.288 -22.761 1.00 94.56 144 GLN A CA 1
ATOM 1178 C C . GLN A 1 144 ? 24.903 6.915 -21.462 1.00 94.56 144 GLN A C 1
ATOM 1180 O O . GLN A 1 144 ? 25.458 7.908 -20.996 1.00 94.56 144 GLN A O 1
ATOM 1185 N N . ILE A 1 145 ? 23.871 6.319 -20.851 1.00 92.38 145 ILE A N 1
ATOM 1186 C CA . ILE A 1 145 ? 23.318 6.747 -19.552 1.00 92.38 145 ILE A CA 1
ATOM 1187 C C . ILE A 1 145 ? 24.390 6.655 -18.460 1.00 92.38 145 ILE A C 1
ATOM 1189 O O . ILE A 1 145 ? 24.599 7.622 -17.733 1.00 92.38 145 ILE A O 1
ATOM 1193 N N . ARG A 1 146 ? 25.103 5.525 -18.366 1.00 92.38 146 ARG A N 1
ATOM 1194 C CA . ARG A 1 146 ? 26.158 5.300 -17.365 1.00 92.38 146 ARG A CA 1
ATOM 1195 C C . ARG A 1 146 ? 27.320 6.279 -17.520 1.00 92.38 146 ARG A C 1
ATOM 1197 O O . ARG A 1 146 ? 27.846 6.745 -16.517 1.00 92.38 146 ARG A O 1
ATOM 1204 N N . ASN A 1 147 ? 27.709 6.583 -18.757 1.00 94.12 147 ASN A N 1
ATOM 1205 C CA . ASN A 1 147 ? 28.784 7.530 -19.047 1.00 94.12 147 ASN A CA 1
ATOM 1206 C C . ASN A 1 147 ? 28.382 8.979 -18.751 1.00 94.12 147 ASN A C 1
ATOM 1208 O O . ASN A 1 147 ? 29.243 9.786 -18.414 1.00 94.12 147 ASN A O 1
ATOM 1212 N N . PHE A 1 148 ? 27.096 9.309 -18.883 1.00 94.44 148 PHE A N 1
ATOM 1213 C CA . PHE A 1 148 ? 26.569 10.618 -18.509 1.00 94.44 148 PHE A CA 1
ATOM 1214 C C . PHE A 1 148 ? 26.485 10.782 -16.988 1.00 94.44 148 PHE A C 1
ATOM 1216 O O . PHE A 1 148 ? 26.980 11.767 -16.448 1.00 94.44 148 PHE A O 1
ATOM 1223 N N . ASP A 1 149 ? 25.877 9.811 -16.301 1.00 91.56 149 ASP A N 1
ATOM 1224 C CA . ASP A 1 149 ? 25.725 9.801 -14.847 1.00 91.56 149 ASP A CA 1
ATOM 1225 C C . ASP A 1 149 ? 25.622 8.347 -14.324 1.00 91.56 149 ASP A C 1
ATOM 1227 O O . ASP A 1 149 ? 24.593 7.679 -14.496 1.00 91.56 149 ASP A O 1
ATOM 1231 N N . PRO A 1 150 ? 26.664 7.826 -13.648 1.00 90.00 150 PRO A N 1
ATOM 1232 C CA . PRO A 1 150 ? 26.635 6.481 -13.077 1.00 90.00 150 PRO A CA 1
ATOM 1233 C C . PRO A 1 150 ? 25.529 6.270 -12.034 1.00 90.00 150 PRO A C 1
ATOM 1235 O O . PRO A 1 150 ? 24.982 5.169 -11.948 1.00 90.00 150 PRO A O 1
ATOM 1238 N N . ALA A 1 151 ? 25.177 7.299 -11.256 1.00 86.38 151 ALA A N 1
ATOM 1239 C CA . ALA A 1 151 ? 24.116 7.210 -10.252 1.00 86.38 151 ALA A CA 1
ATOM 1240 C C . ALA A 1 151 ? 22.735 7.124 -10.915 1.00 86.38 151 ALA A C 1
ATOM 1242 O O . ALA A 1 151 ? 21.848 6.428 -10.421 1.00 86.38 151 ALA A O 1
ATOM 1243 N N . MET A 1 152 ? 22.569 7.767 -12.073 1.00 88.50 152 MET A N 1
ATOM 1244 C CA . MET A 1 152 ? 21.381 7.628 -12.915 1.00 88.50 152 MET A CA 1
ATOM 1245 C C . MET A 1 152 ? 21.193 6.176 -13.372 1.00 88.50 152 MET A C 1
ATOM 1247 O O . MET A 1 152 ? 20.107 5.615 -13.233 1.00 88.50 152 MET A O 1
ATOM 1251 N N . ALA A 1 153 ? 22.265 5.540 -13.857 1.00 85.31 153 ALA A N 1
ATOM 1252 C CA . ALA A 1 153 ? 22.221 4.160 -14.337 1.00 85.31 153 ALA A CA 1
ATOM 1253 C C . ALA A 1 153 ? 21.861 3.142 -13.238 1.00 85.31 153 ALA A C 1
ATOM 1255 O O . ALA A 1 153 ? 21.181 2.162 -13.525 1.00 85.31 153 ALA A O 1
ATOM 1256 N N . GLN A 1 154 ? 22.253 3.380 -11.981 1.00 84.38 154 GLN A N 1
ATOM 1257 C CA . GLN A 1 154 ? 21.918 2.501 -10.848 1.00 84.38 154 GLN A CA 1
ATOM 1258 C C . GLN A 1 154 ? 20.420 2.474 -10.504 1.00 84.38 154 GLN A C 1
ATOM 1260 O O . GLN A 1 154 ? 19.956 1.535 -9.861 1.00 84.38 154 GLN A O 1
ATOM 1265 N N . LYS A 1 155 ? 19.652 3.486 -10.924 1.00 85.19 155 LYS A N 1
ATOM 1266 C CA . LYS A 1 155 ? 18.204 3.586 -10.661 1.00 85.19 155 LYS A CA 1
ATOM 1267 C C . LYS A 1 155 ? 17.344 2.898 -11.721 1.00 85.19 155 LYS A C 1
ATOM 1269 O O . LYS A 1 155 ? 16.129 2.775 -11.543 1.00 85.19 155 LYS A O 1
ATOM 1274 N N . ILE A 1 156 ? 17.963 2.485 -12.825 1.00 87.75 156 ILE A N 1
ATOM 1275 C CA . ILE A 1 156 ? 17.300 1.891 -13.980 1.00 87.75 156 ILE A CA 1
ATOM 1276 C C . ILE A 1 156 ? 17.538 0.386 -13.947 1.00 87.75 156 ILE A C 1
ATOM 1278 O O . ILE A 1 156 ? 18.643 -0.084 -14.209 1.00 87.75 156 ILE A O 1
ATOM 1282 N N . ASN A 1 157 ? 16.480 -0.373 -13.669 1.00 87.00 157 ASN A N 1
ATOM 1283 C CA . ASN A 1 157 ? 16.515 -1.828 -13.755 1.00 87.00 157 ASN A CA 1
ATOM 1284 C C . ASN A 1 157 ? 15.898 -2.308 -15.064 1.00 87.00 157 ASN A C 1
ATOM 1286 O O . ASN A 1 157 ? 14.991 -1.688 -15.618 1.00 87.00 157 ASN A O 1
ATOM 1290 N N . ILE A 1 158 ? 16.386 -3.444 -15.547 1.00 85.19 158 ILE A N 1
ATOM 1291 C CA . ILE A 1 158 ? 15.796 -4.155 -16.677 1.00 85.19 158 ILE A CA 1
ATOM 1292 C C . ILE A 1 158 ? 14.761 -5.131 -16.117 1.00 85.19 158 ILE A C 1
ATOM 1294 O O . ILE A 1 158 ? 15.027 -5.809 -15.127 1.00 85.19 158 ILE A O 1
ATOM 1298 N N . PHE A 1 159 ? 13.584 -5.186 -16.737 1.00 80.81 159 PHE A N 1
ATOM 1299 C CA . PHE A 1 159 ? 12.535 -6.125 -16.362 1.00 80.81 159 PHE A CA 1
ATOM 1300 C C . PHE A 1 159 ? 13.005 -7.575 -16.530 1.00 80.81 159 PHE A C 1
ATOM 1302 O O . PHE A 1 159 ? 13.310 -8.008 -17.641 1.00 80.81 159 PHE A O 1
ATOM 1309 N N . ASP A 1 160 ? 13.012 -8.318 -15.425 1.00 74.19 160 ASP A N 1
ATOM 1310 C CA . ASP A 1 160 ? 13.356 -9.740 -15.361 1.00 74.19 160 ASP A CA 1
ATOM 1311 C C . ASP A 1 160 ? 12.287 -10.494 -14.557 1.00 74.19 160 ASP A C 1
ATOM 1313 O O . ASP A 1 160 ? 12.041 -10.178 -13.394 1.00 74.19 160 ASP A O 1
ATOM 1317 N N . GLN A 1 161 ? 11.655 -11.501 -15.161 1.00 64.88 161 GLN A N 1
ATOM 1318 C CA . GLN A 1 161 ? 10.581 -12.278 -14.529 1.00 64.88 161 GLN A CA 1
ATOM 1319 C C . GLN A 1 161 ? 11.048 -13.026 -13.266 1.00 64.88 161 GLN A C 1
ATOM 1321 O O . GLN A 1 161 ? 10.226 -13.349 -12.414 1.00 64.88 161 GLN A O 1
ATOM 1326 N N . ALA A 1 162 ? 12.353 -13.282 -13.118 1.00 57.25 162 ALA A N 1
ATOM 1327 C CA . ALA A 1 162 ? 12.918 -14.005 -11.980 1.00 57.25 162 ALA A CA 1
ATOM 1328 C C . ALA A 1 162 ? 13.240 -13.116 -10.761 1.00 57.25 162 ALA A C 1
ATOM 1330 O O . ALA A 1 162 ? 13.628 -13.637 -9.712 1.00 57.25 162 ALA A O 1
ATOM 1331 N N . ARG A 1 163 ? 13.123 -11.784 -10.872 1.00 63.00 163 ARG A N 1
ATOM 1332 C CA . ARG A 1 163 ? 13.512 -10.836 -9.814 1.00 63.00 163 ARG A CA 1
ATOM 1333 C C . ARG A 1 163 ? 12.335 -9.995 -9.336 1.00 63.00 163 ARG A C 1
ATOM 1335 O O . ARG A 1 163 ? 11.435 -9.646 -10.095 1.00 63.00 163 ARG A O 1
ATOM 1342 N N . SER A 1 164 ? 12.383 -9.610 -8.060 1.00 56.50 164 SER A N 1
ATOM 1343 C CA . SER A 1 164 ? 11.450 -8.623 -7.513 1.00 56.50 164 SER A CA 1
ATOM 1344 C C . SER A 1 164 ? 11.729 -7.253 -8.139 1.00 56.50 164 SER A C 1
ATOM 1346 O O . SER A 1 164 ? 12.647 -6.542 -7.735 1.00 56.50 164 SER A O 1
ATOM 1348 N N . ASN A 1 165 ? 10.942 -6.896 -9.156 1.00 68.81 165 ASN A N 1
ATOM 1349 C CA . ASN A 1 165 ? 11.091 -5.652 -9.918 1.00 68.81 165 ASN A CA 1
ATOM 1350 C C . ASN A 1 165 ? 10.334 -4.461 -9.307 1.00 68.81 165 ASN A C 1
ATOM 1352 O O . ASN A 1 165 ? 10.415 -3.348 -9.823 1.00 68.81 165 ASN A O 1
ATOM 1356 N N . ARG A 1 166 ? 9.587 -4.666 -8.213 1.00 72.19 166 ARG A N 1
ATOM 1357 C CA . ARG A 1 166 ? 8.772 -3.608 -7.588 1.00 72.19 166 ARG A CA 1
ATOM 1358 C C . ARG A 1 166 ? 9.588 -2.564 -6.820 1.00 72.19 166 ARG A C 1
ATOM 1360 O O . ARG A 1 166 ? 9.083 -1.478 -6.576 1.00 72.19 166 ARG A O 1
ATOM 1367 N N . SER A 1 167 ? 10.834 -2.861 -6.449 1.00 73.31 167 SER A N 1
ATOM 1368 C CA . SER A 1 167 ? 11.692 -1.918 -5.716 1.00 73.31 167 SER A CA 1
ATOM 1369 C C . SER A 1 167 ? 12.415 -0.908 -6.616 1.00 73.31 167 SER A C 1
ATOM 1371 O O . SER A 1 167 ? 13.025 0.032 -6.107 1.00 73.31 167 SER A O 1
ATOM 1373 N N . SER A 1 168 ? 12.375 -1.074 -7.944 1.00 81.25 168 SER A N 1
ATOM 1374 C CA . SER A 1 168 ? 13.074 -0.169 -8.858 1.00 81.25 168 SER A CA 1
ATOM 1375 C C . SER A 1 168 ? 12.281 1.110 -9.116 1.00 81.25 168 SER A C 1
ATOM 1377 O O . SER A 1 168 ? 11.064 1.080 -9.283 1.00 81.25 168 SER A O 1
ATOM 1379 N N . LYS A 1 169 ? 12.973 2.248 -9.218 1.00 86.44 169 LYS A N 1
ATOM 1380 C CA . LYS A 1 169 ? 12.340 3.524 -9.595 1.00 86.44 169 LYS A CA 1
ATOM 1381 C C . LYS A 1 169 ? 11.983 3.570 -11.071 1.00 86.44 169 LYS A C 1
ATOM 1383 O O . LYS A 1 169 ? 10.917 4.064 -11.436 1.00 86.44 169 LYS A O 1
ATOM 1388 N N . VAL A 1 170 ? 12.866 3.031 -11.906 1.00 90.94 170 VAL A N 1
ATOM 1389 C CA . VAL A 1 170 ? 12.650 2.899 -13.343 1.00 90.94 170 VAL A CA 1
ATOM 1390 C C . VAL A 1 170 ? 12.818 1.443 -13.735 1.00 90.94 170 VAL A C 1
ATOM 1392 O O . VAL A 1 170 ? 13.769 0.774 -13.323 1.00 90.94 170 VAL A O 1
ATOM 1395 N N . LEU A 1 171 ? 11.881 0.954 -14.537 1.00 91.56 171 LEU A N 1
ATOM 1396 C CA . LEU A 1 171 ? 11.891 -0.393 -15.073 1.00 91.56 171 LEU A CA 1
ATOM 1397 C C . LEU A 1 171 ? 11.833 -0.330 -16.597 1.00 91.56 171 LEU A C 1
ATOM 1399 O O . LEU A 1 171 ? 10.846 0.117 -17.183 1.00 91.56 171 LEU A O 1
ATOM 1403 N N . MET A 1 172 ? 12.908 -0.764 -17.247 1.00 90.50 172 MET A N 1
ATOM 1404 C CA . MET A 1 172 ? 12.960 -0.904 -18.696 1.00 90.50 172 MET A CA 1
ATOM 1405 C C . MET A 1 172 ? 12.341 -2.232 -19.100 1.00 90.50 172 MET A C 1
ATOM 1407 O O . MET A 1 172 ? 12.847 -3.305 -18.776 1.00 90.50 172 MET A O 1
ATOM 1411 N N . VAL A 1 173 ? 11.251 -2.142 -19.844 1.00 89.56 173 VAL A N 1
ATOM 1412 C CA . VAL A 1 173 ? 10.480 -3.268 -20.345 1.00 89.56 173 VAL A CA 1
ATOM 1413 C C . VAL A 1 173 ? 10.718 -3.367 -21.841 1.00 89.56 173 VAL A C 1
ATOM 1415 O O . VAL A 1 173 ? 10.421 -2.425 -22.577 1.00 89.56 173 VAL A O 1
ATOM 1418 N N . SER A 1 174 ? 11.231 -4.503 -22.312 1.00 88.06 174 SER A N 1
ATOM 1419 C CA . SER A 1 174 ? 11.419 -4.712 -23.747 1.00 88.06 174 SER A CA 1
ATOM 1420 C C . SER A 1 174 ? 10.779 -5.978 -24.292 1.00 88.06 174 SER A C 1
ATOM 1422 O O . SER A 1 174 ? 10.488 -6.930 -23.560 1.00 88.06 174 SER A O 1
ATOM 1424 N N . SER A 1 175 ? 10.611 -6.000 -25.615 1.00 85.94 175 SER A N 1
ATOM 1425 C CA . SER A 1 175 ? 10.135 -7.167 -26.365 1.00 85.94 175 SER A CA 1
ATOM 1426 C C . SER A 1 175 ? 10.992 -8.411 -26.140 1.00 85.94 175 SER A C 1
ATOM 1428 O O . SER A 1 175 ? 10.447 -9.505 -26.077 1.00 85.94 175 SER A O 1
ATOM 1430 N N . MET A 1 176 ? 12.303 -8.262 -25.928 1.00 82.69 176 MET A N 1
ATOM 1431 C CA . MET A 1 176 ? 13.190 -9.401 -25.654 1.00 82.69 176 MET A CA 1
ATOM 1432 C C . MET A 1 176 ? 12.879 -10.083 -24.317 1.00 82.69 176 MET A C 1
ATOM 1434 O O . MET A 1 176 ? 12.971 -11.301 -24.211 1.00 82.69 176 MET A O 1
ATOM 1438 N N . HIS A 1 177 ? 12.500 -9.309 -23.296 1.00 80.69 177 HIS A N 1
ATOM 1439 C CA . HIS A 1 177 ? 12.241 -9.827 -21.945 1.00 80.69 177 HIS A CA 1
ATOM 1440 C C . HIS A 1 177 ? 10.806 -10.340 -21.778 1.00 80.69 177 HIS A C 1
ATOM 1442 O O . HIS A 1 177 ? 10.526 -11.221 -20.966 1.00 80.69 177 HIS A O 1
ATOM 1448 N N . THR A 1 178 ? 9.877 -9.781 -22.550 1.00 83.88 178 THR A N 1
ATOM 1449 C CA . THR A 1 178 ? 8.452 -10.141 -22.503 1.00 83.88 178 THR A CA 1
ATOM 1450 C C . THR A 1 178 ? 8.053 -11.147 -23.577 1.00 83.88 178 THR A C 1
ATOM 1452 O O . THR A 1 178 ? 7.009 -11.786 -23.446 1.00 83.88 178 THR A O 1
ATOM 1455 N N . GLN A 1 179 ? 8.874 -11.295 -24.621 1.00 84.62 179 GLN A N 1
ATOM 1456 C CA . GLN A 1 179 ? 8.580 -12.074 -25.825 1.00 84.62 179 GLN A CA 1
ATOM 1457 C C . GLN A 1 179 ? 7.306 -11.594 -26.547 1.00 84.62 179 GLN A C 1
ATOM 1459 O O . GLN A 1 179 ? 6.615 -12.377 -27.192 1.00 84.62 179 GLN A O 1
ATOM 1464 N N . GLN A 1 180 ? 6.993 -10.296 -26.436 1.00 86.62 180 GLN A N 1
ATOM 1465 C CA . GLN A 1 180 ? 5.830 -9.658 -27.063 1.00 86.62 180 GLN A CA 1
ATOM 1466 C C . GLN A 1 180 ? 6.261 -8.632 -28.116 1.00 86.62 180 GLN A C 1
ATOM 1468 O O . GLN A 1 180 ? 7.181 -7.840 -27.894 1.00 86.62 180 GLN A O 1
ATOM 1473 N N . ILE A 1 181 ? 5.582 -8.637 -29.266 1.00 80.81 181 ILE A N 1
ATOM 1474 C CA . ILE A 1 181 ? 5.838 -7.700 -30.376 1.00 80.81 181 ILE A CA 1
ATOM 1475 C C . ILE A 1 181 ? 4.954 -6.461 -30.281 1.00 80.81 181 ILE A C 1
ATOM 1477 O O . ILE A 1 181 ? 5.363 -5.415 -30.765 1.00 80.81 181 ILE A O 1
ATOM 1481 N N . ASP A 1 182 ? 3.786 -6.559 -29.653 1.00 84.94 182 ASP A N 1
ATOM 1482 C CA . ASP A 1 182 ? 2.863 -5.439 -29.502 1.00 84.94 182 ASP A CA 1
ATOM 1483 C C . ASP A 1 182 ? 3.050 -4.773 -28.135 1.00 84.94 182 ASP A C 1
ATOM 1485 O O . ASP A 1 182 ? 3.178 -5.446 -27.109 1.00 84.94 182 ASP A O 1
ATOM 1489 N N . HIS A 1 183 ? 3.072 -3.436 -28.099 1.00 84.81 183 HIS A N 1
ATOM 1490 C CA . HIS A 1 183 ? 3.207 -2.689 -26.841 1.00 84.81 183 HIS A CA 1
ATOM 1491 C C . HIS A 1 183 ? 2.070 -2.990 -25.854 1.00 84.81 183 HIS A C 1
ATOM 1493 O O . HIS A 1 183 ? 2.315 -3.006 -24.649 1.00 84.81 183 HIS A O 1
ATOM 1499 N N . SER A 1 184 ? 0.855 -3.249 -26.350 1.00 87.56 184 SER A N 1
ATOM 1500 C CA . SER A 1 184 ? -0.288 -3.639 -25.518 1.00 87.56 184 SER A CA 1
ATOM 1501 C C . SER A 1 184 ? -0.039 -4.956 -24.797 1.00 87.56 184 SER A C 1
ATOM 1503 O O . SER A 1 184 ? -0.069 -4.987 -23.570 1.00 87.56 184 SER A O 1
ATOM 1505 N N . ASP A 1 185 ? 0.306 -6.012 -25.534 1.00 88.44 185 ASP A N 1
ATOM 1506 C CA . ASP A 1 185 ? 0.567 -7.333 -24.956 1.00 88.44 185 ASP A CA 1
ATOM 1507 C C . ASP A 1 185 ? 1.795 -7.305 -24.031 1.00 88.44 185 ASP A C 1
ATOM 1509 O O . ASP A 1 185 ? 1.810 -7.942 -22.976 1.00 88.44 185 ASP A O 1
ATOM 1513 N N . MET A 1 186 ? 2.813 -6.511 -24.386 1.00 87.94 186 MET A N 1
ATOM 1514 C CA . MET A 1 186 ? 3.989 -6.274 -23.549 1.00 87.94 186 MET A CA 1
ATOM 1515 C C . MET A 1 186 ? 3.610 -5.641 -22.209 1.00 87.94 186 MET A C 1
ATOM 1517 O O . MET A 1 186 ? 4.033 -6.130 -21.160 1.00 87.94 186 MET A O 1
ATOM 1521 N N . LEU A 1 187 ? 2.818 -4.566 -22.237 1.00 88.31 187 LEU A N 1
ATOM 1522 C CA . LEU A 1 187 ? 2.391 -3.891 -21.020 1.00 88.31 187 LEU A CA 1
ATOM 1523 C C . LEU A 1 187 ? 1.447 -4.784 -20.210 1.00 88.31 187 LEU A C 1
ATOM 1525 O O . LEU A 1 187 ? 1.651 -4.906 -19.011 1.00 88.31 187 LEU A O 1
ATOM 1529 N N . GLU A 1 188 ? 0.484 -5.473 -20.829 1.00 89.31 188 GLU A N 1
ATOM 1530 C CA . GLU A 1 188 ? -0.378 -6.432 -20.125 1.00 89.31 188 GLU A CA 1
ATOM 1531 C C . GLU A 1 188 ? 0.427 -7.499 -19.392 1.00 89.31 188 GLU A C 1
ATOM 1533 O O . GLU A 1 188 ? 0.161 -7.774 -18.221 1.00 89.31 188 GLU A O 1
ATOM 1538 N N . LYS A 1 189 ? 1.418 -8.092 -20.067 1.00 87.81 189 LYS A N 1
ATOM 1539 C CA . LYS A 1 189 ? 2.281 -9.096 -19.453 1.00 87.81 189 LYS A CA 1
ATOM 1540 C C . LYS A 1 189 ? 3.032 -8.517 -18.259 1.00 87.81 189 LYS A C 1
ATOM 1542 O O . LYS A 1 189 ? 3.011 -9.120 -17.193 1.00 87.81 189 LYS A O 1
ATOM 1547 N N . VAL A 1 190 ? 3.641 -7.341 -18.408 1.00 88.50 190 VAL A N 1
ATOM 1548 C CA . VAL A 1 190 ? 4.363 -6.703 -17.299 1.00 88.50 190 VAL A CA 1
ATOM 1549 C C . VAL A 1 190 ? 3.445 -6.348 -16.144 1.00 88.50 190 VAL A C 1
ATOM 1551 O O . VAL A 1 190 ? 3.811 -6.591 -15.002 1.00 88.50 190 VAL A O 1
ATOM 1554 N N . LEU A 1 191 ? 2.255 -5.814 -16.406 1.00 88.38 191 LEU A N 1
ATOM 1555 C CA . LEU A 1 191 ? 1.302 -5.483 -15.349 1.00 88.38 191 LEU A CA 1
ATOM 1556 C C . LEU A 1 191 ? 0.851 -6.742 -14.592 1.00 88.38 191 LEU A C 1
ATOM 1558 O O . LEU A 1 191 ? 0.760 -6.705 -13.369 1.00 88.38 191 LEU A O 1
ATOM 1562 N N . ARG A 1 192 ? 0.642 -7.872 -15.283 1.00 85.88 192 ARG A N 1
ATOM 1563 C CA . ARG A 1 192 ? 0.345 -9.165 -14.636 1.00 85.88 192 ARG A CA 1
ATOM 1564 C C . ARG A 1 192 ? 1.524 -9.686 -13.816 1.00 85.88 192 ARG A C 1
ATOM 1566 O O . ARG A 1 192 ? 1.327 -10.074 -12.671 1.00 85.88 192 ARG A O 1
ATOM 1573 N N . ASP A 1 193 ? 2.733 -9.659 -14.370 1.00 84.75 193 ASP A N 1
ATOM 1574 C CA . ASP A 1 193 ? 3.945 -10.158 -13.704 1.00 84.75 193 ASP A CA 1
ATOM 1575 C C . ASP A 1 193 ? 4.334 -9.280 -12.497 1.00 84.75 193 ASP A C 1
ATOM 1577 O O . ASP A 1 193 ? 4.839 -9.772 -11.491 1.00 84.75 193 ASP A O 1
ATOM 1581 N N . LEU A 1 194 ? 4.049 -7.976 -12.562 1.00 83.19 194 LEU A N 1
ATOM 1582 C CA . LEU A 1 194 ? 4.155 -7.056 -11.430 1.00 83.19 194 LEU A CA 1
ATOM 1583 C C . LEU A 1 194 ? 2.985 -7.191 -10.445 1.00 83.19 194 LEU A C 1
ATOM 1585 O O . LEU A 1 194 ? 3.013 -6.533 -9.408 1.00 83.19 194 LEU A O 1
ATOM 1589 N N . ASN A 1 195 ? 1.979 -8.024 -10.727 1.00 82.75 195 ASN A N 1
ATOM 1590 C CA . ASN A 1 195 ? 0.754 -8.189 -9.942 1.00 82.75 195 ASN A CA 1
ATOM 1591 C C . ASN A 1 195 ? 0.013 -6.860 -9.696 1.00 82.75 195 ASN A C 1
ATOM 1593 O O . ASN A 1 195 ? -0.352 -6.549 -8.565 1.00 82.75 195 ASN A O 1
ATOM 1597 N N . VAL A 1 196 ? -0.119 -6.031 -10.735 1.00 77.31 196 VAL A N 1
ATOM 1598 C CA . VAL A 1 196 ? -0.743 -4.704 -10.647 1.00 77.31 196 VAL A CA 1
ATOM 1599 C C . VAL A 1 196 ? -2.247 -4.847 -10.448 1.00 77.31 196 VAL A C 1
ATOM 1601 O O . VAL A 1 196 ? -2.940 -5.408 -11.300 1.00 77.31 196 VAL A O 1
ATOM 1604 N N . GLY A 1 197 ? -2.744 -4.344 -9.319 1.00 73.75 197 GLY A N 1
ATOM 1605 C CA . GLY A 1 197 ? -4.162 -4.398 -8.967 1.00 73.75 197 GLY A CA 1
ATOM 1606 C C . GLY A 1 197 ? -5.032 -3.419 -9.762 1.00 73.75 197 GLY A C 1
ATOM 1607 O O . GLY A 1 197 ? -4.549 -2.437 -10.326 1.00 73.75 197 GLY A O 1
ATOM 1608 N N . ILE A 1 198 ? -6.351 -3.643 -9.755 1.00 72.75 198 ILE A N 1
ATOM 1609 C CA . ILE A 1 198 ? -7.329 -2.734 -10.385 1.00 72.75 198 ILE A CA 1
ATOM 1610 C C . ILE A 1 198 ? -7.330 -1.332 -9.752 1.00 72.75 198 ILE A C 1
ATOM 1612 O O . ILE A 1 198 ? -7.697 -0.365 -10.412 1.00 72.75 198 ILE A O 1
ATOM 1616 N N . ASP A 1 199 ? -6.889 -1.214 -8.499 1.00 68.12 199 ASP A N 1
ATOM 1617 C CA . ASP A 1 199 ? -6.848 0.046 -7.753 1.00 68.12 199 ASP A CA 1
ATOM 1618 C C . ASP A 1 199 ? -5.561 0.853 -8.001 1.00 68.12 199 ASP A C 1
ATOM 1620 O O . ASP A 1 199 ? -5.502 2.050 -7.691 1.00 68.12 199 ASP A O 1
ATOM 1624 N N . GLU A 1 200 ? -4.533 0.229 -8.584 1.00 76.62 200 GLU A N 1
ATOM 1625 C CA . GLU A 1 200 ? -3.268 0.885 -8.901 1.00 76.62 200 GLU A CA 1
ATOM 1626 C C . GLU A 1 200 ? -3.434 1.827 -10.094 1.00 76.62 200 GLU A C 1
ATOM 1628 O O . GLU A 1 200 ? -3.902 1.444 -11.168 1.00 76.62 200 GLU A O 1
ATOM 1633 N N . LYS A 1 201 ? -3.032 3.090 -9.917 1.00 84.00 201 LYS A N 1
ATOM 1634 C CA . LYS A 1 201 ? -3.145 4.099 -10.973 1.00 84.00 201 LYS A CA 1
ATOM 1635 C C . LYS A 1 201 ? -2.066 3.880 -12.017 1.00 84.00 201 LYS A C 1
ATOM 1637 O O . LYS A 1 201 ? -0.878 3.893 -11.695 1.00 84.00 201 LYS A O 1
ATOM 1642 N N . ILE A 1 202 ? -2.479 3.790 -13.273 1.00 87.06 202 ILE A N 1
ATOM 1643 C CA . ILE A 1 202 ? -1.577 3.740 -14.416 1.00 87.06 202 ILE A CA 1
ATOM 1644 C C . ILE A 1 202 ? -1.776 5.019 -15.227 1.00 87.06 202 ILE A C 1
ATOM 1646 O O . ILE A 1 202 ? -2.841 5.258 -15.795 1.00 87.06 202 ILE A O 1
ATOM 1650 N N . ALA A 1 203 ? -0.751 5.860 -15.279 1.00 88.31 203 ALA A N 1
ATOM 1651 C CA . ALA A 1 203 ? -0.704 7.026 -16.149 1.00 88.31 203 ALA A CA 1
ATOM 1652 C C . ALA A 1 203 ? 0.124 6.687 -17.388 1.00 88.31 203 ALA A C 1
ATOM 1654 O O . ALA A 1 203 ? 1.346 6.559 -17.320 1.00 88.31 203 ALA A O 1
ATOM 1655 N N . CYS A 1 204 ? -0.537 6.515 -18.527 1.00 87.00 204 CYS A N 1
ATOM 1656 C CA . CYS A 1 204 ? 0.112 6.129 -19.768 1.00 87.00 204 CYS A CA 1
ATOM 1657 C C . CYS A 1 204 ? 0.257 7.322 -20.708 1.00 87.00 204 CYS A C 1
ATOM 1659 O O . CYS A 1 204 ? -0.730 7.918 -21.131 1.00 87.00 204 CYS A O 1
ATOM 1661 N N . PHE A 1 205 ? 1.499 7.629 -21.077 1.00 86.69 205 PHE A N 1
ATOM 1662 C CA . PHE A 1 205 ? 1.835 8.652 -22.069 1.00 86.69 205 PHE A CA 1
ATOM 1663 C C . PHE A 1 205 ? 2.004 8.076 -23.480 1.00 86.69 205 PHE A C 1
ATOM 1665 O O . PHE A 1 205 ? 2.483 8.753 -24.396 1.00 86.69 205 PHE A O 1
ATOM 1672 N N . HIS A 1 206 ? 1.632 6.808 -23.664 1.00 78.38 206 HIS A N 1
ATOM 1673 C CA . HIS A 1 206 ? 1.654 6.123 -24.943 1.00 78.38 206 HIS A CA 1
ATOM 1674 C C . HIS A 1 206 ? 0.224 5.980 -25.485 1.00 78.38 206 HIS A C 1
ATOM 1676 O O . HIS A 1 206 ? -0.499 5.046 -25.154 1.00 78.38 206 HIS A O 1
ATOM 1682 N N . ASN A 1 207 ? -0.164 6.888 -26.386 1.00 64.25 207 ASN A N 1
ATOM 1683 C CA . ASN A 1 207 ? -1.538 7.038 -26.902 1.00 64.25 207 ASN A CA 1
ATOM 1684 C C . ASN A 1 207 ? -2.047 5.892 -27.812 1.00 64.25 207 ASN A C 1
ATOM 1686 O O . ASN A 1 207 ? -3.003 6.093 -28.550 1.00 64.25 207 ASN A O 1
ATOM 1690 N N . ALA A 1 208 ? -1.396 4.728 -27.826 1.00 65.00 208 ALA A N 1
ATOM 1691 C CA . ALA A 1 208 ? -1.696 3.632 -28.758 1.00 65.00 208 ALA A CA 1
ATOM 1692 C C . ALA A 1 208 ? -1.769 2.259 -28.074 1.00 65.00 208 ALA A C 1
ATOM 1694 O O . ALA A 1 208 ? -1.695 1.231 -28.740 1.00 65.00 208 ALA A O 1
ATOM 1695 N N . ILE A 1 209 ? -1.849 2.239 -26.745 1.00 73.44 209 ILE A N 1
ATOM 1696 C CA . ILE A 1 209 ? -1.966 1.003 -25.977 1.00 73.44 209 ILE A CA 1
ATOM 1697 C C . ILE A 1 209 ? -3.445 0.747 -25.722 1.00 73.44 209 ILE A C 1
ATOM 1699 O O . ILE A 1 209 ? -4.132 1.659 -25.292 1.00 73.44 209 ILE A O 1
ATOM 1703 N N . GLU A 1 210 ? -3.921 -0.472 -25.935 1.00 75.69 210 GLU A N 1
ATOM 1704 C CA . GLU A 1 210 ? -5.254 -0.935 -25.532 1.00 75.69 210 GLU A CA 1
ATOM 1705 C C . GLU A 1 210 ? -5.065 -2.157 -24.637 1.00 75.69 210 GLU A C 1
ATOM 1707 O O . GLU A 1 210 ? -4.515 -3.161 -25.084 1.00 75.69 210 GLU A O 1
ATOM 1712 N N . LEU A 1 211 ? -5.478 -2.067 -23.371 1.00 80.06 211 LEU A N 1
ATOM 1713 C CA . LEU A 1 211 ? -5.340 -3.164 -22.412 1.00 80.06 211 LEU A CA 1
ATOM 1714 C C . LEU A 1 211 ? -6.660 -3.927 -22.277 1.00 80.06 211 LEU A C 1
ATOM 1716 O O . LEU A 1 211 ? -7.714 -3.330 -22.071 1.00 80.06 211 LEU A O 1
ATOM 1720 N N . LYS A 1 212 ? -6.590 -5.256 -22.334 1.00 79.06 212 LYS A N 1
ATOM 1721 C CA . LYS A 1 212 ? -7.710 -6.192 -22.131 1.00 79.06 212 LYS A CA 1
ATOM 1722 C C . LYS A 1 212 ? -7.881 -6.607 -20.668 1.00 79.06 212 LYS A C 1
ATOM 1724 O O . LYS A 1 212 ? -8.790 -7.373 -20.351 1.00 79.06 212 LYS A O 1
ATOM 1729 N N . ILE A 1 213 ? -7.003 -6.142 -19.781 1.00 73.50 213 ILE A N 1
ATOM 1730 C CA . ILE A 1 213 ? -7.059 -6.412 -18.340 1.00 73.50 213 ILE A CA 1
ATOM 1731 C C . ILE A 1 213 ? -7.768 -5.275 -17.590 1.00 73.50 213 ILE A C 1
ATOM 1733 O O . ILE A 1 213 ? -7.631 -4.113 -17.978 1.00 73.50 213 ILE A O 1
ATOM 1737 N N . PRO A 1 214 ? -8.512 -5.575 -16.509 1.00 73.00 214 PRO A N 1
ATOM 1738 C CA . PRO A 1 214 ? -9.183 -4.551 -15.718 1.00 73.00 214 PRO A CA 1
ATOM 1739 C C . PRO A 1 214 ? -8.167 -3.801 -14.842 1.00 73.00 214 PRO A C 1
ATOM 1741 O O . PRO A 1 214 ? -7.765 -4.291 -13.790 1.00 73.00 214 PRO A O 1
ATOM 1744 N N . VAL A 1 215 ? -7.754 -2.611 -15.282 1.00 79.56 215 VAL A N 1
ATOM 1745 C CA . VAL A 1 215 ? -6.807 -1.730 -14.574 1.00 79.56 215 VAL A CA 1
ATOM 1746 C C . VAL A 1 215 ? -7.280 -0.276 -14.583 1.00 79.56 215 VAL A C 1
ATOM 1748 O O . VAL A 1 215 ? -7.985 0.151 -15.500 1.00 79.56 215 VAL A O 1
ATOM 1751 N N . ASN A 1 216 ? -6.859 0.512 -13.592 1.00 82.56 216 ASN A N 1
ATOM 1752 C CA . ASN A 1 216 ? -7.136 1.948 -13.526 1.00 82.56 216 ASN A CA 1
ATOM 1753 C C . ASN A 1 216 ? -6.169 2.742 -14.422 1.00 82.56 216 ASN A C 1
ATOM 1755 O O . ASN A 1 216 ? -5.233 3.402 -13.960 1.00 82.56 216 ASN A O 1
ATOM 1759 N N . LEU A 1 217 ? -6.385 2.628 -15.733 1.00 84.12 217 LEU A N 1
ATOM 1760 C CA . LEU A 1 217 ? -5.585 3.271 -16.768 1.00 84.12 217 LEU A CA 1
ATOM 1761 C C . LEU A 1 217 ? -6.135 4.651 -17.140 1.00 84.12 217 LEU A C 1
ATOM 1763 O O . LEU A 1 217 ? -7.307 4.815 -17.470 1.00 84.12 217 LEU A O 1
ATOM 1767 N N . SER A 1 218 ? -5.243 5.634 -17.173 1.00 83.81 218 SER A N 1
ATOM 1768 C CA . SER A 1 218 ? -5.499 6.981 -17.671 1.00 83.81 218 SER A CA 1
ATOM 1769 C C . SER A 1 218 ? -4.492 7.325 -18.764 1.00 83.81 218 SER A C 1
ATOM 1771 O O . SER A 1 218 ? -3.287 7.140 -18.586 1.00 83.81 218 SER A O 1
ATOM 1773 N N . TYR A 1 219 ? -4.981 7.818 -19.901 1.00 82.94 219 TYR A N 1
ATOM 1774 C CA . TYR A 1 219 ? -4.126 8.269 -20.997 1.00 82.94 219 TYR A CA 1
ATOM 1775 C C . TYR A 1 219 ? -3.839 9.753 -20.867 1.00 82.94 219 TYR A C 1
ATOM 1777 O O . TYR A 1 219 ? -4.745 10.560 -20.659 1.00 82.94 219 TYR A O 1
ATOM 1785 N N . HIS A 1 220 ? -2.574 10.105 -21.048 1.00 81.50 220 HIS A N 1
ATOM 1786 C CA . HIS A 1 220 ? -2.095 11.473 -20.955 1.00 81.50 220 HIS A CA 1
ATOM 1787 C C . HIS A 1 220 ? -1.345 11.821 -22.227 1.00 81.50 220 HIS A C 1
ATOM 1789 O O . HIS A 1 220 ? -0.427 11.119 -22.639 1.00 81.50 220 HIS A O 1
ATOM 1795 N N . ASN A 1 221 ? -1.706 12.939 -22.847 1.00 77.31 221 ASN A N 1
ATOM 1796 C CA . ASN A 1 221 ? -0.913 13.460 -23.946 1.00 77.31 221 ASN A CA 1
ATOM 1797 C C . ASN A 1 221 ? 0.339 14.133 -23.357 1.00 77.31 221 ASN A C 1
ATOM 1799 O O . ASN A 1 221 ? 0.186 15.133 -22.649 1.00 77.31 221 ASN A O 1
ATOM 1803 N N . PRO A 1 222 ? 1.562 13.646 -23.647 1.00 68.44 222 PRO A N 1
ATOM 1804 C CA . PRO A 1 222 ? 2.774 14.270 -23.125 1.00 68.44 222 PRO A CA 1
ATOM 1805 C C . PRO A 1 222 ? 2.952 15.707 -23.633 1.00 68.44 222 PRO A C 1
ATOM 1807 O O . PRO A 1 222 ? 3.645 16.480 -22.987 1.00 68.44 222 PRO A O 1
ATOM 1810 N N . GLY A 1 223 ? 2.297 16.093 -24.737 1.00 68.00 223 GLY A N 1
ATOM 1811 C CA . GLY A 1 223 ? 2.491 17.382 -25.396 1.00 68.00 223 GLY A CA 1
ATOM 1812 C C . GLY A 1 223 ? 3.769 17.416 -26.240 1.00 68.00 223 GLY A C 1
ATOM 1813 O O . GLY A 1 223 ? 4.384 16.386 -26.509 1.00 68.00 223 GLY A O 1
ATOM 1814 N N . LYS A 1 224 ? 4.170 18.614 -26.692 1.00 65.00 224 LYS A N 1
ATOM 1815 C CA . LYS A 1 224 ? 5.449 18.820 -27.410 1.00 65.00 224 LYS A CA 1
ATOM 1816 C C . LYS A 1 224 ? 6.662 18.814 -26.471 1.00 65.00 224 LYS A C 1
ATOM 1818 O O . LYS A 1 224 ? 7.781 18.616 -26.924 1.00 65.00 224 LYS A O 1
ATOM 1823 N N . THR A 1 225 ? 6.431 19.065 -25.187 1.00 64.44 225 THR A N 1
ATOM 1824 C CA . THR A 1 225 ? 7.431 19.161 -24.121 1.00 64.44 225 THR A CA 1
ATOM 1825 C C . THR A 1 225 ? 6.998 18.220 -23.001 1.00 64.44 225 THR A C 1
ATOM 1827 O O . THR A 1 225 ? 5.815 18.179 -22.683 1.00 64.44 225 THR A O 1
ATOM 1830 N N . MET A 1 226 ? 7.916 17.501 -22.345 1.00 73.12 226 MET A N 1
ATOM 1831 C CA . MET A 1 226 ? 7.593 16.576 -21.234 1.00 73.12 226 MET A CA 1
ATOM 1832 C C . MET A 1 226 ? 7.017 17.269 -19.974 1.00 73.12 226 MET A C 1
ATOM 1834 O O . MET A 1 226 ? 6.855 16.652 -18.925 1.00 73.12 226 MET A O 1
ATOM 1838 N N . GLN A 1 227 ? 6.657 18.552 -20.058 1.00 77.81 227 GLN A N 1
ATOM 1839 C CA . GLN A 1 227 ? 6.158 19.375 -18.958 1.00 77.81 227 GLN A CA 1
ATOM 1840 C C . GLN A 1 227 ? 4.880 18.820 -18.324 1.00 77.81 227 GLN A C 1
ATOM 1842 O O . GLN A 1 227 ? 4.749 18.873 -17.105 1.00 77.81 227 GLN A O 1
ATOM 1847 N N . HIS A 1 228 ? 3.960 18.255 -19.115 1.00 76.69 228 HIS A N 1
ATOM 1848 C CA . HIS A 1 228 ? 2.754 17.632 -18.559 1.00 76.69 228 HIS A CA 1
ATOM 1849 C C . HIS A 1 228 ? 3.125 16.411 -17.712 1.00 76.69 228 HIS A C 1
ATOM 1851 O O . HIS A 1 228 ? 2.644 16.262 -16.593 1.00 76.69 228 HIS A O 1
ATOM 1857 N N . ALA A 1 229 ? 4.041 15.573 -18.203 1.00 77.25 229 ALA A N 1
ATOM 1858 C CA . ALA A 1 229 ? 4.537 14.435 -17.443 1.00 77.25 229 ALA A CA 1
ATOM 1859 C C . ALA A 1 229 ? 5.217 14.868 -16.138 1.00 77.25 229 ALA A C 1
ATOM 1861 O O . ALA A 1 229 ? 4.917 14.304 -15.089 1.00 77.25 229 ALA A O 1
ATOM 1862 N N . HIS A 1 230 ? 6.055 15.907 -16.173 1.00 83.88 230 HIS A N 1
ATOM 1863 C CA . HIS A 1 230 ? 6.686 16.450 -14.967 1.00 83.88 230 HIS A CA 1
ATOM 1864 C C . HIS A 1 230 ? 5.650 16.978 -13.968 1.00 83.88 230 HIS A C 1
ATOM 1866 O O . HIS A 1 230 ? 5.724 16.653 -12.785 1.00 83.88 230 HIS A O 1
ATOM 1872 N N . ALA A 1 231 ? 4.659 17.741 -14.439 1.00 82.38 231 ALA A N 1
ATOM 1873 C CA . ALA A 1 231 ? 3.583 18.259 -13.599 1.00 82.38 231 ALA A CA 1
ATOM 1874 C C . ALA A 1 231 ? 2.755 17.126 -12.979 1.00 82.38 231 ALA A C 1
ATOM 1876 O O . ALA A 1 231 ? 2.409 17.197 -11.801 1.00 82.38 231 ALA A O 1
ATOM 1877 N N . LEU A 1 232 ? 2.490 16.054 -13.735 1.00 82.00 232 LEU A N 1
ATOM 1878 C CA . LEU A 1 232 ? 1.804 14.879 -13.215 1.00 82.00 232 LEU A CA 1
ATOM 1879 C C . LEU A 1 232 ? 2.644 14.199 -12.130 1.00 82.00 232 LEU A C 1
ATOM 1881 O O . LEU A 1 232 ? 2.139 14.036 -11.026 1.00 82.00 232 LEU A O 1
ATOM 1885 N N . ILE A 1 233 ? 3.922 13.887 -12.385 1.00 80.12 233 ILE A N 1
ATOM 1886 C CA . ILE A 1 233 ? 4.830 13.285 -11.388 1.00 80.12 233 ILE A CA 1
ATOM 1887 C C . ILE A 1 233 ? 4.892 14.147 -10.115 1.00 80.12 233 ILE A C 1
ATOM 1889 O O . ILE A 1 233 ? 4.796 13.626 -9.008 1.00 80.12 233 ILE A O 1
ATOM 1893 N N . GLN A 1 234 ? 4.972 15.472 -10.260 1.00 78.50 234 GLN A N 1
ATOM 1894 C CA . GLN A 1 234 ? 4.968 16.416 -9.138 1.00 78.50 234 GLN A CA 1
ATOM 1895 C C . GLN A 1 234 ? 3.620 16.500 -8.410 1.00 78.50 234 GLN A C 1
ATOM 1897 O O . GLN A 1 234 ? 3.591 16.729 -7.204 1.00 78.50 234 GLN A O 1
ATOM 1902 N N . SER A 1 235 ? 2.497 16.343 -9.112 1.00 76.94 235 SER A N 1
ATOM 1903 C CA . SER A 1 235 ? 1.163 16.289 -8.497 1.00 76.94 235 SER A CA 1
ATOM 1904 C C . SER A 1 235 ? 0.910 14.960 -7.783 1.00 76.94 235 SER A C 1
ATOM 1906 O O . SER A 1 235 ? 0.163 14.914 -6.811 1.00 76.94 235 SER A O 1
ATOM 1908 N N . LEU A 1 236 ? 1.608 13.903 -8.212 1.00 71.12 236 LEU A N 1
ATOM 1909 C CA . LEU A 1 236 ? 1.694 12.596 -7.561 1.00 71.12 236 LEU A CA 1
ATOM 1910 C C . LEU A 1 236 ? 2.687 12.607 -6.382 1.00 71.12 236 LEU A C 1
ATOM 1912 O O . LEU A 1 236 ? 3.179 11.552 -5.964 1.00 71.12 236 LEU A O 1
ATOM 1916 N N . LYS A 1 237 ? 2.967 13.806 -5.840 1.00 54.47 237 LYS A N 1
ATOM 1917 C CA . LYS A 1 237 ? 3.610 14.022 -4.540 1.00 54.47 237 LYS A CA 1
ATOM 1918 C C . LYS A 1 237 ? 3.026 13.062 -3.510 1.00 54.47 237 LYS A C 1
ATOM 1920 O O . LYS A 1 237 ? 1.842 12.731 -3.606 1.00 54.47 237 LYS A O 1
ATOM 1925 N N . PRO A 1 238 ? 3.855 12.614 -2.554 1.00 45.88 238 PRO A N 1
ATOM 1926 C CA . PRO A 1 238 ? 3.540 11.475 -1.719 1.00 45.88 238 PRO A CA 1
ATOM 1927 C C . PRO A 1 238 ? 2.150 11.668 -1.133 1.00 45.88 238 PRO A C 1
ATOM 1929 O O . PRO A 1 238 ? 1.896 12.601 -0.369 1.00 45.88 238 PRO A O 1
ATOM 1932 N N . ILE A 1 239 ? 1.245 10.753 -1.485 1.00 43.72 239 ILE A N 1
ATOM 1933 C CA . ILE A 1 239 ? 0.245 10.342 -0.513 1.00 43.72 239 ILE A CA 1
ATOM 1934 C C . ILE A 1 239 ? 1.108 10.011 0.700 1.00 43.72 239 ILE A C 1
ATOM 1936 O O . ILE A 1 239 ? 1.950 9.117 0.589 1.00 43.72 239 ILE A O 1
ATOM 1940 N N . HIS A 1 240 ? 1.010 10.806 1.775 1.00 40.66 240 HIS A N 1
ATOM 1941 C CA . HIS A 1 240 ? 1.643 10.474 3.052 1.00 40.66 240 HIS A CA 1
ATOM 1942 C C . HIS A 1 240 ? 1.536 8.958 3.221 1.00 40.66 240 HIS A C 1
ATOM 1944 O O . HIS A 1 240 ? 0.424 8.463 2.984 1.00 40.66 240 HIS A O 1
ATOM 1950 N N . PRO A 1 241 ? 2.644 8.238 3.510 1.00 45.09 241 PRO A N 1
ATOM 1951 C CA . PRO A 1 241 ? 2.637 6.778 3.593 1.00 45.09 241 PRO A CA 1
ATOM 1952 C C . PRO A 1 241 ? 1.359 6.381 4.311 1.00 45.09 241 PRO A C 1
ATOM 1954 O O . PRO A 1 241 ? 1.101 6.934 5.381 1.00 45.09 241 PRO A O 1
ATOM 1957 N N . ALA A 1 242 ? 0.494 5.616 3.627 1.00 50.84 242 ALA A N 1
ATOM 1958 C CA . ALA A 1 242 ? -0.903 5.435 4.017 1.00 50.84 242 ALA A CA 1
ATOM 1959 C C . ALA A 1 242 ? -0.972 5.280 5.534 1.0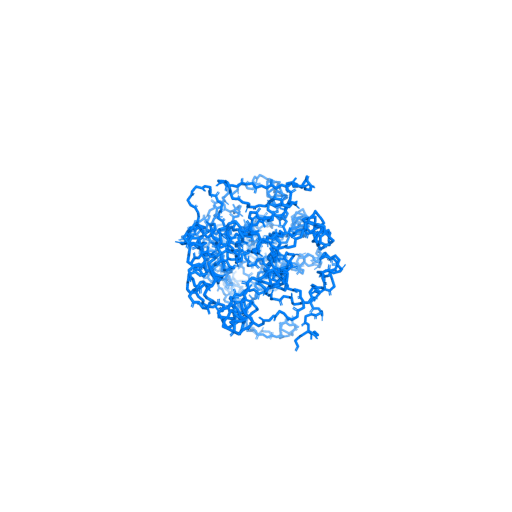0 50.84 242 ALA A C 1
ATOM 1961 O O . ALA A 1 242 ? -0.368 4.324 6.031 1.00 50.84 242 ALA A O 1
ATOM 1962 N N . LYS A 1 243 ? -1.590 6.265 6.219 1.00 58.38 243 LYS A N 1
ATOM 1963 C CA . LYS A 1 243 ? -1.389 6.495 7.658 1.00 58.38 243 LYS A CA 1
ATOM 1964 C C . LYS A 1 243 ? -1.303 5.165 8.392 1.00 58.38 243 LYS A C 1
ATOM 1966 O O . LYS A 1 243 ? -2.210 4.339 8.254 1.00 58.38 243 LYS A O 1
ATOM 1971 N N . GLN A 1 244 ? -0.205 4.931 9.102 1.00 66.44 244 GLN A N 1
ATOM 1972 C CA . GLN A 1 244 ? -0.045 3.681 9.835 1.00 66.44 244 GLN A CA 1
ATOM 1973 C C . GLN A 1 244 ? -1.139 3.625 10.897 1.00 66.44 244 GLN A C 1
ATOM 1975 O O . GLN A 1 244 ? -1.286 4.553 11.694 1.00 66.44 244 GLN A O 1
ATOM 1980 N N . LYS A 1 245 ? -1.959 2.575 10.863 1.00 72.69 245 LYS A N 1
ATOM 1981 C CA . LYS A 1 245 ? -3.088 2.454 11.781 1.00 72.69 245 LYS A CA 1
ATOM 1982 C C . LYS A 1 245 ? -2.604 1.823 13.073 1.00 72.69 245 LYS A C 1
ATOM 1984 O O . LYS A 1 245 ? -2.119 0.694 13.073 1.00 72.69 245 LYS A O 1
ATOM 1989 N N . LEU A 1 246 ? -2.772 2.548 14.166 1.00 77.38 246 LEU A N 1
ATOM 1990 C CA . LEU A 1 246 ? -2.570 2.039 15.512 1.00 77.38 246 LEU A CA 1
ATOM 1991 C C . LEU A 1 246 ? -3.936 1.640 16.058 1.00 77.38 246 LEU A C 1
ATOM 1993 O O . LEU A 1 246 ? -4.869 2.444 16.036 1.00 77.38 246 LEU A O 1
ATOM 1997 N N . VAL A 1 247 ? -4.062 0.404 16.529 1.00 82.06 247 VAL A N 1
ATOM 1998 C CA . VAL A 1 247 ? -5.282 -0.086 17.173 1.00 82.06 247 VAL A CA 1
ATOM 1999 C C . VAL A 1 247 ? -4.969 -0.368 18.636 1.00 82.06 247 VAL A C 1
ATOM 2001 O O . VAL A 1 247 ? -4.029 -1.096 18.944 1.00 82.06 247 VAL A O 1
ATOM 2004 N N . MET A 1 248 ? -5.758 0.208 19.539 1.00 83.56 248 MET A N 1
ATOM 2005 C CA . MET A 1 248 ? -5.596 0.037 20.984 1.00 83.56 248 MET A CA 1
ATOM 2006 C C . MET A 1 248 ? -6.931 -0.327 21.629 1.00 83.56 248 MET A C 1
ATOM 2008 O O . MET A 1 248 ? -7.977 0.190 21.234 1.00 83.56 248 MET A O 1
ATOM 2012 N N . SER A 1 249 ? -6.907 -1.205 22.631 1.00 85.94 249 SER A N 1
ATOM 2013 C CA . SER A 1 249 ? -8.100 -1.496 23.426 1.00 85.94 249 SER A CA 1
ATOM 2014 C C . SER A 1 249 ? -8.403 -0.346 24.391 1.00 85.94 249 SER A C 1
ATOM 2016 O O . SER A 1 249 ? -7.510 0.135 25.086 1.00 85.94 249 SER A O 1
ATOM 2018 N N . LEU A 1 250 ? -9.669 0.074 24.496 1.00 88.50 250 LEU A N 1
ATOM 2019 C CA . LEU A 1 250 ? -10.082 1.055 25.511 1.00 88.50 250 LEU A CA 1
ATOM 2020 C C . LEU A 1 250 ? -9.760 0.562 26.927 1.00 88.50 250 LEU A C 1
ATOM 2022 O O . LEU A 1 250 ? -9.479 1.382 27.791 1.00 88.50 250 LEU A O 1
ATOM 2026 N N . GLY A 1 251 ? -9.762 -0.754 27.161 1.00 85.75 251 GLY A N 1
ATOM 2027 C CA . GLY A 1 251 ? -9.426 -1.340 28.461 1.00 85.75 251 GLY A CA 1
ATOM 2028 C C . GLY A 1 251 ? -7.973 -1.116 28.890 1.00 85.75 251 GLY A C 1
ATOM 2029 O O . GLY A 1 251 ? -7.677 -1.228 30.074 1.00 85.75 251 GLY A O 1
ATOM 2030 N N . GLU A 1 252 ? -7.077 -0.749 27.968 1.00 81.19 252 GLU A N 1
ATOM 2031 C CA . GLU A 1 252 ? -5.702 -0.343 28.297 1.00 81.19 252 GLU A CA 1
ATOM 2032 C C . GLU A 1 252 ? -5.650 1.065 28.901 1.00 81.19 252 GLU A C 1
ATOM 2034 O O . GLU A 1 252 ? -4.745 1.381 29.666 1.00 81.19 252 GLU A O 1
ATOM 2039 N N . ILE A 1 253 ? -6.647 1.891 28.579 1.00 83.88 253 ILE A N 1
ATOM 2040 C CA . ILE A 1 253 ? -6.759 3.288 28.997 1.00 83.88 253 ILE A CA 1
ATOM 2041 C C . ILE A 1 253 ? -7.689 3.390 30.215 1.00 83.88 253 ILE A C 1
ATOM 2043 O O . ILE A 1 253 ? -7.335 3.948 31.247 1.00 83.88 253 ILE A O 1
ATOM 2047 N N . VAL A 1 254 ? -8.882 2.806 30.106 1.00 88.00 254 VAL A N 1
ATOM 2048 C CA . VAL A 1 254 ? -9.964 2.847 31.094 1.00 88.00 254 VAL A CA 1
ATOM 2049 C C . VAL A 1 254 ? -10.074 1.467 31.745 1.00 88.00 254 VAL A C 1
ATOM 2051 O O . VAL A 1 254 ? -10.869 0.617 31.336 1.00 88.00 254 VAL A O 1
ATOM 2054 N N . ARG A 1 255 ? -9.232 1.217 32.752 1.00 86.19 255 ARG A N 1
ATOM 2055 C CA . ARG A 1 255 ? -9.179 -0.068 33.464 1.00 86.19 255 ARG A CA 1
ATOM 2056 C C . ARG A 1 255 ? -10.243 -0.140 34.553 1.00 86.19 255 ARG A C 1
ATOM 2058 O O . ARG A 1 255 ? -10.248 0.664 35.480 1.00 86.19 255 ARG A O 1
ATOM 2065 N N . GLN A 1 256 ? -11.110 -1.144 34.466 1.00 88.06 256 GLN A N 1
ATOM 2066 C CA . GLN A 1 256 ? -12.114 -1.408 35.495 1.00 88.06 256 GLN A CA 1
ATOM 2067 C C . GLN A 1 256 ? -11.488 -2.034 36.747 1.00 88.06 256 GLN A C 1
ATOM 2069 O O . GLN A 1 256 ? -10.712 -2.987 36.650 1.00 88.06 256 GLN A O 1
ATOM 2074 N N . ASP A 1 257 ? -11.894 -1.569 37.930 1.00 89.81 257 ASP A N 1
ATOM 2075 C CA . ASP A 1 257 ? -11.527 -2.169 39.213 1.00 89.81 257 ASP A CA 1
ATOM 2076 C C . ASP A 1 257 ? -12.726 -2.881 39.849 1.00 89.81 257 ASP A C 1
ATOM 2078 O O . ASP A 1 257 ? -13.522 -2.307 40.595 1.00 89.81 257 ASP A O 1
ATOM 2082 N N . ARG A 1 258 ? -12.827 -4.190 39.597 1.00 88.12 258 ARG A N 1
ATOM 2083 C CA . ARG A 1 258 ? -13.891 -5.039 40.163 1.00 88.12 258 ARG A CA 1
ATOM 2084 C C . ARG A 1 258 ? -13.898 -5.059 41.693 1.00 88.12 258 ARG A C 1
ATOM 2086 O O . ARG A 1 258 ? -14.931 -5.365 42.286 1.00 88.12 258 ARG A O 1
ATOM 2093 N N . ARG A 1 259 ? -12.780 -4.731 42.353 1.00 89.69 259 ARG A N 1
ATOM 2094 C CA . ARG A 1 259 ? -12.719 -4.671 43.821 1.00 89.69 259 ARG A CA 1
ATOM 2095 C C . ARG A 1 259 ? -13.578 -3.530 44.358 1.00 89.69 259 ARG A C 1
ATOM 2097 O O . ARG A 1 259 ? -14.163 -3.701 45.423 1.00 89.69 259 ARG A O 1
ATOM 2104 N N . LYS A 1 260 ? -13.708 -2.420 43.614 1.00 92.62 260 LYS A N 1
ATOM 2105 C CA . LYS A 1 260 ? -14.585 -1.295 43.978 1.00 92.62 260 LYS A CA 1
ATOM 2106 C C . LYS A 1 260 ? -16.053 -1.740 44.029 1.00 92.62 260 LYS A C 1
ATOM 2108 O O . LYS A 1 260 ? -16.709 -1.519 45.040 1.00 92.62 260 LYS A O 1
ATOM 2113 N N . ALA A 1 261 ? -16.541 -2.462 43.015 1.00 91.19 261 ALA A N 1
ATOM 2114 C CA . ALA A 1 261 ? -17.890 -3.040 43.063 1.00 91.19 261 ALA A CA 1
ATOM 2115 C C . ALA A 1 261 ? -18.042 -4.092 44.161 1.00 91.19 261 ALA A C 1
ATOM 2117 O O . ALA A 1 261 ? -19.040 -4.093 44.875 1.00 91.19 261 ALA A O 1
ATOM 2118 N N . MET A 1 262 ? -17.054 -4.975 44.331 1.00 90.38 262 MET A N 1
ATOM 2119 C CA . MET A 1 262 ? -17.126 -6.012 45.360 1.00 90.38 262 MET A CA 1
ATOM 2120 C C . MET A 1 262 ? -17.217 -5.414 46.769 1.00 90.38 262 MET A C 1
ATOM 2122 O O . MET A 1 262 ? -18.010 -5.882 47.578 1.00 90.38 262 MET A O 1
ATOM 2126 N N . ALA A 1 263 ? -16.485 -4.334 47.049 1.00 93.25 263 ALA A N 1
ATOM 2127 C CA . ALA A 1 263 ? -16.574 -3.619 48.321 1.00 93.25 263 ALA A CA 1
ATOM 2128 C C . ALA A 1 263 ? -17.983 -3.070 48.611 1.00 93.25 263 ALA A C 1
ATOM 2130 O O . ALA A 1 263 ? -18.349 -2.936 49.776 1.00 93.25 263 ALA A O 1
ATOM 2131 N N . LEU A 1 264 ? -18.776 -2.787 47.571 1.00 94.44 264 LEU A N 1
ATOM 2132 C CA . LEU A 1 264 ? -20.167 -2.352 47.701 1.00 94.44 264 LEU A CA 1
ATOM 2133 C C . LEU A 1 264 ? -21.162 -3.520 47.724 1.00 94.44 264 LEU A C 1
ATOM 2135 O O . LEU A 1 264 ? -22.205 -3.406 48.360 1.00 94.44 264 LEU A O 1
ATOM 2139 N N . PHE A 1 265 ? -20.846 -4.646 47.076 1.00 91.31 265 PHE A N 1
ATOM 2140 C CA . PHE A 1 265 ? -21.656 -5.863 47.161 1.00 91.31 265 PHE A CA 1
ATOM 2141 C C . PHE A 1 265 ? -21.565 -6.515 48.541 1.00 91.31 265 PHE A C 1
ATOM 2143 O O . PHE A 1 265 ? -22.594 -6.855 49.113 1.00 91.31 265 PHE A O 1
ATOM 2150 N N . LEU A 1 266 ? -20.359 -6.690 49.088 1.00 93.19 266 LEU A N 1
ATOM 2151 C CA . LEU A 1 266 ? -20.132 -7.497 50.295 1.00 93.19 266 LEU A CA 1
ATOM 2152 C C . LEU A 1 266 ? -21.025 -7.123 51.495 1.00 93.19 266 LEU A C 1
ATOM 2154 O O . LEU A 1 266 ? -21.563 -8.040 52.106 1.00 93.19 266 LEU A O 1
ATOM 2158 N N . PRO A 1 267 ? -21.263 -5.837 51.828 1.00 95.44 267 PRO A N 1
ATOM 2159 C CA . PRO A 1 267 ? -22.136 -5.472 52.947 1.00 95.44 267 PRO A CA 1
ATOM 2160 C C . PRO A 1 267 ? -23.617 -5.818 52.736 1.00 95.44 267 PRO A C 1
ATOM 2162 O O . PRO A 1 267 ? -24.380 -5.831 53.699 1.00 95.44 267 PRO A O 1
ATOM 2165 N N . LEU A 1 268 ? -24.038 -6.046 51.488 1.00 94.69 268 LEU A N 1
ATOM 2166 C CA . LEU A 1 268 ? -25.426 -6.343 51.128 1.00 94.69 268 LEU A CA 1
ATOM 2167 C C . LEU A 1 268 ? -25.721 -7.845 51.125 1.00 94.69 268 LEU A C 1
ATOM 2169 O O . LEU A 1 268 ? -26.886 -8.231 51.134 1.00 94.69 268 LEU A O 1
ATOM 2173 N N . ILE A 1 269 ? -24.685 -8.684 51.079 1.00 94.81 269 ILE A N 1
ATOM 2174 C CA . ILE A 1 269 ? -24.809 -10.126 50.877 1.00 94.81 269 ILE A CA 1
ATOM 2175 C C . ILE A 1 269 ? -24.528 -10.864 52.192 1.00 94.81 269 ILE A C 1
ATOM 2177 O O . ILE A 1 269 ? -23.499 -10.605 52.814 1.00 94.81 269 ILE A O 1
ATOM 2181 N N . PRO A 1 270 ? -25.392 -11.811 52.613 1.00 94.44 270 PRO A N 1
ATOM 2182 C CA . PRO A 1 270 ? -25.115 -12.671 53.760 1.00 94.44 270 PRO A CA 1
ATOM 2183 C C . PRO A 1 270 ? -23.766 -13.383 53.616 1.00 94.44 270 PRO A C 1
ATOM 2185 O O . PRO A 1 270 ? -23.427 -13.861 52.530 1.00 94.44 270 PRO A O 1
ATOM 2188 N N . GLU A 1 271 ? -23.001 -13.476 54.704 1.00 93.75 271 GLU A N 1
ATOM 2189 C CA . GLU A 1 271 ? -21.621 -13.979 54.686 1.00 93.75 271 GLU A CA 1
ATOM 2190 C C . GLU A 1 271 ? -21.528 -15.388 54.076 1.00 93.75 271 GLU A C 1
ATOM 2192 O O . GLU A 1 271 ? -20.677 -15.664 53.228 1.00 93.75 271 GLU A O 1
ATOM 2197 N N . GLU A 1 272 ? -22.488 -16.254 54.403 1.00 94.56 272 GLU A N 1
ATOM 2198 C CA . GLU A 1 272 ? -22.601 -17.621 53.896 1.00 94.56 272 GLU A CA 1
ATOM 2199 C C . GLU A 1 272 ? -22.924 -17.715 52.392 1.00 94.56 272 GLU A C 1
ATOM 2201 O O . GLU A 1 272 ? -22.824 -18.790 51.796 1.00 94.56 272 GLU A O 1
ATOM 2206 N N . ARG A 1 273 ? -23.303 -16.600 51.754 1.00 95.31 273 ARG A N 1
ATOM 2207 C CA . ARG A 1 273 ? -23.635 -16.504 50.323 1.00 95.31 273 ARG A CA 1
ATOM 2208 C C . ARG A 1 273 ? -22.559 -15.817 49.488 1.00 95.31 273 ARG A C 1
ATOM 2210 O O . ARG A 1 273 ? -22.614 -15.906 48.261 1.00 95.31 273 ARG A O 1
ATOM 2217 N N . ILE A 1 274 ? -21.547 -15.207 50.109 1.00 91.88 274 ILE A N 1
ATOM 2218 C CA . ILE A 1 274 ? -20.459 -14.514 49.398 1.00 91.88 274 ILE A CA 1
ATOM 2219 C C . ILE A 1 274 ? -19.767 -15.450 48.399 1.00 91.88 274 ILE A C 1
ATOM 2221 O O . ILE A 1 274 ? -19.521 -15.065 47.258 1.00 91.88 274 ILE A O 1
ATOM 2225 N N . SER A 1 275 ? -19.493 -16.702 48.780 1.00 91.56 275 SER A N 1
ATOM 2226 C CA . SER A 1 275 ? -18.855 -17.669 47.874 1.00 91.56 275 SER A CA 1
ATOM 2227 C C . SER A 1 275 ? -19.701 -17.976 46.635 1.00 91.56 275 SER A C 1
ATOM 2229 O O . SER A 1 275 ? -19.137 -18.156 45.558 1.00 91.56 275 SER A O 1
ATOM 2231 N N . ALA A 1 276 ? -21.032 -18.001 46.763 1.00 90.88 276 ALA A N 1
ATOM 2232 C CA . ALA A 1 276 ? -21.937 -18.216 45.635 1.00 90.88 276 ALA A CA 1
ATOM 2233 C C . ALA A 1 276 ? -21.911 -17.023 44.669 1.00 90.88 276 ALA A C 1
ATOM 2235 O O . ALA A 1 276 ? -21.764 -17.225 43.465 1.00 90.88 276 ALA A O 1
ATOM 2236 N N . LEU A 1 277 ? -21.943 -15.790 45.194 1.00 89.44 277 LEU A N 1
ATOM 2237 C CA . LEU A 1 277 ? -21.785 -14.579 44.384 1.00 89.44 277 LEU A CA 1
ATOM 2238 C C . LEU A 1 277 ? -20.432 -14.560 43.660 1.00 89.44 277 LEU A C 1
ATOM 2240 O O . LEU A 1 277 ? -20.365 -14.272 42.468 1.00 89.44 277 LEU A O 1
ATOM 2244 N N . MET A 1 278 ? -19.346 -14.892 44.362 1.00 88.69 278 MET A N 1
ATOM 2245 C CA . MET A 1 278 ? -18.008 -14.932 43.768 1.00 88.69 278 MET A CA 1
ATOM 2246 C C . MET A 1 278 ? -17.906 -15.977 42.656 1.00 88.69 278 MET A C 1
ATOM 2248 O O . MET A 1 278 ? -17.252 -15.719 41.648 1.00 88.69 278 MET A O 1
ATOM 2252 N N . LEU A 1 279 ? -18.550 -17.137 42.817 1.00 87.88 279 LEU A N 1
ATOM 2253 C CA . LEU A 1 279 ? -18.610 -18.163 41.778 1.00 87.88 279 LEU A CA 1
ATOM 2254 C C . LEU A 1 279 ? -19.392 -17.658 40.558 1.00 87.88 279 LEU A C 1
ATOM 2256 O O . LEU A 1 279 ? -18.894 -17.758 39.440 1.00 87.88 279 LEU A O 1
ATOM 2260 N N . PHE A 1 280 ? -20.560 -17.052 40.787 1.00 87.81 280 PHE A N 1
ATOM 2261 C CA . PHE A 1 280 ? -21.401 -16.470 39.743 1.00 87.81 280 PHE A CA 1
ATOM 2262 C C . PHE A 1 280 ? -20.671 -15.381 38.941 1.00 87.81 280 PHE A C 1
ATOM 2264 O O . PHE A 1 280 ? -20.669 -15.420 37.714 1.00 87.81 280 PHE A O 1
ATOM 2271 N N . LEU A 1 281 ? -19.988 -14.452 39.619 1.00 82.75 281 LEU A N 1
ATOM 2272 C CA . LEU A 1 281 ? -19.239 -13.361 38.980 1.00 82.75 281 LEU A CA 1
ATOM 2273 C C . LEU A 1 281 ? -17.934 -13.821 38.313 1.00 82.75 281 LEU A C 1
ATOM 2275 O O . LEU A 1 281 ? -17.403 -13.124 37.443 1.00 82.75 281 LEU A O 1
ATOM 2279 N N . LYS A 1 282 ? -17.377 -14.960 38.742 1.00 80.00 282 LYS A N 1
ATOM 2280 C CA . LYS A 1 282 ? -16.194 -15.564 38.117 1.00 80.00 282 LYS A CA 1
ATOM 2281 C C . LYS A 1 282 ? -16.541 -16.234 36.791 1.00 80.00 282 LYS A C 1
ATOM 2283 O O . LYS A 1 282 ? -15.667 -16.311 35.928 1.00 80.00 282 LYS A O 1
ATOM 2288 N N . ASP A 1 283 ? -17.784 -16.676 36.625 1.00 73.88 283 ASP A N 1
ATOM 2289 C CA . ASP A 1 283 ? -18.275 -17.279 35.391 1.00 73.88 283 ASP A CA 1
ATOM 2290 C C . ASP A 1 283 ? -18.499 -16.193 34.323 1.00 73.88 283 ASP A C 1
ATOM 2292 O O . ASP A 1 283 ? -19.603 -15.739 34.034 1.00 73.88 283 ASP A O 1
ATOM 2296 N N . ALA A 1 284 ? -17.393 -15.687 33.775 1.00 56.34 284 ALA A N 1
ATOM 2297 C CA . ALA A 1 284 ? -17.367 -14.581 32.819 1.00 56.34 284 ALA A CA 1
ATOM 2298 C C . ALA A 1 284 ? -17.998 -14.927 31.450 1.00 56.34 284 ALA A C 1
ATOM 2300 O O . ALA A 1 284 ? -17.997 -14.085 30.549 1.00 56.34 284 ALA A O 1
ATOM 2301 N N . GLU A 1 285 ? -18.528 -16.143 31.292 1.00 62.50 285 GLU A N 1
ATOM 2302 C CA . GLU A 1 285 ? -19.064 -16.696 30.047 1.00 62.50 285 GLU A CA 1
ATOM 2303 C C . GLU A 1 285 ? -20.594 -16.764 29.999 1.00 62.50 285 GLU A C 1
ATOM 2305 O O . GLU A 1 285 ? -21.156 -17.400 29.105 1.00 62.50 285 GLU A O 1
ATOM 2310 N N . HIS A 1 286 ? -21.297 -16.064 30.895 1.00 78.88 286 HIS A N 1
ATOM 2311 C CA . HIS A 1 286 ? -22.747 -15.925 30.768 1.00 78.88 286 HIS A CA 1
ATOM 2312 C C . HIS A 1 286 ? -23.113 -15.400 29.373 1.00 78.88 286 HIS A C 1
ATOM 2314 O O . HIS A 1 286 ? -22.735 -14.291 28.970 1.00 78.88 286 HIS A O 1
ATOM 2320 N N . SER A 1 287 ? -23.872 -16.202 28.621 1.00 85.69 287 SER A N 1
ATOM 2321 C CA . SER A 1 287 ? -24.237 -15.907 27.228 1.00 85.69 287 SER A CA 1
ATOM 2322 C C . SER A 1 287 ? -24.965 -14.568 27.082 1.00 85.69 287 SER A C 1
ATOM 2324 O O . SER A 1 287 ? -24.858 -13.898 26.050 1.00 85.69 287 SER A O 1
ATOM 2326 N N . TRP A 1 288 ? -25.672 -14.137 28.127 1.00 89.38 288 TRP A N 1
ATOM 2327 C CA . TRP A 1 288 ? -26.386 -12.868 28.165 1.00 89.38 288 TRP A CA 1
ATOM 2328 C C . TRP A 1 288 ? -25.461 -11.661 28.394 1.00 89.38 288 TRP A C 1
ATOM 2330 O O . TRP A 1 288 ? -25.699 -10.620 27.786 1.00 89.38 288 TRP A O 1
ATOM 2340 N N . ILE A 1 289 ? -24.345 -11.792 29.132 1.00 90.25 289 ILE A N 1
ATOM 2341 C CA . ILE A 1 289 ? -23.319 -10.729 29.223 1.00 90.25 289 ILE A CA 1
ATOM 2342 C C . ILE A 1 289 ? -22.704 -10.494 27.844 1.00 90.25 289 ILE A C 1
ATOM 2344 O O . ILE A 1 289 ? -22.542 -9.351 27.408 1.00 90.25 289 ILE A O 1
ATOM 2348 N N . LYS A 1 290 ? -22.390 -11.580 27.130 1.00 90.25 290 LYS A N 1
ATOM 2349 C CA . LYS A 1 290 ? -21.918 -11.513 25.744 1.00 90.25 290 LYS A CA 1
ATOM 2350 C C . LYS A 1 290 ? -22.948 -10.825 24.846 1.00 90.25 290 LYS A C 1
ATOM 2352 O O . LYS A 1 290 ? -22.610 -9.865 24.160 1.00 90.25 290 LYS A O 1
ATOM 2357 N N . SER A 1 291 ? -24.209 -11.246 24.931 1.00 92.44 291 SER A N 1
ATOM 2358 C CA . SER A 1 291 ? -25.313 -10.641 24.176 1.00 92.44 291 SER A CA 1
ATOM 2359 C C . SER A 1 291 ? -25.461 -9.143 24.464 1.00 92.44 291 SER A C 1
ATOM 2361 O O . SER A 1 291 ? -25.739 -8.363 23.555 1.00 92.44 291 SER A O 1
ATOM 2363 N N . PHE A 1 292 ? -25.227 -8.712 25.706 1.00 94.12 292 PHE A N 1
ATOM 2364 C CA . PHE A 1 292 ? -25.250 -7.300 26.077 1.00 94.12 292 PHE A CA 1
ATOM 2365 C C . PHE A 1 292 ? -24.075 -6.513 25.478 1.00 94.12 292 PHE A C 1
ATOM 2367 O O . PHE A 1 292 ? -24.283 -5.465 24.866 1.00 94.12 292 PHE A O 1
ATOM 2374 N N . LYS A 1 293 ? -22.848 -7.046 25.556 1.00 92.31 293 LYS A N 1
ATOM 2375 C CA . LYS A 1 293 ? -21.659 -6.443 24.920 1.00 92.31 293 LYS A CA 1
ATOM 2376 C C . LYS A 1 293 ? -21.761 -6.369 23.396 1.00 92.31 293 LYS A C 1
ATOM 2378 O O . LYS A 1 293 ? -21.172 -5.481 22.788 1.00 92.31 293 LYS A O 1
ATOM 2383 N N . GLU A 1 294 ? -22.501 -7.278 22.774 1.00 92.69 294 GLU A N 1
ATOM 2384 C CA . GLU A 1 294 ? -22.747 -7.311 21.327 1.00 92.69 294 GLU A CA 1
ATOM 2385 C C . GLU A 1 294 ? -23.991 -6.499 20.915 1.00 92.69 294 GLU A C 1
ATOM 2387 O O . GLU A 1 294 ? -24.330 -6.440 19.736 1.00 92.69 294 GLU A O 1
ATOM 2392 N N . GLY A 1 295 ? -24.683 -5.842 21.856 1.00 91.62 295 GLY A N 1
ATOM 2393 C CA . GLY A 1 295 ? -25.860 -5.014 21.563 1.00 91.62 295 GLY A CA 1
ATOM 2394 C C . GLY A 1 295 ? -27.100 -5.808 21.127 1.00 91.62 295 GLY A C 1
ATOM 2395 O O . GLY A 1 295 ? -27.999 -5.251 20.491 1.00 91.62 295 GLY A O 1
ATOM 2396 N N . ALA A 1 296 ? -27.143 -7.107 21.437 1.00 93.62 296 ALA A N 1
ATOM 2397 C CA . ALA A 1 296 ? -28.290 -7.989 21.213 1.00 93.62 296 ALA A CA 1
ATOM 2398 C C . ALA A 1 296 ? -29.296 -7.972 22.380 1.00 93.62 296 ALA A C 1
ATOM 2400 O O . ALA A 1 296 ? -30.442 -8.382 22.208 1.00 93.62 296 ALA A O 1
ATOM 2401 N N . MET A 1 297 ? -28.883 -7.477 23.548 1.00 95.00 297 MET A N 1
ATOM 2402 C CA . MET A 1 297 ? -29.711 -7.310 24.744 1.00 95.00 297 MET A CA 1
ATOM 2403 C C . MET A 1 297 ? -29.795 -5.822 25.115 1.00 95.00 297 MET A C 1
ATOM 2405 O O . MET A 1 297 ? -28.808 -5.099 24.971 1.00 95.00 297 MET A O 1
ATOM 2409 N N . THR A 1 298 ? -30.965 -5.353 25.562 1.00 94.56 298 THR A N 1
ATOM 2410 C CA . THR A 1 298 ? -31.121 -3.975 26.060 1.00 94.56 298 THR A CA 1
ATOM 2411 C C . THR A 1 298 ? -30.577 -3.848 27.479 1.00 94.56 298 THR A C 1
ATOM 2413 O O . THR A 1 298 ? -30.384 -4.846 28.171 1.00 94.56 298 THR A O 1
ATOM 2416 N N . GLU A 1 299 ? -30.340 -2.620 27.927 1.00 94.25 299 GLU A N 1
ATOM 2417 C CA . GLU A 1 299 ? -29.850 -2.379 29.284 1.00 94.25 299 GLU A CA 1
ATOM 2418 C C . GLU A 1 299 ? -30.864 -2.819 30.346 1.00 94.25 299 GLU A C 1
ATOM 2420 O O . GLU A 1 299 ? -30.489 -3.444 31.328 1.00 94.25 299 GLU A O 1
ATOM 2425 N N . GLU A 1 300 ? -32.155 -2.591 30.114 1.00 96.31 300 GLU A N 1
ATOM 2426 C CA . GLU A 1 300 ? -33.220 -2.971 31.046 1.00 96.31 300 GLU A CA 1
ATOM 2427 C C . GLU A 1 300 ? -33.329 -4.495 31.183 1.00 96.31 300 GLU A C 1
ATOM 2429 O O . GLU A 1 300 ? -33.527 -5.014 32.281 1.00 96.31 300 GLU A O 1
ATOM 2434 N N . ALA A 1 301 ? -33.179 -5.220 30.070 1.00 96.56 301 ALA A N 1
ATOM 2435 C CA . ALA A 1 301 ? -33.168 -6.679 30.071 1.00 96.56 301 ALA A CA 1
ATOM 2436 C C . ALA A 1 301 ? -31.924 -7.235 30.781 1.00 96.56 301 ALA A C 1
ATOM 2438 O O . ALA A 1 301 ? -32.031 -8.214 31.519 1.00 96.56 301 ALA A O 1
ATOM 2439 N N . PHE A 1 302 ? -30.765 -6.597 30.590 1.00 95.81 302 PHE A N 1
ATOM 2440 C CA . PHE A 1 302 ? -29.533 -6.947 31.292 1.00 95.81 302 PHE A CA 1
ATOM 2441 C C . PHE A 1 302 ? -29.661 -6.723 32.804 1.00 95.81 302 PHE A C 1
ATOM 2443 O O . PHE A 1 302 ? -29.345 -7.627 33.576 1.00 95.81 302 PHE A O 1
ATOM 2450 N N . ASP A 1 303 ? -30.172 -5.564 33.225 1.00 96.06 303 ASP A N 1
ATOM 2451 C CA . ASP A 1 303 ? -30.371 -5.231 34.638 1.00 96.06 303 ASP A CA 1
ATOM 2452 C C . ASP A 1 303 ? -31.322 -6.233 35.302 1.00 96.06 303 ASP A C 1
ATOM 2454 O O . ASP A 1 303 ? -31.007 -6.784 36.356 1.00 96.06 303 ASP A O 1
ATOM 2458 N N . ALA A 1 304 ? -32.458 -6.527 34.660 1.00 96.75 304 ALA A N 1
ATOM 2459 C CA . ALA A 1 304 ? -33.426 -7.493 35.168 1.00 96.75 304 ALA A CA 1
ATOM 2460 C C . ALA A 1 304 ? -32.822 -8.899 35.316 1.00 96.75 304 ALA A C 1
ATOM 2462 O O . ALA A 1 304 ? -33.025 -9.537 36.350 1.00 96.75 304 ALA A O 1
ATOM 2463 N N . GLN A 1 305 ? -32.064 -9.368 34.317 1.00 95.62 305 GLN A N 1
ATOM 2464 C CA . GLN A 1 305 ? -31.439 -10.692 34.352 1.00 95.62 305 GLN A CA 1
ATOM 2465 C C . GLN A 1 305 ? -30.355 -10.781 35.429 1.00 95.62 305 GLN A C 1
ATOM 2467 O O . GLN A 1 305 ? -30.367 -11.707 36.231 1.00 95.62 305 GLN A O 1
ATOM 2472 N N . MET A 1 306 ? -29.448 -9.803 35.492 1.00 94.00 306 MET A N 1
ATOM 2473 C CA . MET A 1 306 ? -28.367 -9.792 36.478 1.00 94.00 306 MET A CA 1
ATOM 2474 C C . MET A 1 306 ? -28.916 -9.724 37.908 1.00 94.00 306 MET A C 1
ATOM 2476 O O . MET A 1 306 ? -28.435 -10.432 38.789 1.00 94.00 306 MET A O 1
ATOM 2480 N N . ILE A 1 307 ? -29.933 -8.893 38.155 1.00 95.81 307 ILE A N 1
ATOM 2481 C CA . ILE A 1 307 ? -30.567 -8.788 39.475 1.00 95.81 307 ILE A CA 1
ATOM 2482 C C . ILE A 1 307 ? -31.269 -10.096 39.846 1.00 95.81 307 ILE A C 1
ATOM 2484 O O . ILE A 1 307 ? -31.157 -10.528 40.994 1.00 95.81 307 ILE A O 1
ATOM 2488 N N . ALA A 1 308 ? -31.960 -10.738 38.898 1.00 96.19 308 ALA A N 1
ATOM 2489 C CA . ALA A 1 308 ? -32.578 -12.043 39.120 1.00 96.19 308 ALA A CA 1
ATOM 2490 C C . ALA A 1 308 ? -31.526 -13.108 39.468 1.00 96.19 308 ALA A C 1
ATOM 2492 O O . ALA A 1 308 ? -31.668 -13.781 40.484 1.00 96.19 308 ALA A O 1
ATOM 2493 N N . ASP A 1 309 ? -30.428 -13.186 38.715 1.00 93.94 309 ASP A N 1
ATOM 2494 C CA . ASP A 1 309 ? -29.360 -14.159 38.962 1.00 93.94 309 ASP A CA 1
ATOM 2495 C C . ASP A 1 309 ? -28.653 -13.909 40.308 1.00 93.94 309 ASP A C 1
ATOM 2497 O O . ASP A 1 309 ? -28.357 -14.850 41.052 1.00 93.94 309 ASP A O 1
ATOM 2501 N N . ILE A 1 310 ? -28.423 -12.640 40.674 1.00 93.62 310 ILE A N 1
ATOM 2502 C CA . ILE A 1 310 ? -27.896 -12.267 41.996 1.00 93.62 310 ILE A CA 1
ATOM 2503 C C . ILE A 1 310 ? -28.872 -12.698 43.094 1.00 93.62 310 ILE A C 1
ATOM 2505 O O . ILE A 1 310 ? -28.446 -13.295 44.086 1.00 93.62 310 ILE A O 1
ATOM 2509 N N . LYS A 1 311 ? -30.173 -12.444 42.926 1.00 96.19 311 LYS A N 1
ATOM 2510 C CA . LYS A 1 311 ? -31.208 -12.859 43.879 1.00 96.19 311 LYS A CA 1
ATOM 2511 C C . LYS A 1 311 ? -31.266 -14.375 44.018 1.00 96.19 311 LYS A C 1
ATOM 2513 O O . LYS A 1 311 ? -31.338 -14.867 45.140 1.00 96.19 311 LYS A O 1
ATOM 2518 N N . ASP A 1 312 ? -31.161 -15.114 42.924 1.00 95.06 312 ASP A N 1
ATOM 2519 C CA . ASP A 1 312 ? -31.206 -16.574 42.937 1.00 95.06 312 ASP A CA 1
ATOM 2520 C C . ASP A 1 312 ? -29.977 -17.178 43.629 1.00 95.06 312 ASP A C 1
ATOM 2522 O O . ASP A 1 312 ? -30.103 -18.132 44.402 1.00 95.06 312 ASP A O 1
ATOM 2526 N N . CYS A 1 313 ? -28.783 -16.609 43.420 1.00 93.75 313 CYS A N 1
ATOM 2527 C CA . CYS A 1 313 ? -27.564 -17.135 44.039 1.00 93.75 313 CYS A CA 1
ATOM 2528 C C . CYS A 1 313 ? -27.338 -16.660 45.486 1.00 93.75 313 CYS A C 1
ATOM 2530 O O . CYS A 1 313 ? -26.759 -17.401 46.289 1.00 93.75 313 CYS A O 1
ATOM 2532 N N . THR A 1 314 ? -27.807 -15.461 45.849 1.00 94.62 314 THR A N 1
ATOM 2533 C CA . THR A 1 314 ? -27.551 -14.855 47.171 1.00 94.62 314 THR A CA 1
ATOM 2534 C C . THR A 1 314 ? -28.771 -14.758 48.082 1.00 94.62 314 THR A C 1
ATOM 2536 O O . THR A 1 314 ? -28.614 -14.591 49.288 1.00 94.62 314 THR A O 1
ATOM 2539 N N . GLY A 1 315 ? -29.984 -14.862 47.540 1.00 95.50 315 GLY A N 1
ATOM 2540 C CA . GLY A 1 315 ? -31.234 -14.571 48.247 1.00 95.50 315 GLY A CA 1
ATOM 2541 C C . GLY A 1 315 ? -31.526 -13.075 48.425 1.00 95.50 315 GLY A C 1
ATOM 2542 O O . GLY A 1 315 ? -32.543 -12.734 49.026 1.00 95.50 315 GLY A O 1
ATOM 2543 N N . VAL A 1 316 ? -30.661 -12.184 47.926 1.00 95.38 316 VAL A N 1
ATOM 2544 C CA . VAL A 1 316 ? -30.783 -10.730 48.093 1.00 95.38 316 VAL A CA 1
ATOM 2545 C C . VAL A 1 316 ? -31.370 -10.100 46.840 1.00 95.38 316 VAL A C 1
ATOM 2547 O O . VAL A 1 316 ? -30.812 -10.201 45.752 1.00 95.38 316 VAL A O 1
ATOM 2550 N N . GLU A 1 317 ? -32.491 -9.407 47.003 1.00 96.19 317 GLU A N 1
ATOM 2551 C CA . GLU A 1 317 ? -33.106 -8.627 45.935 1.00 96.19 317 GLU A CA 1
ATOM 2552 C C . GLU A 1 317 ? -32.542 -7.206 45.927 1.00 96.19 317 GLU A C 1
ATOM 2554 O O . GLU A 1 317 ? -32.689 -6.457 46.894 1.00 96.19 317 GLU A O 1
ATOM 2559 N N . LEU A 1 318 ? -31.886 -6.839 44.828 1.00 95.88 318 LEU A N 1
ATOM 2560 C CA . LEU A 1 318 ? -31.343 -5.501 44.631 1.00 95.88 318 LEU A CA 1
ATOM 2561 C C . LEU A 1 318 ? -32.335 -4.633 43.865 1.00 95.88 318 LEU A C 1
ATOM 2563 O O . LEU A 1 318 ? -32.980 -5.082 42.918 1.00 95.88 318 LEU A O 1
ATOM 2567 N N . SER A 1 319 ? -32.409 -3.355 44.233 1.00 97.44 319 SER A N 1
ATOM 2568 C CA . SER A 1 319 ? -33.031 -2.367 43.355 1.00 97.44 319 SER A CA 1
ATOM 2569 C C . SER A 1 319 ? -32.134 -2.112 42.136 1.00 97.44 319 SER A C 1
ATOM 2571 O O . SER A 1 319 ? -30.907 -2.229 42.223 1.00 97.44 319 SER A O 1
ATOM 2573 N N . VAL A 1 320 ? -32.733 -1.707 41.013 1.00 96.94 320 VAL A N 1
ATOM 2574 C CA . VAL A 1 320 ? -31.992 -1.309 39.800 1.00 96.94 320 VAL A CA 1
ATOM 2575 C C . VAL A 1 320 ? -31.013 -0.170 40.095 1.00 96.94 320 VAL A C 1
ATOM 2577 O O . VAL A 1 320 ? -29.884 -0.184 39.617 1.00 96.94 320 VAL A O 1
ATOM 2580 N N . GLU A 1 321 ? -31.407 0.790 40.934 1.00 96.88 321 GLU A N 1
ATOM 2581 C CA . GLU A 1 321 ? -30.554 1.911 41.343 1.00 96.88 321 GLU A CA 1
ATOM 2582 C C . GLU A 1 321 ? -29.322 1.435 42.123 1.00 96.88 321 GLU A C 1
ATOM 2584 O O . GLU A 1 321 ? -28.195 1.824 41.810 1.00 96.88 321 GLU A O 1
ATOM 2589 N N . THR A 1 322 ? -29.520 0.539 43.096 1.00 96.88 322 THR A N 1
ATOM 2590 C CA . THR A 1 322 ? -28.427 -0.056 43.874 1.00 96.88 322 THR A CA 1
ATOM 2591 C C . THR A 1 322 ? -27.473 -0.825 42.969 1.00 96.88 322 THR A C 1
ATOM 2593 O O . THR A 1 322 ? -26.264 -0.615 43.040 1.00 96.88 322 THR A O 1
ATOM 2596 N N . PHE A 1 323 ? -28.002 -1.676 42.086 1.00 95.94 323 PHE A N 1
ATOM 2597 C CA . PHE A 1 323 ? -27.187 -2.431 41.140 1.00 95.94 323 PHE A CA 1
ATOM 2598 C C . PHE A 1 323 ? -26.370 -1.509 40.223 1.00 95.94 323 PHE A C 1
ATOM 2600 O O . PHE A 1 323 ? -25.161 -1.688 40.095 1.00 95.94 323 PHE A O 1
ATOM 2607 N N . ASN A 1 324 ? -26.998 -0.482 39.648 1.00 94.94 324 ASN A N 1
ATOM 2608 C CA . ASN A 1 324 ? -26.333 0.454 38.741 1.00 94.94 324 ASN A CA 1
ATOM 2609 C C . ASN A 1 324 ? -25.239 1.267 39.437 1.00 94.94 324 ASN A C 1
ATOM 2611 O O . ASN A 1 324 ? -24.174 1.464 38.857 1.00 94.94 324 ASN A O 1
ATOM 2615 N N . SER A 1 325 ? -25.468 1.684 40.683 1.00 95.25 325 SER A N 1
ATOM 2616 C CA . SER A 1 325 ? -24.457 2.357 41.505 1.00 95.25 325 SER A CA 1
ATOM 2617 C C . SER A 1 325 ? -23.243 1.457 41.759 1.00 95.25 325 SER A C 1
ATOM 2619 O O . SER A 1 325 ? -22.098 1.868 41.559 1.00 95.25 325 SER A O 1
ATOM 2621 N N . ILE A 1 326 ? -23.483 0.188 42.109 1.00 94.94 326 ILE A N 1
ATOM 2622 C CA . ILE A 1 326 ? -22.413 -0.794 42.315 1.00 94.94 326 ILE A CA 1
ATOM 2623 C C . ILE A 1 326 ? -21.656 -1.064 41.011 1.00 94.94 326 ILE A C 1
ATOM 2625 O O . ILE A 1 326 ? -20.427 -1.126 41.015 1.00 94.94 326 ILE A O 1
ATOM 2629 N N . TRP A 1 327 ? -22.372 -1.201 39.892 1.00 93.94 327 TRP A N 1
ATOM 2630 C CA . TRP A 1 327 ? -21.763 -1.432 38.585 1.00 93.94 327 TRP A CA 1
ATOM 2631 C C . TRP A 1 327 ? -20.869 -0.261 38.164 1.00 93.94 327 TRP A C 1
ATOM 2633 O O . TRP A 1 327 ? -19.717 -0.465 37.778 1.00 93.94 327 TRP A O 1
ATOM 2643 N N . ALA A 1 328 ? -21.372 0.969 38.301 1.00 93.44 328 ALA A N 1
ATOM 2644 C CA . ALA A 1 328 ? -20.646 2.191 37.972 1.00 93.44 328 ALA A CA 1
ATOM 2645 C C . ALA A 1 328 ? -19.358 2.346 38.791 1.00 93.44 328 ALA A C 1
ATOM 2647 O O . ALA A 1 328 ? -18.351 2.797 38.253 1.00 93.44 328 ALA A O 1
ATOM 2648 N N . ALA A 1 329 ? -19.342 1.893 40.050 1.00 94.50 329 ALA A N 1
ATOM 2649 C CA . ALA A 1 329 ? -18.160 1.965 40.907 1.00 94.50 329 ALA A CA 1
ATOM 2650 C C . ALA A 1 329 ? -16.942 1.191 40.366 1.00 94.50 329 ALA A C 1
ATOM 2652 O O . ALA A 1 329 ? -15.820 1.467 40.786 1.00 94.50 329 ALA A O 1
ATOM 2653 N N . MET A 1 330 ? -17.130 0.233 39.446 1.00 92.94 330 MET A N 1
ATOM 2654 C CA . MET A 1 330 ? -16.012 -0.450 38.778 1.00 92.94 330 MET A CA 1
ATOM 2655 C C . MET A 1 330 ? -15.257 0.457 37.813 1.00 92.94 330 MET A C 1
ATOM 2657 O O . MET A 1 330 ? -14.082 0.209 37.544 1.00 92.94 330 MET A O 1
ATOM 2661 N N . ASN A 1 331 ? -15.932 1.452 37.245 1.00 94.38 331 ASN A N 1
ATOM 2662 C CA . ASN A 1 331 ? -15.367 2.303 36.217 1.00 94.38 331 ASN A CA 1
ATOM 2663 C C . ASN A 1 331 ? -14.546 3.433 36.868 1.00 94.38 331 ASN A C 1
ATOM 2665 O O . ASN A 1 331 ? -14.966 3.992 37.884 1.00 94.38 331 ASN A O 1
ATOM 2669 N N . PRO A 1 332 ? -13.362 3.757 36.325 1.00 93.31 332 PRO A N 1
ATOM 2670 C CA . PRO A 1 332 ? -12.521 4.810 36.876 1.00 93.31 332 PRO A CA 1
ATOM 2671 C C . PRO A 1 332 ? -13.108 6.203 36.602 1.00 93.31 332 PRO A C 1
ATOM 2673 O O . PRO A 1 332 ? -13.948 6.371 35.711 1.00 93.31 332 PRO A O 1
ATOM 2676 N N . SER A 1 333 ? -12.657 7.201 37.361 1.00 95.25 333 SER A N 1
ATOM 2677 C CA . SER A 1 333 ? -12.928 8.611 37.061 1.00 95.25 333 SER A CA 1
ATOM 2678 C C . SER A 1 333 ? -12.008 9.132 35.954 1.00 95.25 333 SER A C 1
ATOM 2680 O O . SER A 1 333 ? -10.977 8.525 35.643 1.00 95.25 333 SER A O 1
ATOM 2682 N N . PHE A 1 334 ? -12.349 10.272 35.352 1.00 93.88 334 PHE A N 1
ATOM 2683 C CA . PHE A 1 334 ? -11.480 10.897 34.348 1.00 93.88 334 PHE A CA 1
ATOM 2684 C C . PHE A 1 334 ? -10.085 11.218 34.908 1.00 93.88 334 PHE A C 1
ATOM 2686 O O . PHE A 1 334 ? -9.075 10.997 34.238 1.00 93.88 334 PHE A O 1
ATOM 2693 N N . GLU A 1 335 ? -10.010 11.691 36.152 1.00 93.38 335 GLU A N 1
ATOM 2694 C CA . GLU A 1 335 ? -8.757 12.052 36.818 1.00 93.38 335 GLU A CA 1
ATOM 2695 C C . GLU A 1 335 ? -7.839 10.841 37.034 1.00 93.38 335 GLU A C 1
ATOM 2697 O O . GLU A 1 335 ? -6.618 10.986 36.984 1.00 93.38 335 GLU A O 1
ATOM 2702 N N . GLU A 1 336 ? -8.404 9.642 37.217 1.00 90.06 336 GLU A N 1
ATOM 2703 C CA . GLU A 1 336 ? -7.636 8.393 37.306 1.00 90.06 336 GLU A CA 1
ATOM 2704 C C . GLU A 1 336 ? -7.000 8.001 35.954 1.00 90.06 336 GLU A C 1
ATOM 2706 O O . GLU A 1 336 ? -6.022 7.255 35.935 1.00 90.06 336 GLU A O 1
ATOM 2711 N N . VAL A 1 337 ? -7.523 8.506 34.828 1.00 89.44 337 VAL A N 1
ATOM 2712 C CA . VAL A 1 337 ? -7.157 8.079 33.462 1.00 89.44 337 VAL A CA 1
ATOM 2713 C C . VAL A 1 337 ? -6.404 9.159 32.667 1.00 89.44 337 VAL A C 1
ATOM 2715 O O . VAL A 1 337 ? -5.661 8.846 31.733 1.00 89.44 337 VAL A O 1
ATOM 2718 N N . VAL A 1 338 ? -6.549 10.439 33.027 1.00 90.12 338 VAL A N 1
ATOM 2719 C CA . VAL A 1 338 ? -6.038 11.579 32.241 1.00 90.12 338 VAL A CA 1
ATOM 2720 C C . VAL A 1 338 ? -4.533 11.509 31.974 1.00 90.12 338 VAL A C 1
ATOM 2722 O O . VAL A 1 338 ? -4.095 11.842 30.875 1.00 90.12 338 VAL A O 1
ATOM 2725 N N . ALA A 1 339 ? -3.739 11.020 32.930 1.00 84.69 339 ALA A N 1
ATOM 2726 C CA . ALA A 1 339 ? -2.295 10.877 32.754 1.00 84.69 339 ALA A CA 1
ATOM 2727 C C . ALA A 1 339 ? -1.957 9.943 31.577 1.00 84.69 339 ALA A C 1
ATOM 2729 O O . ALA A 1 339 ? -1.142 10.300 30.730 1.00 84.69 339 ALA A O 1
ATOM 2730 N N . THR A 1 340 ? -2.642 8.802 31.470 1.00 84.25 340 THR A N 1
ATOM 2731 C CA . THR A 1 340 ? -2.479 7.841 30.367 1.00 84.25 340 THR A CA 1
ATOM 2732 C C . THR A 1 340 ? -2.991 8.396 29.039 1.00 84.25 340 THR A C 1
ATOM 2734 O O . THR A 1 340 ? -2.404 8.142 27.994 1.00 84.25 340 THR A O 1
ATOM 2737 N N . LEU A 1 341 ? -4.061 9.195 29.041 1.00 85.62 341 LEU A N 1
ATOM 2738 C CA . LEU A 1 341 ? -4.531 9.846 27.811 1.00 85.62 341 LEU A CA 1
ATOM 2739 C C . LEU A 1 341 ? -3.513 10.849 27.266 1.00 85.62 341 LEU A C 1
ATOM 2741 O O . LEU A 1 341 ? -3.311 10.925 26.054 1.00 85.62 341 LEU A O 1
ATOM 2745 N N . MET A 1 342 ? -2.853 11.597 28.151 1.00 84.25 342 MET A N 1
ATOM 2746 C CA . MET A 1 342 ? -1.852 12.587 27.756 1.00 84.25 342 MET A CA 1
ATOM 2747 C C . MET A 1 342 ? -0.587 11.939 27.179 1.00 84.25 342 MET A C 1
ATOM 2749 O O . MET A 1 342 ? 0.017 12.511 26.273 1.00 84.25 342 MET A O 1
ATOM 2753 N N . THR A 1 343 ? -0.209 10.731 27.619 1.00 82.94 343 THR A N 1
ATOM 2754 C CA . THR A 1 343 ? 0.951 10.012 27.055 1.00 82.94 343 THR A CA 1
ATOM 2755 C C . THR A 1 343 ? 0.711 9.496 25.632 1.00 82.94 343 THR A C 1
ATOM 2757 O O . THR A 1 343 ? 1.675 9.242 24.908 1.00 82.94 343 THR A O 1
ATOM 2760 N N . LEU A 1 344 ? -0.545 9.403 25.178 1.00 82.25 344 LEU A N 1
ATOM 2761 C CA . LEU A 1 344 ? -0.866 9.011 23.802 1.00 82.25 344 LEU A CA 1
ATOM 2762 C C . LEU A 1 344 ? -0.593 10.119 22.770 1.00 82.25 344 LEU A C 1
ATOM 2764 O O . LEU A 1 344 ? -0.383 9.789 21.610 1.00 82.25 344 LEU A O 1
ATOM 2768 N N . ASN A 1 345 ? -0.608 11.401 23.164 1.00 83.25 345 ASN A N 1
ATOM 2769 C CA . ASN A 1 345 ? -0.358 12.585 22.321 1.00 83.25 345 ASN A CA 1
ATOM 2770 C C . ASN A 1 345 ? -0.797 12.448 20.840 1.00 83.25 345 ASN A C 1
ATOM 2772 O O . ASN A 1 345 ? 0.017 12.314 19.921 1.00 83.25 345 ASN A O 1
ATOM 2776 N N . VAL A 1 346 ? -2.112 12.486 20.600 1.00 80.56 346 VAL A N 1
ATOM 2777 C CA . VAL A 1 346 ? -2.721 12.223 19.280 1.00 80.56 346 VAL A CA 1
ATOM 2778 C C . VAL A 1 346 ? -2.185 13.133 18.179 1.00 80.56 346 VAL A C 1
ATOM 2780 O O . VAL A 1 346 ? -2.017 12.691 17.041 1.00 80.56 346 VAL A O 1
ATOM 2783 N N . ASP A 1 347 ? -1.930 14.401 18.489 1.00 81.06 347 ASP A N 1
ATOM 2784 C CA . ASP A 1 347 ? -1.466 15.356 17.487 1.00 81.06 347 ASP A CA 1
ATOM 2785 C C . ASP A 1 347 ? -0.035 15.052 17.044 1.00 81.06 347 ASP A C 1
ATOM 2787 O O . ASP A 1 347 ? 0.256 15.112 15.850 1.00 81.06 347 ASP A O 1
ATOM 2791 N N . GLU A 1 348 ? 0.830 14.629 17.965 1.00 81.75 348 GLU A N 1
ATOM 2792 C CA . GLU A 1 348 ? 2.180 14.168 17.640 1.00 81.75 348 GLU A CA 1
ATOM 2793 C C . GLU A 1 348 ? 2.146 12.884 16.796 1.00 81.75 348 GLU A C 1
ATOM 2795 O O . GLU A 1 348 ? 2.809 12.810 15.760 1.00 81.75 348 GLU A O 1
ATOM 2800 N N . LEU A 1 349 ? 1.306 11.909 17.160 1.00 79.06 349 LEU A N 1
ATOM 2801 C CA . LEU A 1 349 ? 1.111 10.693 16.360 1.00 79.06 349 LEU A CA 1
ATOM 2802 C C . LEU A 1 349 ? 0.635 11.018 14.937 1.00 79.06 349 LEU A C 1
ATOM 2804 O O . LEU A 1 349 ? 1.158 10.477 13.962 1.00 79.06 349 LEU A O 1
ATOM 2808 N N . ARG A 1 350 ? -0.317 11.946 14.793 1.00 79.69 350 ARG A N 1
ATOM 2809 C CA . ARG A 1 350 ? -0.811 12.395 13.482 1.00 79.69 350 ARG A CA 1
ATOM 2810 C C . ARG A 1 350 ? 0.265 13.104 12.668 1.00 79.69 350 ARG A C 1
ATOM 2812 O O . ARG A 1 350 ? 0.337 12.876 11.461 1.00 79.69 350 ARG A O 1
ATOM 2819 N N . GLN A 1 351 ? 1.088 13.942 13.300 1.00 77.81 351 GLN A N 1
ATOM 2820 C CA . GLN A 1 351 ? 2.228 14.601 12.651 1.00 77.81 351 GLN A CA 1
ATOM 2821 C C . GLN A 1 351 ? 3.261 13.583 12.150 1.00 77.81 351 GLN A C 1
ATOM 2823 O O . GLN A 1 351 ? 3.851 13.785 11.092 1.00 77.81 351 GLN A O 1
ATOM 2828 N N . GLN A 1 352 ? 3.416 12.462 12.857 1.00 73.75 352 GLN A N 1
ATOM 2829 C CA . GLN A 1 352 ? 4.271 11.338 12.464 1.00 73.75 352 GLN A CA 1
ATOM 2830 C C . GLN A 1 352 ? 3.612 10.380 11.452 1.00 73.75 352 GLN A C 1
ATOM 2832 O O . GLN A 1 352 ? 4.215 9.386 11.057 1.00 73.75 352 GLN A O 1
ATOM 2837 N N . GLY A 1 353 ? 2.392 10.675 10.989 1.00 73.75 353 GLY A N 1
ATOM 2838 C CA . GLY A 1 353 ? 1.701 9.874 9.978 1.00 73.75 353 GLY A CA 1
ATOM 2839 C C . GLY A 1 353 ? 0.945 8.661 10.524 1.00 73.75 353 GLY A C 1
ATOM 2840 O O . GLY A 1 353 ? 0.563 7.796 9.737 1.00 73.75 353 GLY A O 1
ATOM 2841 N N . TYR A 1 354 ? 0.683 8.593 11.830 1.00 76.81 354 TYR A N 1
ATOM 2842 C CA . TYR A 1 354 ? -0.156 7.557 12.431 1.00 76.81 354 TYR A CA 1
ATOM 2843 C C . TYR A 1 354 ? -1.634 7.970 12.498 1.00 76.81 354 TYR A C 1
ATOM 2845 O O . TYR A 1 354 ? -1.995 9.146 12.612 1.00 76.81 354 TYR A O 1
ATOM 2853 N N . GLU A 1 355 ? -2.512 6.974 12.451 1.00 80.44 355 GLU A N 1
ATOM 2854 C CA . GLU A 1 355 ? -3.941 7.085 12.733 1.00 80.44 355 GLU A CA 1
ATOM 2855 C C . GLU A 1 355 ? -4.282 6.144 13.890 1.00 80.44 355 GLU A C 1
ATOM 2857 O O . GLU A 1 355 ? -4.240 4.927 13.733 1.00 80.44 355 GLU A O 1
ATOM 2862 N N . LEU A 1 356 ? -4.599 6.702 15.059 1.00 83.50 356 LEU A N 1
ATOM 2863 C CA . LEU A 1 356 ? -4.930 5.923 16.249 1.00 83.50 356 LEU A CA 1
ATOM 2864 C C . LEU A 1 356 ? -6.441 5.700 16.362 1.00 83.50 356 LEU A C 1
ATOM 2866 O O . LEU A 1 356 ? -7.222 6.652 16.413 1.00 83.50 356 LEU A O 1
ATOM 2870 N N . LYS A 1 357 ? -6.828 4.428 16.442 1.00 87.38 357 LYS A N 1
ATOM 2871 C CA . LYS A 1 357 ? -8.195 3.950 16.633 1.00 87.38 357 LYS A CA 1
ATOM 2872 C C . LYS A 1 357 ? -8.297 3.179 17.943 1.00 87.38 357 LYS A C 1
ATOM 2874 O O . LYS A 1 357 ? -7.575 2.207 18.161 1.00 87.38 357 LYS A O 1
ATOM 2879 N N . ILE A 1 358 ? -9.229 3.591 18.795 1.00 89.56 358 ILE A N 1
ATOM 2880 C CA . ILE A 1 358 ? -9.563 2.882 20.025 1.00 89.56 358 ILE A CA 1
ATOM 2881 C C . ILE A 1 358 ? -10.707 1.913 19.732 1.00 89.56 358 ILE A C 1
ATOM 2883 O O . ILE A 1 358 ? -11.732 2.277 19.153 1.00 89.56 358 ILE A O 1
ATOM 2887 N N . VAL A 1 359 ? -10.539 0.664 20.145 1.00 90.00 359 VAL A N 1
ATOM 2888 C CA . VAL A 1 359 ? -11.519 -0.410 19.979 1.00 90.00 359 VAL A CA 1
ATOM 2889 C C . VAL A 1 359 ? -11.927 -0.914 21.355 1.00 90.00 359 VAL A C 1
ATOM 2891 O O . VAL A 1 359 ? -11.095 -1.037 22.246 1.00 90.00 359 VAL A O 1
ATOM 2894 N N . SER A 1 360 ? -13.211 -1.190 21.570 1.00 91.88 360 SER A N 1
ATOM 2895 C CA . SER A 1 360 ? -13.689 -1.646 22.875 1.00 91.88 360 SER A CA 1
ATOM 2896 C C . SER A 1 360 ? -14.731 -2.750 22.764 1.00 91.88 360 SER A C 1
ATOM 2898 O O . SER A 1 360 ? -15.833 -2.544 22.250 1.00 91.88 360 SER A O 1
ATOM 2900 N N . TYR A 1 361 ? -14.394 -3.930 23.289 1.00 91.06 361 TYR A N 1
ATOM 2901 C CA . TYR A 1 361 ? -15.351 -5.013 23.506 1.00 91.06 361 TYR A CA 1
ATOM 2902 C C . TYR A 1 361 ? -16.049 -4.830 24.863 1.00 91.06 361 TYR A C 1
ATOM 2904 O O . TYR A 1 361 ? -15.731 -5.478 25.866 1.00 91.06 361 TYR A O 1
ATOM 2912 N N . THR A 1 362 ? -16.985 -3.885 24.893 1.00 91.81 362 THR A N 1
ATOM 2913 C CA . THR A 1 362 ? -17.645 -3.400 26.109 1.00 91.81 362 THR A CA 1
ATOM 2914 C C . THR A 1 362 ? -19.156 -3.253 25.918 1.00 91.81 362 THR A C 1
ATOM 2916 O O . THR A 1 362 ? -19.689 -3.504 24.838 1.00 91.81 362 THR A O 1
ATOM 2919 N N . ASN A 1 363 ? -19.861 -2.873 26.979 1.00 92.69 363 ASN A N 1
ATOM 2920 C CA . ASN A 1 363 ? -21.300 -2.642 26.976 1.00 92.69 363 ASN A CA 1
ATOM 2921 C C . ASN A 1 363 ? -21.652 -1.143 27.025 1.00 92.69 363 ASN A C 1
ATOM 2923 O O . ASN A 1 363 ? -20.798 -0.272 27.205 1.00 92.69 363 ASN A O 1
ATOM 2927 N N . LEU A 1 364 ? -22.940 -0.848 26.846 1.00 92.88 364 LEU A N 1
ATOM 2928 C CA . LEU A 1 364 ? -23.452 0.519 26.811 1.00 92.88 364 LEU A CA 1
ATOM 2929 C C . LEU A 1 364 ? -23.345 1.240 28.167 1.00 92.88 364 LEU A C 1
ATOM 2931 O O . LEU A 1 364 ? -23.085 2.442 28.166 1.00 92.88 364 LEU A O 1
ATOM 2935 N N . LYS A 1 365 ? -23.504 0.538 29.300 1.00 94.06 365 LYS A N 1
ATOM 2936 C CA . LYS A 1 365 ? -23.424 1.139 30.646 1.00 94.06 365 LYS A CA 1
ATOM 2937 C C . LYS A 1 365 ? -22.039 1.713 30.916 1.00 94.06 365 LYS A C 1
ATOM 2939 O O . LYS A 1 365 ? -21.924 2.862 31.330 1.00 94.06 365 LYS A O 1
ATOM 2944 N N . ASP A 1 366 ? -20.998 0.950 30.598 1.00 94.00 366 ASP A N 1
ATOM 2945 C CA . ASP A 1 366 ? -19.612 1.374 30.811 1.00 94.00 366 ASP A CA 1
ATOM 2946 C C . ASP A 1 366 ? -19.247 2.578 29.927 1.00 94.00 366 ASP A C 1
ATOM 2948 O O . ASP A 1 366 ? -18.602 3.522 30.382 1.00 94.00 366 ASP A O 1
ATOM 2952 N N . ILE A 1 367 ? -19.724 2.606 28.676 1.00 95.00 367 ILE A N 1
ATOM 2953 C CA . ILE A 1 367 ? -19.507 3.756 27.786 1.00 95.00 367 ILE A CA 1
ATOM 2954 C C . ILE A 1 367 ? -20.309 4.989 28.211 1.00 95.00 367 ILE A C 1
ATOM 2956 O O . ILE A 1 367 ? -19.811 6.103 28.064 1.00 95.00 367 ILE A O 1
ATOM 2960 N N . ARG A 1 368 ? -21.518 4.826 28.761 1.00 93.94 368 ARG A N 1
ATOM 2961 C CA . ARG A 1 368 ? -22.290 5.945 29.326 1.00 93.94 368 ARG A CA 1
ATOM 2962 C C . ARG A 1 368 ? -21.591 6.555 30.534 1.00 93.94 368 ARG A C 1
ATOM 2964 O O . ARG A 1 368 ? -21.504 7.775 30.606 1.00 93.94 368 ARG A O 1
ATOM 2971 N N . HIS A 1 369 ? -21.060 5.726 31.435 1.00 94.62 369 HIS A N 1
ATOM 2972 C CA . HIS A 1 369 ? -20.241 6.207 32.552 1.00 94.62 369 HIS A CA 1
ATOM 2973 C C . HIS A 1 369 ? -19.046 7.014 32.038 1.00 94.62 369 HIS A C 1
ATOM 2975 O O . HIS A 1 369 ? -18.819 8.136 32.476 1.00 94.62 369 HIS A O 1
ATOM 2981 N N . TRP A 1 370 ? -18.322 6.489 31.044 1.00 94.94 370 TRP A N 1
ATOM 2982 C CA . TRP A 1 370 ? -17.197 7.217 30.456 1.00 94.94 370 TRP A CA 1
ATOM 2983 C C . TRP A 1 370 ? -17.617 8.545 29.812 1.00 94.94 370 TRP A C 1
ATOM 2985 O O . TRP A 1 370 ? -16.950 9.558 29.999 1.00 94.94 370 TRP A O 1
ATOM 2995 N N . GLN A 1 371 ? -18.751 8.577 29.108 1.00 95.19 371 GLN A N 1
ATOM 2996 C CA . GLN A 1 371 ? -19.307 9.816 28.564 1.00 95.19 371 GLN A CA 1
ATOM 2997 C C . GLN A 1 371 ? -19.614 10.839 29.671 1.00 95.19 371 GLN A C 1
ATOM 2999 O O . GLN A 1 371 ? -19.273 12.008 29.514 1.00 95.19 371 GLN A O 1
ATOM 3004 N N . GLN A 1 372 ? -20.213 10.415 30.787 1.00 95.81 372 GLN A N 1
ATOM 3005 C CA . GLN A 1 372 ? -20.505 11.296 31.924 1.00 95.81 372 GLN A CA 1
ATOM 3006 C C . GLN A 1 372 ? -19.229 11.864 32.548 1.00 95.81 372 GLN A C 1
ATOM 3008 O O . GLN A 1 372 ? -19.183 13.044 32.887 1.00 95.81 372 GLN A O 1
ATOM 3013 N N . GLU A 1 373 ? -18.177 11.054 32.664 1.00 96.19 373 GLU A N 1
ATOM 3014 C CA . GLU A 1 373 ? -16.881 11.514 33.163 1.00 96.19 373 GLU A CA 1
ATOM 3015 C C . GLU A 1 373 ? -16.220 12.523 32.211 1.00 96.19 373 GLU A C 1
ATOM 3017 O O . GLU A 1 373 ? -15.657 13.513 32.678 1.00 96.19 373 GLU A O 1
ATOM 3022 N N . LEU A 1 374 ? -16.345 12.340 30.890 1.00 94.00 374 LEU A N 1
ATOM 3023 C CA . LEU A 1 374 ? -15.899 13.326 29.897 1.00 94.00 374 LEU A CA 1
ATOM 3024 C C . LEU A 1 374 ? -16.693 14.640 29.998 1.00 94.00 374 LEU A C 1
ATOM 3026 O O . LEU A 1 374 ? -16.093 15.712 29.978 1.00 94.00 374 LEU A O 1
ATOM 3030 N N . GLU A 1 375 ? -18.019 14.562 30.143 1.00 95.12 375 GLU A N 1
ATOM 3031 C CA . GLU A 1 375 ? -18.909 15.723 30.306 1.00 95.12 375 GLU A CA 1
ATOM 3032 C C . GLU A 1 375 ? -18.597 16.508 31.583 1.00 95.12 375 GLU A C 1
ATOM 3034 O O . GLU A 1 375 ? -18.434 17.724 31.542 1.00 95.12 375 GLU A O 1
ATOM 3039 N N . LYS A 1 376 ? -18.458 15.810 32.713 1.00 96.25 376 LYS A N 1
ATOM 3040 C CA . LYS A 1 376 ? -18.130 16.391 34.022 1.00 96.25 376 LYS A CA 1
ATOM 3041 C C . LYS A 1 376 ? -16.792 17.138 34.024 1.00 96.25 376 LYS A C 1
ATOM 3043 O O . LYS A 1 376 ? -16.613 18.051 34.825 1.00 96.25 376 LYS A O 1
ATOM 3048 N N . ASN A 1 377 ? -15.869 16.739 33.152 1.00 94.94 377 ASN A N 1
ATOM 3049 C CA . ASN A 1 377 ? -14.521 17.294 33.049 1.00 94.94 377 ASN A CA 1
ATOM 3050 C C . ASN A 1 377 ? -14.332 18.216 31.831 1.00 94.94 377 ASN A C 1
ATOM 3052 O O . ASN A 1 377 ? -13.191 18.478 31.441 1.00 94.94 377 ASN A O 1
ATOM 3056 N N . ASP A 1 378 ? -15.423 18.681 31.210 1.00 92.38 378 ASP A N 1
ATOM 3057 C CA . ASP A 1 378 ? -15.415 19.579 30.045 1.00 92.38 378 ASP A CA 1
ATOM 3058 C C . ASP A 1 378 ? -14.533 19.077 28.878 1.00 92.38 378 ASP A C 1
ATOM 3060 O O . ASP A 1 378 ? -13.897 19.851 28.157 1.00 92.38 378 ASP A O 1
ATOM 3064 N N . GLN A 1 379 ? -14.468 17.757 28.680 1.00 91.12 379 GLN A N 1
ATOM 3065 C CA . GLN A 1 379 ? -13.676 17.149 27.613 1.00 91.12 379 GLN A CA 1
ATOM 3066 C C . GLN A 1 379 ? -14.467 17.059 26.310 1.00 91.12 379 GLN A C 1
ATOM 3068 O O . GLN A 1 379 ? -15.652 16.737 26.291 1.00 91.12 379 GLN A O 1
ATOM 3073 N N . ALA A 1 380 ? -13.792 17.292 25.184 1.00 87.94 380 ALA A N 1
ATOM 3074 C CA . ALA A 1 380 ? -14.417 17.180 23.873 1.00 87.94 380 ALA A CA 1
ATOM 3075 C C . ALA A 1 380 ? -14.696 15.713 23.508 1.00 87.94 380 ALA A C 1
ATOM 3077 O O . ALA A 1 380 ? -13.793 14.870 23.520 1.00 87.94 380 ALA A O 1
ATOM 3078 N N . TYR A 1 381 ? -15.930 15.427 23.095 1.00 92.31 381 TYR A N 1
ATOM 3079 C CA . TYR A 1 381 ? -16.342 14.115 22.609 1.00 92.31 381 TYR A CA 1
ATOM 3080 C C . TYR A 1 381 ? -17.307 14.201 21.427 1.00 92.31 381 TYR A C 1
ATOM 3082 O O . TYR A 1 381 ? -17.853 15.256 21.108 1.00 92.31 381 TYR A O 1
ATOM 3090 N N . VAL A 1 382 ? -17.475 13.077 20.733 1.00 86.94 382 VAL A N 1
ATOM 3091 C CA . VAL A 1 382 ? -18.281 12.965 19.517 1.00 86.94 382 VAL A CA 1
ATOM 3092 C C . VAL A 1 382 ? -19.325 11.877 19.701 1.00 86.94 382 VAL A C 1
ATOM 3094 O O . VAL A 1 382 ? -19.002 10.727 20.006 1.00 86.94 382 VAL A O 1
ATOM 3097 N N . LEU A 1 383 ? -20.583 12.240 19.451 1.00 88.56 383 LEU A N 1
ATOM 3098 C CA . LEU A 1 383 ? -21.699 11.306 19.407 1.00 88.56 383 LEU A CA 1
ATOM 3099 C C . LEU A 1 383 ? -22.136 11.041 17.965 1.00 88.56 383 LEU A C 1
ATOM 3101 O O . LEU A 1 383 ? -22.253 11.958 17.153 1.00 88.56 383 LEU A O 1
ATOM 3105 N N . HIS A 1 384 ? -22.480 9.793 17.669 1.00 84.25 384 HIS A N 1
ATOM 3106 C CA . HIS A 1 384 ? -23.196 9.411 16.460 1.00 84.25 384 HIS A CA 1
ATOM 3107 C C . HIS A 1 384 ? -24.435 8.611 16.849 1.00 84.25 384 HIS A C 1
ATOM 3109 O O . HIS A 1 384 ? -24.332 7.564 17.482 1.00 84.25 384 HIS A O 1
ATOM 3115 N N . LYS A 1 385 ? -25.621 9.118 16.486 1.00 85.81 385 LYS A N 1
ATOM 3116 C CA . LYS A 1 385 ? -26.918 8.522 16.865 1.00 85.81 385 LYS A CA 1
ATOM 3117 C C . LYS A 1 385 ? -27.050 8.275 18.380 1.00 85.81 385 LYS A C 1
ATOM 3119 O O . LYS A 1 385 ? -27.600 7.266 18.797 1.00 85.81 385 LYS A O 1
ATOM 3124 N N . GLY A 1 386 ? -26.524 9.194 19.192 1.00 85.44 386 GLY A N 1
ATOM 3125 C CA . GLY A 1 386 ? -26.556 9.091 20.656 1.00 85.44 386 GLY A CA 1
ATOM 3126 C C . GLY A 1 386 ? -25.522 8.135 21.261 1.00 85.44 386 GLY A C 1
ATOM 3127 O O . GLY A 1 386 ? -25.565 7.894 22.461 1.00 85.44 386 GLY A O 1
ATOM 3128 N N . HIS A 1 387 ? -24.594 7.601 20.464 1.00 86.50 387 HIS A N 1
ATOM 3129 C CA . HIS A 1 387 ? -23.520 6.734 20.940 1.00 86.50 387 HIS A CA 1
ATOM 3130 C C . HIS A 1 387 ? -22.161 7.428 20.850 1.00 86.50 387 HIS A C 1
ATOM 3132 O O . HIS A 1 387 ? -21.877 8.086 19.850 1.00 86.50 387 HIS A O 1
ATOM 3138 N N . LEU A 1 388 ? -21.313 7.249 21.864 1.00 89.62 388 LEU A N 1
ATOM 3139 C CA . LEU A 1 388 ? -19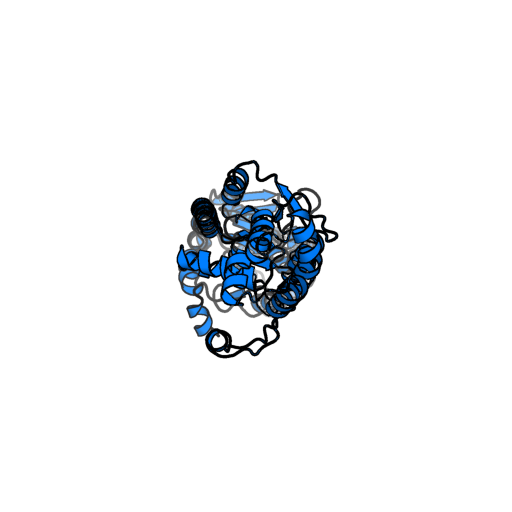.948 7.774 21.882 1.00 89.62 388 LEU A CA 1
ATOM 3140 C C . LEU A 1 388 ? -19.085 7.084 20.816 1.00 89.62 388 LEU A C 1
ATOM 3142 O O . LEU A 1 388 ? -18.845 5.882 20.902 1.00 89.62 388 LEU A O 1
ATOM 3146 N N . VAL A 1 389 ? -18.616 7.847 19.829 1.00 89.75 389 VAL A N 1
ATOM 3147 C CA . VAL A 1 389 ? -17.776 7.353 18.716 1.00 89.75 389 VAL A CA 1
ATOM 3148 C C . VAL A 1 389 ? -16.398 8.010 18.663 1.00 89.75 389 VAL A C 1
ATOM 3150 O O . VAL A 1 389 ? -15.591 7.708 17.789 1.00 89.75 389 VAL A O 1
ATOM 3153 N N . GLY A 1 390 ? -16.107 8.913 19.594 1.00 88.88 390 GLY A N 1
ATOM 3154 C CA . GLY A 1 390 ? -14.790 9.517 19.727 1.00 88.88 390 GLY A CA 1
ATOM 3155 C C . GLY A 1 390 ? -14.716 10.474 20.905 1.00 88.88 390 GLY A C 1
ATOM 3156 O O . GLY A 1 390 ? -15.737 10.970 21.377 1.00 88.88 390 GLY A O 1
ATOM 3157 N N . PHE A 1 391 ? -13.507 10.725 21.382 1.00 89.38 391 PHE A N 1
ATOM 3158 C CA . PHE A 1 391 ? -13.213 11.659 22.471 1.00 89.38 391 PHE A CA 1
ATOM 3159 C C . PHE A 1 391 ? -11.770 12.126 22.347 1.00 89.38 391 PHE A C 1
ATOM 3161 O O . PHE A 1 391 ? -10.963 11.387 21.804 1.00 89.38 391 PHE A O 1
ATOM 3168 N N . SER A 1 392 ? -11.441 13.347 22.774 1.00 81.25 392 SER A N 1
ATOM 3169 C CA . SER A 1 392 ? -10.060 13.872 22.814 1.00 81.25 392 SER A CA 1
ATOM 3170 C C . SER A 1 392 ? -9.238 13.640 21.527 1.00 81.25 392 SER A C 1
ATOM 3172 O O . SER A 1 392 ? -8.037 13.396 21.570 1.00 81.25 392 SER A O 1
ATOM 3174 N N . GLY A 1 393 ? -9.894 13.681 20.360 1.00 81.06 393 GLY A N 1
ATOM 3175 C CA . GLY A 1 393 ? -9.273 13.417 19.056 1.00 81.06 393 GLY A CA 1
ATOM 3176 C C . GLY A 1 393 ? -9.120 11.936 18.671 1.00 81.06 393 GLY A C 1
ATOM 3177 O O . GLY A 1 393 ? -8.735 11.657 17.536 1.00 81.06 393 GLY A O 1
ATOM 3178 N N . PHE A 1 394 ? -9.453 10.992 19.545 1.00 84.31 394 PHE A N 1
ATOM 3179 C CA . PHE A 1 394 ? -9.492 9.560 19.254 1.00 84.31 394 PHE A CA 1
ATOM 3180 C C . PHE A 1 394 ? -10.805 9.160 18.566 1.00 84.31 394 PHE A C 1
ATOM 3182 O O . PHE A 1 394 ? -11.880 9.638 18.934 1.00 84.31 394 PHE A O 1
ATOM 3189 N N . GLU A 1 395 ? -10.728 8.236 17.605 1.00 89.12 395 GLU A N 1
ATOM 3190 C CA . GLU A 1 395 ? -11.897 7.490 17.123 1.00 89.12 395 GLU A CA 1
ATOM 3191 C C . GLU A 1 395 ? -12.136 6.285 18.042 1.00 89.12 395 GLU A C 1
ATOM 3193 O O . GLU A 1 395 ? -11.188 5.582 18.392 1.00 89.12 395 GLU A O 1
ATOM 3198 N N . LEU A 1 396 ? -13.392 6.033 18.412 1.00 90.38 396 LEU A N 1
ATOM 3199 C CA . LEU A 1 396 ? -13.805 4.922 19.264 1.00 90.38 396 LEU A CA 1
ATOM 3200 C C . LEU A 1 396 ? -14.790 4.013 18.520 1.00 90.38 396 LEU A C 1
ATOM 3202 O O . LEU A 1 396 ? -15.830 4.467 18.046 1.00 90.38 396 LEU A O 1
ATOM 3206 N N . VAL A 1 397 ? -14.499 2.712 18.487 1.00 91.12 397 VAL A N 1
ATOM 3207 C CA . VAL A 1 397 ? -15.394 1.683 17.939 1.00 91.12 397 VAL A CA 1
ATOM 3208 C C . VAL A 1 397 ? -15.755 0.681 19.033 1.00 91.12 397 VAL A C 1
ATOM 3210 O O . VAL A 1 397 ? -14.885 -0.015 19.556 1.00 91.12 397 VAL A O 1
ATOM 3213 N N . CYS A 1 398 ? -17.041 0.585 19.374 1.00 92.31 398 CYS A N 1
ATOM 3214 C CA . CYS A 1 398 ? -17.524 -0.330 20.415 1.00 92.31 398 CYS A CA 1
ATOM 3215 C C . CYS A 1 398 ? -18.322 -1.505 19.837 1.00 92.31 398 CYS A C 1
ATOM 3217 O O . CYS A 1 398 ? -19.149 -1.313 18.943 1.00 92.31 398 CYS A O 1
ATOM 3219 N N . SER A 1 399 ? -18.161 -2.702 20.411 1.00 91.88 399 SER A N 1
ATOM 3220 C CA . SER A 1 399 ? -18.862 -3.929 19.987 1.00 91.88 399 SER A CA 1
ATOM 3221 C C . SER A 1 399 ? -20.378 -3.787 19.914 1.00 91.88 399 SER A C 1
ATOM 3223 O O . SER A 1 399 ? -20.974 -4.186 18.915 1.00 91.88 399 SER A O 1
ATOM 3225 N N . TYR A 1 400 ? -21.007 -3.172 20.920 1.00 90.38 400 TYR A N 1
ATOM 3226 C CA . TYR A 1 400 ? -22.468 -3.052 20.975 1.00 90.38 400 TYR A CA 1
ATOM 3227 C C . TYR A 1 400 ? -23.031 -2.128 19.884 1.00 90.38 400 TYR A C 1
ATOM 3229 O O . TYR A 1 400 ? -24.183 -2.275 19.480 1.00 90.38 400 TYR A O 1
ATOM 3237 N N . GLN A 1 401 ? -22.225 -1.182 19.388 1.00 88.88 401 GLN A N 1
ATOM 3238 C CA . GLN A 1 401 ? -22.635 -0.235 18.347 1.00 88.88 401 GLN A CA 1
ATOM 3239 C C . GLN A 1 401 ? -22.648 -0.906 16.976 1.00 88.88 401 GLN A C 1
ATOM 3241 O O . GLN A 1 401 ? -23.579 -0.722 16.193 1.00 88.88 401 GLN A O 1
ATOM 3246 N N . VAL A 1 402 ? -21.608 -1.691 16.688 1.00 88.81 402 VAL A N 1
ATOM 3247 C CA . VAL A 1 402 ? -21.450 -2.386 15.403 1.00 88.81 402 VAL A CA 1
ATOM 3248 C C . VAL A 1 402 ? -22.051 -3.791 15.402 1.00 88.81 402 VAL A C 1
ATOM 3250 O O . VAL A 1 402 ? -22.109 -4.418 14.348 1.00 88.81 402 VAL A O 1
ATOM 3253 N N . LYS A 1 403 ? -22.530 -4.264 16.559 1.00 89.94 403 LYS A N 1
ATOM 3254 C CA . LYS A 1 403 ? -23.123 -5.589 16.782 1.00 89.94 403 LYS A CA 1
ATOM 3255 C C . LYS A 1 403 ? -22.214 -6.733 16.350 1.00 89.94 403 LYS A C 1
ATOM 3257 O O . LYS A 1 403 ? -22.616 -7.632 15.614 1.00 89.94 403 LYS A O 1
ATOM 3262 N N . GLN A 1 404 ? -20.961 -6.655 16.779 1.00 87.62 404 GLN A N 1
ATOM 3263 C CA . GLN A 1 404 ? -19.925 -7.626 16.444 1.00 87.62 404 GLN A CA 1
ATOM 3264 C C . GLN A 1 404 ? -19.372 -8.267 17.705 1.00 87.62 404 GLN A C 1
ATOM 3266 O O . GLN A 1 404 ? -19.186 -7.598 18.725 1.00 87.62 404 GLN A O 1
ATOM 3271 N N . ASN A 1 405 ? -19.046 -9.554 17.601 1.00 86.31 405 ASN A N 1
ATOM 3272 C CA . ASN A 1 405 ? -18.236 -10.203 18.621 1.00 86.31 405 ASN A CA 1
ATOM 3273 C C . ASN A 1 405 ? -16.808 -9.631 18.619 1.00 86.31 405 ASN A C 1
ATOM 3275 O O . ASN A 1 405 ? -16.389 -8.964 17.672 1.00 86.31 405 ASN A O 1
ATOM 3279 N N . LYS A 1 406 ? -16.047 -9.907 19.678 1.00 81.81 406 LYS A N 1
ATOM 3280 C CA . LYS A 1 406 ? -14.688 -9.384 19.875 1.00 81.81 406 LYS A CA 1
ATOM 3281 C C . LYS A 1 406 ? -13.775 -9.600 18.659 1.00 81.81 406 LYS A C 1
ATOM 3283 O O . LYS A 1 406 ? -13.194 -8.645 18.156 1.00 81.81 406 LYS A O 1
ATOM 3288 N N . HIS A 1 407 ? -13.710 -10.824 18.136 1.00 78.88 407 HIS A N 1
ATOM 3289 C CA . HIS A 1 407 ? -12.872 -11.157 16.980 1.00 78.88 407 HIS A CA 1
ATOM 3290 C C . HIS A 1 407 ? -13.304 -10.401 15.711 1.00 78.88 407 HIS A C 1
ATOM 3292 O O . HIS A 1 407 ? -12.476 -9.805 15.029 1.00 78.88 407 HIS A O 1
ATOM 3298 N N . GLN A 1 408 ? -14.607 -10.359 15.416 1.00 82.38 408 GLN A N 1
ATOM 3299 C CA . GLN A 1 408 ? -15.160 -9.597 14.289 1.00 82.38 408 GLN A CA 1
ATOM 3300 C C . GLN A 1 408 ? -14.895 -8.095 14.416 1.00 82.38 408 GLN A C 1
ATOM 3302 O O . GLN A 1 408 ? -14.607 -7.445 13.413 1.00 82.38 408 GLN A O 1
ATOM 3307 N N . LEU A 1 409 ? -14.987 -7.556 15.634 1.00 82.62 409 LEU A N 1
ATOM 3308 C CA . LEU A 1 409 ? -14.730 -6.153 15.926 1.00 82.62 409 LEU A CA 1
ATOM 3309 C C . LEU A 1 409 ? -13.284 -5.797 15.574 1.00 82.62 409 LEU A C 1
ATOM 3311 O O . LEU A 1 409 ? -13.074 -4.946 14.709 1.00 82.62 409 LEU A O 1
ATOM 3315 N N . PHE A 1 410 ? -12.308 -6.495 16.166 1.00 77.62 410 PHE A N 1
ATOM 3316 C CA . PHE A 1 410 ? -10.886 -6.271 15.887 1.00 77.62 410 PHE A CA 1
ATOM 3317 C C . PHE A 1 410 ? -10.569 -6.455 14.406 1.00 77.62 410 PHE A C 1
ATOM 3319 O O . PHE A 1 410 ? -9.991 -5.563 13.784 1.00 77.62 410 PHE A O 1
ATOM 3326 N N . ARG A 1 411 ? -11.048 -7.551 13.812 1.00 76.50 411 ARG A N 1
ATOM 3327 C CA . ARG A 1 411 ? -10.890 -7.827 12.386 1.00 76.50 411 ARG A CA 1
ATOM 3328 C C . ARG A 1 411 ? -11.432 -6.688 11.522 1.00 76.50 411 ARG A C 1
ATOM 3330 O O . ARG A 1 411 ? -10.735 -6.231 10.631 1.00 76.50 411 ARG A O 1
ATOM 3337 N N . SER A 1 412 ? -12.619 -6.159 11.811 1.00 79.25 412 SER A N 1
ATOM 3338 C CA . SER A 1 412 ? -13.216 -5.072 11.018 1.00 79.25 412 SER A CA 1
ATOM 3339 C C . SER A 1 412 ? -12.532 -3.709 11.185 1.00 79.25 412 SER A C 1
ATOM 3341 O O . SER A 1 412 ? -12.703 -2.833 10.334 1.00 79.25 412 SER A O 1
ATOM 3343 N N . CYS A 1 413 ? -11.792 -3.509 12.280 1.00 74.94 413 CYS A N 1
ATOM 3344 C CA . CYS A 1 413 ? -10.998 -2.304 12.514 1.00 74.94 413 CYS A CA 1
ATOM 3345 C C . CYS A 1 413 ? -9.628 -2.371 11.826 1.00 74.94 413 CYS A C 1
ATOM 3347 O O . CYS A 1 413 ? -9.101 -1.333 11.418 1.00 74.94 413 CYS A O 1
ATOM 3349 N N . VAL A 1 414 ? -9.082 -3.579 11.686 1.00 67.81 414 VAL A N 1
ATOM 3350 C CA . VAL A 1 414 ? -7.790 -3.869 11.050 1.00 67.81 414 VAL A CA 1
ATOM 3351 C C . VAL A 1 414 ? -7.952 -4.007 9.534 1.00 67.81 414 VAL A C 1
ATOM 3353 O O . VAL A 1 414 ? -7.224 -3.379 8.764 1.00 67.81 414 VAL A O 1
ATOM 3356 N N . GLU A 1 415 ? -8.928 -4.795 9.087 1.00 64.56 415 GLU A N 1
ATOM 3357 C CA . GLU A 1 415 ? -9.202 -5.031 7.674 1.00 64.56 415 GLU A CA 1
ATOM 3358 C C . GLU A 1 415 ? -9.810 -3.773 7.033 1.00 64.56 415 GLU A C 1
ATOM 3360 O O . GLU A 1 415 ? -10.806 -3.207 7.492 1.00 64.56 415 GLU A O 1
ATOM 3365 N N . LYS A 1 416 ? -9.213 -3.322 5.924 1.00 52.25 416 LYS A N 1
ATOM 3366 C CA . LYS A 1 416 ? -9.796 -2.292 5.051 1.00 52.25 416 LYS A CA 1
ATOM 3367 C C . LYS A 1 416 ? -11.169 -2.792 4.577 1.00 52.25 416 LYS A C 1
ATOM 3369 O O . LYS A 1 416 ? -11.234 -3.714 3.772 1.00 52.25 416 LYS A O 1
ATOM 3374 N N . ARG A 1 417 ? -12.271 -2.201 5.064 1.00 41.28 417 ARG A N 1
ATOM 3375 C CA . ARG A 1 417 ? -13.626 -2.529 4.580 1.00 41.28 417 ARG A CA 1
ATOM 3376 C C . ARG A 1 417 ? -13.710 -2.332 3.059 1.00 41.28 417 ARG A C 1
ATOM 3378 O O . ARG A 1 417 ? -13.494 -1.208 2.608 1.00 41.28 417 ARG A O 1
ATOM 3385 N N . PRO A 1 418 ? -14.165 -3.335 2.288 1.00 32.81 418 PRO A N 1
ATOM 3386 C CA . PRO A 1 418 ? -14.624 -3.112 0.921 1.00 32.81 418 PRO A CA 1
ATOM 3387 C C . PRO A 1 418 ? -16.050 -2.532 0.869 1.00 32.81 418 PRO A C 1
ATOM 3389 O O . PRO A 1 418 ? -16.463 -2.013 -0.165 1.00 32.81 418 PRO A O 1
ATOM 3392 N N . HIS A 1 419 ? -16.839 -2.615 1.951 1.00 31.31 419 HIS A N 1
ATOM 3393 C CA . HIS A 1 419 ? -18.289 -2.390 1.883 1.00 31.31 419 HIS A CA 1
ATOM 3394 C C . HIS A 1 419 ? -18.850 -1.577 3.066 1.00 31.31 419 HIS A C 1
ATOM 3396 O O . HIS A 1 419 ? -19.001 -2.077 4.179 1.00 31.31 419 HIS A O 1
ATOM 3402 N N . SER A 1 420 ? -19.227 -0.324 2.794 1.00 25.62 420 SER A N 1
ATOM 3403 C CA . SER A 1 420 ? -20.308 0.399 3.478 1.00 25.62 420 SER A CA 1
ATOM 3404 C C . SER A 1 420 ? -21.178 1.057 2.396 1.00 25.62 420 SER A C 1
ATOM 3406 O O . SER A 1 420 ? -20.621 1.646 1.468 1.00 25.62 420 SER A O 1
ATOM 3408 N N . PRO A 1 421 ? -22.519 0.948 2.451 1.00 28.28 421 PRO A N 1
ATOM 3409 C CA . PRO A 1 421 ? -23.400 1.596 1.491 1.00 28.28 421 PRO A CA 1
ATOM 3410 C C . PRO A 1 421 ? -23.436 3.094 1.808 1.00 28.28 421 PRO A C 1
ATOM 3412 O O . PRO A 1 421 ? -23.591 3.474 2.965 1.00 28.28 421 PRO A O 1
ATOM 3415 N N . THR A 1 422 ? -23.300 3.932 0.781 1.00 27.38 422 THR A N 1
ATOM 3416 C CA . THR A 1 422 ? -23.099 5.397 0.808 1.00 27.38 422 THR A CA 1
ATOM 3417 C C . THR A 1 422 ? -21.725 5.872 1.305 1.00 27.38 422 THR A C 1
ATOM 3419 O O . THR A 1 422 ? -21.319 5.603 2.428 1.00 27.38 422 THR A O 1
ATOM 3422 N N . PHE A 1 423 ? -21.064 6.637 0.428 1.00 24.20 423 PHE A N 1
ATOM 3423 C CA . PHE A 1 423 ? -19.686 7.153 0.451 1.00 24.20 423 PHE A CA 1
ATOM 3424 C C . PHE A 1 423 ? -18.614 6.211 -0.121 1.00 24.20 423 PHE A C 1
ATOM 3426 O O . PHE A 1 423 ? -18.011 5.382 0.551 1.00 24.20 423 PHE A O 1
ATOM 3433 N N . SER A 1 424 ? -18.387 6.398 -1.424 1.00 24.95 424 SER A N 1
ATOM 3434 C CA . SER A 1 424 ? -17.360 5.763 -2.243 1.00 24.95 424 SER A CA 1
ATOM 3435 C C . SER A 1 424 ? -15.972 6.308 -1.918 1.00 24.95 424 SER A C 1
ATOM 3437 O O . SER A 1 424 ? -15.671 7.419 -2.327 1.00 24.95 424 SER A O 1
ATOM 3439 N N . PHE A 1 425 ? -15.118 5.512 -1.274 1.00 22.80 425 PHE A N 1
ATOM 3440 C CA . PHE A 1 425 ? -13.660 5.549 -1.446 1.00 22.80 425 PHE A CA 1
ATOM 3441 C C . PHE A 1 425 ? -13.122 4.144 -1.152 1.00 22.80 425 PHE A C 1
ATOM 3443 O O . PHE A 1 425 ? -13.198 3.675 -0.019 1.00 22.80 425 PHE A O 1
ATOM 3450 N N . ALA A 1 426 ? -12.635 3.453 -2.184 1.00 22.62 426 ALA A N 1
ATOM 3451 C CA . ALA A 1 426 ? -12.096 2.100 -2.085 1.00 22.62 426 ALA A CA 1
ATOM 3452 C C . ALA A 1 426 ? -10.569 2.119 -2.244 1.00 22.62 426 ALA A C 1
ATOM 3454 O O . ALA A 1 426 ? -10.025 2.818 -3.097 1.00 22.62 426 ALA A O 1
ATOM 3455 N N . SER A 1 427 ? -9.916 1.370 -1.357 1.00 25.06 427 SER A N 1
ATOM 3456 C CA . SER A 1 427 ? -8.489 1.040 -1.343 1.00 25.06 427 SER A CA 1
ATOM 3457 C C . SER A 1 427 ? -8.249 -0.229 -2.162 1.00 25.06 42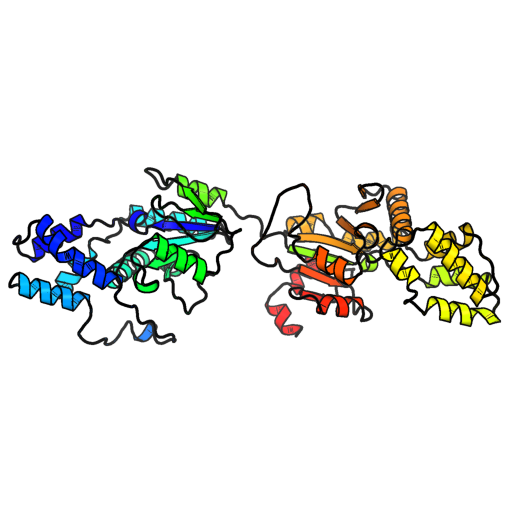7 SER A C 1
ATOM 3459 O O . SER A 1 427 ? -9.148 -1.060 -2.160 1.00 25.06 427 SER A O 1
ATOM 3461 N N . THR A 1 428 ? -7.063 -0.465 -2.726 1.00 27.17 428 THR A N 1
ATOM 3462 C CA . THR A 1 428 ? -5.998 -1.226 -2.041 1.00 27.17 428 THR A CA 1
ATOM 3463 C C . THR A 1 428 ? -4.588 -0.934 -2.584 1.00 27.17 428 THR A C 1
ATOM 3465 O O . THR A 1 428 ? -4.409 -0.648 -3.757 1.00 27.17 428 THR A O 1
ATOM 3468 N N . ASP A 1 429 ? -3.597 -0.982 -1.683 1.00 27.41 429 ASP A N 1
ATOM 3469 C CA . ASP A 1 429 ? -2.206 -1.394 -1.939 1.00 27.41 429 ASP A CA 1
ATOM 3470 C C . ASP A 1 429 ? -1.439 -1.374 -0.612 1.00 27.41 429 ASP A C 1
ATOM 3472 O O . ASP A 1 429 ? -1.466 -0.363 0.092 1.00 27.41 429 ASP A O 1
ATOM 3476 N N . GLY A 1 430 ? -0.800 -2.494 -0.265 1.00 32.16 430 GLY A N 1
ATOM 3477 C CA . GLY A 1 430 ? -0.059 -2.683 0.983 1.00 32.16 430 GLY A CA 1
ATOM 3478 C C . GLY A 1 430 ? -0.973 -2.719 2.209 1.00 32.16 430 GLY A C 1
ATOM 3479 O O . GLY A 1 430 ? -1.766 -1.804 2.468 1.00 32.16 430 GLY A O 1
ATOM 3480 N N . ALA A 1 431 ? -0.881 -3.777 3.008 1.00 36.59 431 ALA A N 1
ATOM 3481 C CA . ALA A 1 431 ? -1.282 -3.631 4.396 1.00 36.59 431 ALA A CA 1
ATOM 3482 C C . ALA A 1 431 ? -0.345 -2.567 4.987 1.00 36.59 431 ALA A C 1
ATOM 3484 O O . ALA A 1 431 ? 0.846 -2.822 5.149 1.00 36.59 431 ALA A O 1
ATOM 3485 N N . SER A 1 432 ? -0.845 -1.348 5.230 1.00 41.34 432 SER A N 1
ATOM 3486 C CA . SER A 1 432 ? -0.190 -0.475 6.207 1.00 41.34 432 SER A CA 1
ATOM 3487 C C . SER A 1 432 ? -0.040 -1.342 7.451 1.00 41.34 432 SER A C 1
ATOM 3489 O O . SER A 1 432 ? -1.056 -1.923 7.848 1.00 41.34 432 SER A O 1
ATOM 3491 N N . PRO A 1 433 ? 1.168 -1.506 8.012 1.00 49.62 433 PRO A N 1
ATOM 3492 C CA . PRO A 1 433 ? 1.328 -2.355 9.175 1.00 49.62 433 PRO A CA 1
ATOM 3493 C C . PRO A 1 433 ? 0.351 -1.839 10.233 1.00 49.62 433 PRO A C 1
ATOM 3495 O O . PRO A 1 433 ? 0.303 -0.636 10.508 1.00 49.62 433 PRO A O 1
ATOM 3498 N N . VAL A 1 434 ? -0.523 -2.727 10.704 1.00 49.31 434 VAL A N 1
ATOM 3499 C CA . VAL A 1 434 ? -1.468 -2.418 11.772 1.00 49.31 434 VAL A CA 1
ATOM 3500 C C . VAL A 1 434 ? -0.827 -2.908 13.047 1.00 49.31 434 VAL A C 1
ATOM 3502 O O . VAL A 1 434 ? -0.542 -4.097 13.181 1.00 49.31 434 VAL A O 1
ATOM 3505 N N . TRP A 1 435 ? -0.570 -1.973 13.952 1.00 59.31 435 TRP A N 1
ATOM 3506 C CA . TRP A 1 435 ? 0.117 -2.263 15.199 1.00 59.31 435 TRP A CA 1
ATOM 3507 C C . TRP A 1 435 ? -0.949 -2.355 16.270 1.00 59.31 435 TRP A C 1
ATOM 3509 O O . TRP A 1 435 ? -1.711 -1.403 16.477 1.00 59.31 435 TRP A O 1
ATOM 3519 N N . TYR A 1 436 ? -1.006 -3.505 16.930 1.00 56.66 436 TYR A N 1
ATOM 3520 C CA . TYR A 1 436 ? -1.793 -3.644 18.142 1.00 56.66 436 TYR A CA 1
ATOM 3521 C C . TYR A 1 436 ? -0.905 -3.354 19.347 1.00 56.66 436 TYR A C 1
ATOM 3523 O O . TYR A 1 436 ? 0.122 -4.012 19.528 1.00 56.66 436 TYR A O 1
ATOM 3531 N N . ILE A 1 437 ? -1.296 -2.358 20.141 1.00 59.62 437 ILE A N 1
ATOM 3532 C CA . ILE A 1 437 ? -0.550 -1.916 21.323 1.00 59.62 437 ILE A CA 1
ATOM 3533 C C . ILE A 1 437 ? -1.273 -2.411 22.575 1.00 59.62 437 ILE A C 1
ATOM 3535 O O . ILE A 1 437 ? -2.474 -2.192 22.741 1.00 59.62 437 ILE A O 1
ATOM 3539 N N . THR A 1 438 ? -0.523 -3.057 23.462 1.00 51.84 438 THR A N 1
ATOM 3540 C CA . THR A 1 438 ? -1.007 -3.653 24.717 1.00 51.84 438 THR A CA 1
ATOM 3541 C C . THR A 1 438 ? -0.042 -3.277 25.837 1.00 51.84 438 THR A C 1
ATOM 3543 O O . THR A 1 438 ? 1.170 -3.268 25.607 1.00 51.84 438 THR A O 1
ATOM 3546 N N . SER A 1 439 ? -0.545 -2.980 27.039 1.00 47.00 439 SER A N 1
ATOM 3547 C CA . SER A 1 439 ? 0.306 -2.612 28.173 1.00 47.00 439 SER A CA 1
ATOM 3548 C C . SER A 1 439 ? 0.565 -3.790 29.122 1.00 47.00 439 SER A C 1
ATOM 3550 O O . SER A 1 439 ? -0.328 -4.229 29.850 1.00 47.00 439 SER A O 1
ATOM 3552 N N . ALA A 1 440 ? 1.822 -4.266 29.131 1.00 45.50 440 ALA A N 1
ATOM 3553 C CA . ALA A 1 440 ? 2.346 -5.409 29.905 1.00 45.50 440 ALA A CA 1
ATOM 3554 C C . ALA A 1 440 ? 1.656 -6.757 29.559 1.00 45.50 440 ALA A C 1
ATOM 3556 O O . ALA A 1 440 ? 0.719 -6.739 28.760 1.00 45.50 440 ALA A O 1
ATOM 3557 N N . PRO A 1 441 ? 2.084 -7.940 30.070 1.00 40.81 441 PRO A N 1
ATOM 3558 C CA . PRO A 1 441 ? 1.615 -9.218 29.541 1.00 40.81 441 PRO A CA 1
ATOM 3559 C C . PRO A 1 441 ? 0.145 -9.396 29.914 1.00 40.81 441 PRO A C 1
ATOM 3561 O O . PRO A 1 441 ? -0.204 -9.833 31.013 1.00 40.81 441 PRO A O 1
ATOM 3564 N N . SER A 1 442 ? -0.725 -8.974 29.000 1.00 38.34 442 SER A N 1
ATOM 3565 C CA . SER A 1 442 ? -2.162 -9.081 29.145 1.00 38.34 442 SER A CA 1
ATOM 3566 C C . SER A 1 442 ? -2.510 -10.542 29.399 1.00 38.34 442 SER A C 1
ATOM 3568 O O . SER A 1 442 ? -1.859 -11.474 28.921 1.00 38.34 442 SER A O 1
ATOM 3570 N N . THR A 1 443 ? -3.522 -10.751 30.229 1.00 41.44 443 THR A N 1
ATOM 3571 C CA . THR A 1 443 ? -4.018 -12.071 30.604 1.00 41.44 443 THR A CA 1
ATOM 3572 C C . THR A 1 443 ? -4.592 -12.779 29.373 1.00 41.44 443 THR A C 1
ATOM 3574 O O . THR A 1 443 ? -5.783 -12.699 29.121 1.00 41.44 443 THR A O 1
ATOM 3577 N N . HIS A 1 444 ? -3.714 -13.430 28.604 1.00 46.19 444 HIS A N 1
ATOM 3578 C CA . HIS A 1 444 ? -3.845 -14.460 27.561 1.00 46.19 444 HIS A CA 1
ATOM 3579 C C . HIS A 1 444 ? -5.022 -14.471 26.556 1.00 46.19 444 HIS A C 1
ATOM 3581 O O . HIS A 1 444 ? -4.864 -15.109 25.526 1.00 46.19 444 HIS A O 1
ATOM 3587 N N . SER A 1 445 ? -6.167 -13.814 26.745 1.00 49.59 445 SER A N 1
ATOM 3588 C CA . SER A 1 445 ? -7.319 -13.940 25.837 1.00 49.59 445 SER A CA 1
ATOM 3589 C C . SER A 1 445 ? -7.275 -12.946 24.672 1.00 49.59 445 SER A C 1
ATOM 3591 O O . SER A 1 445 ? -7.421 -13.354 23.527 1.00 49.59 445 SER A O 1
ATOM 3593 N N . ASP A 1 446 ? -6.997 -11.661 24.922 1.00 49.72 446 ASP A N 1
ATOM 3594 C CA . ASP A 1 446 ? -6.961 -10.621 23.877 1.00 49.72 446 ASP A CA 1
ATOM 3595 C C . ASP A 1 446 ? -5.809 -10.834 22.885 1.00 49.72 446 ASP A C 1
ATOM 3597 O O . ASP A 1 446 ? -6.020 -10.775 21.678 1.00 49.72 446 ASP A O 1
ATOM 3601 N N . VAL A 1 447 ? -4.607 -11.157 23.374 1.00 50.44 447 VAL A N 1
ATOM 3602 C CA . VAL A 1 447 ? -3.438 -11.420 22.516 1.00 50.44 447 VAL A CA 1
ATOM 3603 C C . VAL A 1 447 ? -3.609 -12.707 21.705 1.00 50.44 447 VAL A C 1
ATOM 3605 O O . VAL A 1 447 ? -3.233 -12.733 20.537 1.00 50.44 447 VAL A O 1
ATOM 3608 N N . CYS A 1 448 ? -4.227 -13.756 22.264 1.00 45.09 448 CYS A N 1
ATOM 3609 C CA . CYS A 1 448 ? -4.499 -14.985 21.508 1.00 45.09 448 CYS A CA 1
ATOM 3610 C C . CYS A 1 448 ? -5.546 -14.775 20.403 1.00 45.09 448 CYS A C 1
ATOM 3612 O O . CYS A 1 448 ? -5.367 -15.297 19.305 1.00 45.09 448 CYS A O 1
ATOM 3614 N N . ASP A 1 449 ? -6.594 -13.982 20.659 1.00 53.56 449 ASP A N 1
ATOM 3615 C CA . ASP A 1 449 ? -7.618 -13.653 19.657 1.00 53.56 449 ASP A CA 1
ATOM 3616 C C . ASP A 1 449 ? -7.049 -12.806 18.501 1.00 53.56 449 ASP A C 1
ATOM 3618 O O . ASP A 1 449 ? -7.513 -12.914 17.366 1.00 53.56 449 ASP A O 1
ATOM 3622 N N . ILE A 1 450 ? -6.048 -11.964 18.782 1.00 54.91 450 ILE A N 1
ATOM 3623 C CA . ILE A 1 450 ? -5.434 -11.047 17.807 1.00 54.91 450 ILE A CA 1
ATOM 3624 C C . ILE A 1 450 ? -4.311 -11.725 17.018 1.00 54.91 450 ILE A C 1
ATOM 3626 O O . ILE A 1 450 ? -4.229 -11.525 15.809 1.00 54.91 450 ILE A O 1
ATOM 3630 N N . ASN A 1 451 ? -3.510 -12.587 17.654 1.00 56.28 451 ASN A N 1
ATOM 3631 C CA . ASN A 1 451 ? -2.494 -13.400 16.973 1.00 56.28 451 ASN A CA 1
ATOM 3632 C C . ASN A 1 451 ? -3.097 -14.335 15.909 1.00 56.28 451 ASN A C 1
ATOM 3634 O O . ASN A 1 451 ? -2.387 -14.789 15.015 1.00 56.28 451 ASN A O 1
ATOM 3638 N N . ALA A 1 452 ? -4.397 -14.630 15.995 1.00 52.94 452 ALA A N 1
ATOM 3639 C CA . ALA A 1 452 ? -5.123 -15.418 15.003 1.00 52.94 452 ALA A CA 1
ATOM 3640 C C . ALA A 1 452 ? -5.508 -14.627 13.733 1.00 52.94 452 ALA A C 1
ATOM 3642 O O . ALA A 1 452 ? -5.999 -15.226 12.774 1.00 52.94 452 ALA A O 1
ATOM 3643 N N . ILE A 1 453 ? -5.314 -13.302 13.703 1.00 55.03 453 ILE A N 1
ATOM 3644 C CA . ILE A 1 453 ? -5.650 -12.449 12.556 1.00 55.03 453 ILE A CA 1
ATOM 3645 C C . ILE A 1 453 ? -4.401 -12.261 11.683 1.00 55.03 453 ILE A C 1
ATOM 3647 O O . ILE A 1 453 ? -3.438 -11.608 12.083 1.00 55.03 453 ILE A O 1
ATOM 3651 N N . GLU A 1 454 ? -4.419 -12.815 10.467 1.00 49.44 454 GLU A N 1
ATOM 3652 C CA . GLU A 1 454 ? -3.320 -12.675 9.503 1.00 49.44 454 GLU A CA 1
ATOM 3653 C C . GLU A 1 454 ? -3.016 -11.195 9.189 1.00 49.44 454 GLU A C 1
ATOM 3655 O O . GLU A 1 454 ? -3.913 -10.413 8.871 1.00 49.44 454 GLU A O 1
ATOM 3660 N N . GLY A 1 455 ? -1.733 -10.815 9.239 1.00 52.94 455 GLY A N 1
ATOM 3661 C CA . GLY A 1 455 ? -1.258 -9.480 8.850 1.00 52.94 455 GLY A CA 1
ATOM 3662 C C . GLY A 1 455 ? -1.208 -8.421 9.961 1.00 52.94 455 GLY A C 1
ATOM 3663 O O . GLY A 1 455 ? -0.937 -7.260 9.652 1.00 52.94 455 GLY A O 1
ATOM 3664 N N . ILE A 1 456 ? -1.442 -8.789 11.228 1.00 54.56 456 ILE A N 1
ATOM 3665 C CA . ILE A 1 456 ? -1.229 -7.911 12.393 1.00 54.56 456 ILE A CA 1
ATOM 3666 C C . ILE A 1 456 ? 0.125 -8.210 13.036 1.00 54.56 456 ILE A C 1
ATOM 3668 O O . ILE A 1 456 ? 0.424 -9.358 13.358 1.00 54.56 456 ILE A O 1
ATOM 3672 N N . GLU A 1 457 ? 0.913 -7.165 13.284 1.00 56.78 457 GLU A N 1
ATOM 3673 C CA . GLU A 1 457 ? 2.089 -7.247 14.148 1.00 56.78 457 GLU A CA 1
ATOM 3674 C C . GLU A 1 457 ? 1.691 -6.769 15.552 1.00 56.78 457 GLU A C 1
ATOM 3676 O O . GLU A 1 457 ? 1.308 -5.611 15.756 1.00 56.78 457 GLU A O 1
ATOM 3681 N N . VAL A 1 458 ? 1.723 -7.674 16.532 1.00 57.22 458 VAL A N 1
ATOM 3682 C CA . VAL A 1 458 ? 1.470 -7.328 17.935 1.00 57.22 458 VAL A CA 1
ATOM 3683 C C . VAL A 1 458 ? 2.771 -6.819 18.538 1.00 57.22 458 VAL A C 1
ATOM 3685 O O . VAL A 1 458 ? 3.733 -7.576 18.654 1.00 57.22 458 VAL A O 1
ATOM 3688 N N . LYS A 1 459 ? 2.799 -5.550 18.954 1.00 62.19 459 LYS A N 1
ATOM 3689 C CA . LYS A 1 459 ? 3.923 -5.004 19.719 1.00 62.19 459 LYS A CA 1
ATOM 3690 C C . LYS A 1 459 ? 3.512 -4.897 21.180 1.00 62.19 459 LYS A C 1
ATOM 3692 O O . LYS A 1 459 ? 2.706 -4.044 21.553 1.00 62.19 459 LYS A O 1
ATOM 3697 N N . ALA A 1 460 ? 4.015 -5.827 21.982 1.00 57.97 460 ALA A N 1
ATOM 3698 C CA . ALA A 1 460 ? 3.723 -5.891 23.406 1.00 57.97 460 ALA A CA 1
ATOM 3699 C C . ALA A 1 460 ? 4.580 -4.896 24.205 1.00 57.97 460 ALA A C 1
ATOM 3701 O O . ALA A 1 460 ? 5.674 -4.530 23.782 1.00 57.97 460 ALA A O 1
ATOM 3702 N N . ASP A 1 461 ? 4.067 -4.518 25.378 1.00 61.88 461 ASP A N 1
ATOM 3703 C CA . ASP A 1 461 ? 4.788 -3.868 26.480 1.00 61.88 461 ASP A CA 1
ATOM 3704 C C . ASP A 1 461 ? 4.976 -2.344 26.394 1.00 61.88 461 ASP A C 1
ATOM 3706 O O . ASP A 1 461 ? 6.003 -1.802 26.808 1.00 61.88 461 ASP A O 1
ATOM 3710 N N . TRP A 1 462 ? 3.945 -1.615 25.949 1.00 65.62 462 TRP A N 1
ATOM 3711 C CA . TRP A 1 462 ? 3.884 -0.180 26.254 1.00 65.62 462 TRP A CA 1
ATOM 3712 C C . TRP A 1 462 ? 3.566 0.021 27.744 1.00 65.62 462 TRP A C 1
ATOM 3714 O O . TRP A 1 462 ? 2.543 -0.442 28.237 1.00 65.62 462 TRP A O 1
ATOM 3724 N N . ASP A 1 463 ? 4.436 0.704 28.484 1.00 67.12 463 ASP A N 1
ATOM 3725 C CA . ASP A 1 463 ? 4.328 0.868 29.943 1.00 67.12 463 ASP A CA 1
ATOM 3726 C C . ASP A 1 463 ? 3.248 1.875 30.393 1.00 67.12 463 ASP A C 1
ATOM 3728 O O . ASP A 1 463 ? 2.965 1.991 31.588 1.00 67.12 463 ASP A O 1
ATOM 3732 N N . GLY A 1 464 ? 2.659 2.625 29.454 1.00 65.88 464 GLY A N 1
ATOM 3733 C CA . GLY A 1 464 ? 1.715 3.711 29.727 1.00 65.88 464 GLY A CA 1
ATOM 3734 C C . GLY A 1 464 ? 2.342 4.957 30.370 1.00 65.88 464 GLY A C 1
ATOM 3735 O O . GLY A 1 464 ? 1.640 5.950 30.566 1.00 65.88 464 GLY A O 1
ATOM 3736 N N . GLN A 1 465 ? 3.640 4.921 30.691 1.00 71.69 465 GLN A N 1
ATOM 3737 C CA . GLN A 1 465 ? 4.395 5.994 31.346 1.00 71.69 465 GLN A CA 1
ATOM 3738 C C . GLN A 1 465 ? 5.210 6.808 30.337 1.00 71.69 465 GLN A C 1
ATOM 3740 O O . GLN A 1 465 ? 5.316 8.028 30.461 1.00 71.69 465 GLN A O 1
ATOM 3745 N N . THR A 1 466 ? 5.760 6.147 29.321 1.00 72.44 466 THR A N 1
ATOM 3746 C CA . THR A 1 466 ? 6.487 6.779 28.219 1.00 72.44 466 THR A CA 1
ATOM 3747 C C . THR A 1 466 ? 5.501 7.254 27.151 1.00 72.44 466 THR A C 1
ATOM 3749 O O . THR A 1 466 ? 4.499 6.581 26.898 1.00 72.44 466 THR A O 1
ATOM 3752 N N . SER A 1 467 ? 5.760 8.388 26.481 1.00 77.44 467 SER A N 1
ATOM 3753 C CA . SER A 1 467 ? 4.888 8.802 25.371 1.00 77.44 467 SER A CA 1
ATOM 3754 C C . SER A 1 467 ? 4.862 7.729 24.280 1.00 77.44 467 SER A C 1
ATOM 3756 O O . SER A 1 467 ? 5.895 7.128 23.963 1.00 77.44 467 SER A O 1
ATOM 3758 N N . LEU A 1 468 ? 3.689 7.478 23.695 1.00 72.25 468 LEU A N 1
ATOM 3759 C CA . LEU A 1 468 ? 3.538 6.413 22.702 1.00 72.25 468 LEU A CA 1
ATOM 3760 C C . LEU A 1 468 ? 4.414 6.664 21.464 1.00 72.25 468 LEU A C 1
ATOM 3762 O O . LEU A 1 468 ? 5.002 5.733 20.924 1.00 72.25 468 LEU A O 1
ATOM 3766 N N . SER A 1 469 ? 4.576 7.924 21.062 1.00 69.38 469 SER A N 1
ATOM 3767 C CA . SER A 1 469 ? 5.494 8.329 19.992 1.00 69.38 469 SER A CA 1
ATOM 3768 C C . SER A 1 469 ? 6.954 7.950 20.280 1.00 69.38 469 SER A C 1
ATOM 3770 O O . SER A 1 469 ? 7.631 7.386 19.421 1.00 69.38 469 SER A O 1
ATOM 3772 N N . THR A 1 470 ? 7.432 8.208 21.501 1.00 74.38 470 THR A N 1
ATOM 3773 C CA . THR A 1 470 ? 8.800 7.880 21.934 1.00 74.38 470 THR A CA 1
ATOM 3774 C C . THR A 1 470 ? 9.002 6.371 21.997 1.00 74.38 470 THR A C 1
ATOM 3776 O O . THR A 1 470 ? 10.036 5.862 21.565 1.00 74.38 470 THR A O 1
ATOM 3779 N N . TRP A 1 471 ? 8.006 5.641 22.501 1.00 76.25 471 TRP A N 1
ATOM 3780 C CA . TRP A 1 471 ? 8.046 4.183 22.555 1.00 76.25 471 TRP A CA 1
ATOM 3781 C C . TRP A 1 471 ? 8.058 3.558 21.153 1.00 76.25 471 TRP A C 1
ATOM 3783 O O . TRP A 1 471 ? 8.867 2.670 20.878 1.00 76.25 471 TRP A O 1
ATOM 3793 N N . LEU A 1 472 ? 7.236 4.067 20.229 1.00 71.06 472 LEU A N 1
ATOM 3794 C CA . LEU A 1 472 ? 7.267 3.640 18.832 1.00 71.06 472 LEU A CA 1
ATOM 3795 C C . LEU A 1 472 ? 8.646 3.914 18.223 1.00 71.06 472 LEU A C 1
ATOM 3797 O O . LEU A 1 472 ? 9.221 3.012 17.621 1.00 71.06 472 LEU A O 1
ATOM 3801 N N . ALA A 1 473 ? 9.239 5.092 18.429 1.00 71.31 473 ALA A N 1
ATOM 3802 C CA . ALA A 1 473 ? 10.553 5.421 17.871 1.00 71.31 473 ALA A CA 1
ATOM 3803 C C . ALA A 1 473 ? 11.669 4.435 18.282 1.00 71.31 473 ALA A C 1
ATOM 3805 O O . ALA A 1 473 ? 12.547 4.139 17.473 1.00 71.31 473 ALA A O 1
ATOM 3806 N N . THR A 1 474 ? 11.624 3.882 19.498 1.00 66.69 474 THR A N 1
ATOM 3807 C CA . THR A 1 474 ? 12.628 2.924 20.000 1.00 66.69 474 THR A CA 1
ATOM 3808 C C . THR A 1 474 ? 12.370 1.472 19.569 1.00 66.69 474 THR A C 1
ATOM 3810 O O . THR A 1 474 ? 13.315 0.694 19.423 1.00 66.69 474 THR A O 1
ATOM 3813 N N . HIS A 1 475 ? 11.115 1.111 19.282 1.00 65.12 475 HIS A N 1
ATOM 3814 C CA . HIS A 1 475 ? 10.702 -0.262 18.944 1.00 65.12 475 HIS A CA 1
ATOM 3815 C C . HIS A 1 475 ? 10.366 -0.466 17.456 1.00 65.12 475 HIS A C 1
ATOM 3817 O O . HIS A 1 475 ? 9.989 -1.565 17.046 1.00 65.12 475 HIS A O 1
ATOM 3823 N N . SER A 1 476 ? 10.500 0.577 16.631 1.00 56.94 476 SER A N 1
ATOM 3824 C CA . SER A 1 476 ? 10.224 0.540 15.184 1.00 56.94 476 SER A CA 1
ATOM 3825 C C . SER A 1 476 ? 11.453 0.312 14.306 1.00 56.94 476 SER A C 1
ATOM 3827 O O . SER A 1 476 ? 11.309 0.246 13.086 1.00 56.94 476 SER A O 1
ATOM 3829 N N . SER A 1 477 ? 12.656 0.203 14.880 1.00 46.81 477 SER A N 1
ATOM 3830 C CA . SER A 1 477 ? 13.852 -0.073 14.082 1.00 46.81 477 SER A CA 1
ATOM 3831 C C . SER A 1 477 ? 13.879 -1.550 13.641 1.00 46.81 477 SER A C 1
ATOM 3833 O O . SER A 1 477 ? 13.560 -2.428 14.450 1.00 46.81 477 SER A O 1
ATOM 3835 N N . PRO A 1 478 ? 14.280 -1.860 12.392 1.00 40.31 478 PRO A N 1
ATOM 3836 C CA . PRO A 1 478 ? 14.462 -3.241 11.934 1.00 40.31 478 PRO A CA 1
ATOM 3837 C C . PRO A 1 478 ? 15.436 -4.050 12.809 1.00 40.31 478 PRO A C 1
ATOM 3839 O O . PRO A 1 478 ? 15.310 -5.265 12.912 1.00 40.31 478 PRO A O 1
ATOM 3842 N N . GLU A 1 479 ? 16.388 -3.377 13.461 1.00 35.38 479 GLU A N 1
ATOM 3843 C CA . GLU A 1 479 ? 17.392 -3.988 14.341 1.00 35.38 479 GLU A CA 1
ATOM 3844 C C . GLU A 1 479 ? 16.810 -4.373 15.712 1.00 35.38 479 GLU A C 1
ATOM 3846 O O . GLU A 1 479 ? 17.209 -5.386 16.282 1.00 35.38 479 GLU A O 1
ATOM 3851 N N . SER A 1 480 ? 15.806 -3.638 16.208 1.00 36.75 480 SER A N 1
ATOM 3852 C CA . SER A 1 480 ? 15.094 -3.958 17.458 1.00 36.75 480 SER A CA 1
ATOM 3853 C C . SER A 1 480 ? 14.251 -5.238 17.330 1.00 36.75 480 SER A C 1
ATOM 3855 O O . SER A 1 480 ? 14.058 -5.957 18.307 1.00 36.75 480 SER A O 1
ATOM 3857 N N . LEU A 1 481 ? 13.771 -5.548 16.119 1.00 32.78 481 LEU A N 1
ATOM 3858 C CA . LEU A 1 481 ? 12.928 -6.716 15.827 1.00 32.78 481 LEU A CA 1
ATOM 3859 C C . LEU A 1 481 ? 13.691 -8.046 15.865 1.00 32.78 481 LEU A C 1
ATOM 3861 O O . LEU A 1 481 ? 13.126 -9.064 16.252 1.00 32.78 481 LEU A O 1
ATOM 3865 N N . ALA A 1 482 ? 14.981 -8.033 15.526 1.00 27.27 482 ALA A N 1
ATOM 3866 C CA . ALA A 1 482 ? 15.835 -9.219 15.589 1.00 27.27 482 ALA A CA 1
ATOM 3867 C C . ALA A 1 482 ? 16.257 -9.597 17.022 1.00 27.27 482 ALA A C 1
ATOM 3869 O O . ALA A 1 482 ? 16.820 -10.667 17.220 1.00 27.27 482 ALA A O 1
ATOM 3870 N N . ALA A 1 483 ? 16.021 -8.719 18.004 1.00 27.05 483 ALA A N 1
ATOM 3871 C CA . ALA A 1 483 ? 16.371 -8.945 19.407 1.00 27.05 483 ALA A CA 1
ATOM 3872 C C . ALA A 1 483 ? 15.178 -9.391 20.278 1.00 27.05 483 ALA A C 1
ATOM 3874 O O . ALA A 1 483 ? 15.386 -9.782 21.425 1.00 27.05 483 ALA A O 1
ATOM 3875 N N . ILE A 1 484 ? 13.946 -9.298 19.757 1.00 31.11 484 ILE A N 1
ATOM 3876 C CA . ILE A 1 484 ? 12.701 -9.658 20.465 1.00 31.11 484 ILE A CA 1
ATOM 3877 C C . ILE A 1 484 ? 12.187 -11.057 20.054 1.00 31.11 484 ILE A C 1
ATOM 3879 O O . ILE A 1 484 ? 11.441 -11.673 20.815 1.00 31.11 484 ILE A O 1
ATOM 3883 N N . ILE A 1 485 ? 12.613 -11.580 18.896 1.00 28.23 485 ILE A N 1
ATOM 3884 C CA . ILE A 1 485 ? 12.433 -12.985 18.472 1.00 28.23 485 ILE A CA 1
ATOM 3885 C C . ILE A 1 485 ? 13.636 -13.800 18.942 1.00 28.23 485 ILE A C 1
ATOM 3887 O O . ILE A 1 485 ? 13.422 -14.918 19.464 1.00 28.23 485 ILE A O 1
#

pLDDT: mean 78.86, std 18.44, range [22.62, 97.44]

Foldseek 3Di:
DAEEEDAVVVLFQQDVQLLLVLLCVQLVNPDDSVRSCVLCVVLLVCQQAVADPDPDDPCPVVVVPDDDDDDDSVVVVVVVSCVVSVHDDDPVSNLVSNQVSGHGDPVSLVVLVVVVVLLVQEQLYAYEHEYSDGPSNVVSNLVNNCVVPVVSSVLEDEDALVDQPSRGRYYYFGCNRQVDPDSQSSVQSVCVSNVPDQFHHYEYCDPPHDHPDNHNYDYDPCPPDVVVVSVVSNVPRYPLPQQQEEEEEVCQQWPFDLVQLVVLVVVQFDPVLNVLVVVVVVPPPDVVQQCQLLQVDDPVRVLVVVQVSCCVRGVGRDDSVSVLVSVLSRTDACVVRVLLVVLQVQVVSVVVRHAYEYEYSHGPSNQVSVVVNCVVVVWDFDDDPNGTQGTPNYGYHGNSVVSDGPLVRVLVSQDQDPDDPDDDDDDDDDSSAYEYEHAAPPDPDNVVSVVPDPRHDYDYHDNSNHRPVVVCVVCVDPVNVVVVD